Protein AF-0000000065928273 (afdb_homodimer)

Radius of gyration: 20.33 Å; Cα contacts (8 Å, |Δi|>4): 636; chains: 2; bounding box: 48×56×53 Å

Sequence (402 aa):
MKLYYKVGACSLAPHIILSEAGLPYELEAVDLKAKKTADGGDYFAVNPRGAVPALEVKPGTVITQNAAILQYIGDHSDVAAFKPAYGSIERARLQEALGFCSDLHAAFSGLFAPNLSEEARAGVIANINRRLGQLEAMLSDKNAYWLGDDFTQPDAYASVIIGWGVGQKLDLSAYPKALKLRERVLARPNVQKAFKEEGLNMKLYYKVGACSLAPHIILSEAGLPYELEAVDLKAKKTADGGDYFAVNPRGAVPALEVKPGTVITQNAAILQYIGDHSDVAAFKPAYGSIERARLQEALGFCSDLHAAFSGLFAPNLSEEARAGVIANINRRLGQLEAMLSDKNAYWLGDDFTQPDAYASVIIGWGVGQKLDLSAYPKALKLRERVLARPNVQKAFKEEGLN

Structure (mmCIF, N/CA/C/O backbone):
data_AF-0000000065928273-model_v1
#
loop_
_entity.id
_entity.type
_entity.pdbx_description
1 polymer 'Glutathione S-transferase'
#
loop_
_atom_site.group_PDB
_atom_site.id
_atom_site.type_symbol
_atom_site.label_atom_id
_atom_site.label_alt_id
_atom_site.label_comp_id
_atom_site.label_asym_id
_atom_site.label_entity_id
_atom_site.label_seq_id
_atom_site.pdbx_PDB_ins_code
_atom_site.Cartn_x
_atom_site.Cartn_y
_atom_site.Cartn_z
_atom_site.occupancy
_atom_site.B_iso_or_equiv
_atom_site.auth_seq_id
_atom_site.auth_comp_id
_atom_site.auth_asym_id
_atom_site.auth_atom_id
_atom_site.pdbx_PDB_model_num
ATOM 1 N N . MET A 1 1 ? -12.906 -15 -12.938 1 96.88 1 MET A N 1
ATOM 2 C CA . MET A 1 1 ? -11.836 -14.008 -12.891 1 96.88 1 MET A CA 1
ATOM 3 C C . MET A 1 1 ? -10.617 -14.484 -13.68 1 96.88 1 MET A C 1
ATOM 5 O O . MET A 1 1 ? -10.391 -15.688 -13.812 1 96.88 1 MET A O 1
ATOM 9 N N . LYS A 1 2 ? -10.031 -13.602 -14.344 1 98.62 2 LYS A N 1
ATOM 10 C CA . LYS A 1 2 ? -8.797 -13.93 -15.047 1 98.62 2 LYS A CA 1
ATOM 11 C C . LYS A 1 2 ? -7.602 -13.203 -14.438 1 98.62 2 LYS A C 1
ATOM 13 O O . LYS A 1 2 ? -7.609 -11.977 -14.312 1 98.62 2 LYS A O 1
ATOM 18 N N . LEU A 1 3 ? -6.621 -14.008 -14.039 1 98.81 3 LEU A N 1
ATOM 19 C CA . LEU A 1 3 ? -5.41 -13.461 -13.445 1 98.81 3 LEU A CA 1
ATOM 20 C C . LEU A 1 3 ? -4.277 -13.414 -14.461 1 98.81 3 LEU A C 1
ATOM 22 O O . LEU A 1 3 ? -3.885 -14.445 -15.008 1 98.81 3 LEU A O 1
ATOM 26 N N . TYR A 1 4 ? -3.822 -12.242 -14.758 1 98.88 4 TYR A N 1
ATOM 27 C CA . TYR A 1 4 ? -2.6 -12.055 -15.523 1 98.88 4 TYR A CA 1
ATOM 28 C C . TYR A 1 4 ? -1.37 -12.148 -14.633 1 98.88 4 TYR A C 1
ATOM 30 O O . TYR A 1 4 ? -1.263 -11.43 -13.633 1 98.88 4 TYR A O 1
ATOM 38 N N . TYR A 1 5 ? -0.507 -13.062 -15.016 1 98.69 5 TYR A N 1
ATOM 39 C CA . TYR A 1 5 ? 0.574 -13.398 -14.094 1 98.69 5 TYR A CA 1
ATOM 40 C C . TYR A 1 5 ? 1.876 -13.641 -14.852 1 98.69 5 TYR A C 1
ATOM 42 O O . TYR A 1 5 ? 1.88 -13.727 -16.078 1 98.69 5 TYR A O 1
ATOM 50 N N . LYS A 1 6 ? 2.951 -13.586 -14.18 1 98.25 6 LYS A N 1
ATOM 51 C CA . LYS A 1 6 ? 4.254 -14.094 -14.602 1 98.25 6 LYS A CA 1
ATOM 52 C C . LYS A 1 6 ? 4.805 -15.109 -13.602 1 98.25 6 LYS A C 1
ATOM 54 O O . LYS A 1 6 ? 4.719 -14.898 -12.391 1 98.25 6 LYS A O 1
ATOM 59 N N . VAL A 1 7 ? 5.336 -16.172 -14.094 1 96.75 7 VAL A N 1
ATOM 60 C CA . VAL A 1 7 ? 5.848 -17.234 -13.242 1 96.75 7 VAL A CA 1
ATOM 61 C C . VAL A 1 7 ? 6.848 -16.672 -12.242 1 96.75 7 VAL A C 1
ATOM 63 O O . VAL A 1 7 ? 7.805 -16 -12.625 1 96.75 7 VAL A O 1
ATOM 66 N N . GLY A 1 8 ? 6.516 -16.875 -11.023 1 93.81 8 GLY A N 1
ATOM 67 C CA . GLY A 1 8 ? 7.438 -16.547 -9.953 1 93.81 8 GLY A CA 1
ATOM 68 C C . GLY A 1 8 ? 7.344 -15.094 -9.508 1 93.81 8 GLY A C 1
ATOM 69 O O . GLY A 1 8 ? 8.008 -14.688 -8.555 1 93.81 8 GLY A O 1
ATOM 70 N N . ALA A 1 9 ? 6.562 -14.297 -10.195 1 97.12 9 ALA A N 1
ATOM 71 C CA . ALA A 1 9 ? 6.406 -12.891 -9.844 1 97.12 9 ALA A CA 1
ATOM 72 C C . ALA A 1 9 ? 5.434 -12.719 -8.688 1 97.12 9 ALA A C 1
ATOM 74 O O . ALA A 1 9 ? 4.926 -13.703 -8.141 1 97.12 9 ALA A O 1
ATOM 75 N N . CYS A 1 10 ? 5.238 -11.516 -8.25 1 98.19 10 CYS A N 1
ATOM 76 C CA . CYS A 1 10 ? 4.379 -11.227 -7.109 1 98.19 10 CYS A CA 1
ATOM 77 C C . CYS A 1 10 ? 2.936 -11.617 -7.398 1 98.19 10 CYS A C 1
ATOM 79 O O . CYS A 1 10 ? 2.123 -11.742 -6.48 1 98.19 10 CYS A O 1
ATOM 81 N N . SER A 1 11 ? 2.572 -11.859 -8.664 1 98.69 11 SER A N 1
ATOM 82 C CA . SER A 1 11 ? 1.241 -12.312 -9.055 1 98.69 11 SER A CA 1
ATOM 83 C C . SER A 1 11 ? 0.932 -13.695 -8.492 1 98.69 11 SER A C 1
ATOM 85 O O . SER A 1 11 ? -0.217 -14.141 -8.516 1 98.69 11 SER A O 1
ATOM 87 N N . LEU A 1 12 ? 1.976 -14.367 -7.977 1 98.69 12 LEU A N 1
ATOM 88 C CA . LEU A 1 12 ? 1.762 -15.656 -7.32 1 98.69 12 LEU A CA 1
ATOM 89 C C . LEU A 1 12 ? 0.908 -15.492 -6.066 1 98.69 12 LEU A C 1
ATOM 91 O O . LEU A 1 12 ? 0.163 -16.406 -5.695 1 98.69 12 LEU A O 1
ATOM 95 N N . ALA A 1 13 ? 0.943 -14.344 -5.422 1 98.88 13 ALA A N 1
ATOM 96 C CA . ALA A 1 13 ? 0.176 -14.102 -4.203 1 98.88 13 ALA A CA 1
ATOM 97 C C . ALA A 1 13 ? -1.324 -14.172 -4.477 1 98.88 13 ALA A C 1
ATOM 99 O O . ALA A 1 13 ? -2.037 -14.977 -3.871 1 98.88 13 ALA A O 1
ATOM 100 N N . PRO A 1 14 ? -1.841 -13.344 -5.422 1 98.94 14 PRO A N 1
ATOM 101 C CA . PRO A 1 14 ? -3.271 -13.492 -5.695 1 98.94 14 PRO A CA 1
ATOM 102 C C . PRO A 1 14 ? -3.621 -14.852 -6.289 1 98.94 14 PRO A C 1
ATOM 104 O O . PRO A 1 14 ? -4.73 -15.352 -6.082 1 98.94 14 PRO A O 1
ATOM 107 N N . HIS A 1 15 ? -2.672 -15.516 -7.023 1 98.88 15 HIS A N 1
ATOM 108 C CA . HIS A 1 15 ? -2.912 -16.875 -7.496 1 98.88 15 HIS A CA 1
ATOM 109 C C . HIS A 1 15 ? -3.188 -17.828 -6.332 1 98.88 15 HIS A C 1
ATOM 111 O O . HIS A 1 15 ? -4.16 -18.578 -6.355 1 98.88 15 HIS A O 1
ATOM 117 N N . ILE A 1 16 ? -2.369 -17.734 -5.312 1 98.88 16 ILE A N 1
ATOM 118 C CA . ILE A 1 16 ? -2.52 -18.547 -4.109 1 98.88 16 ILE A CA 1
ATOM 119 C C . ILE A 1 16 ? -3.859 -18.25 -3.445 1 98.88 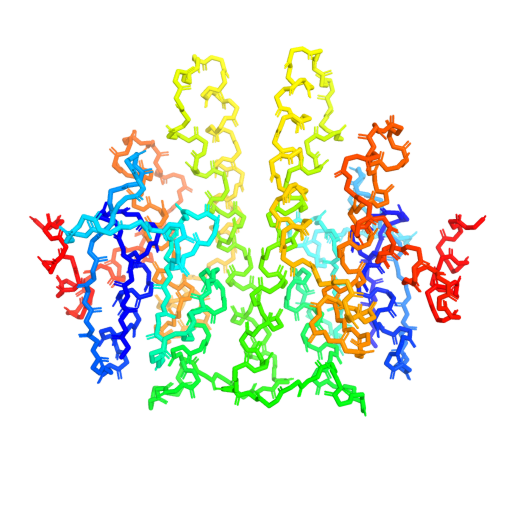16 ILE A C 1
ATOM 121 O O . ILE A 1 16 ? -4.602 -19.156 -3.08 1 98.88 16 ILE A O 1
ATOM 125 N N . ILE A 1 17 ? -4.258 -16.969 -3.281 1 98.94 17 ILE A N 1
ATOM 126 C CA . ILE A 1 17 ? -5.453 -16.594 -2.537 1 98.94 17 ILE A CA 1
ATOM 127 C C . ILE A 1 17 ? -6.699 -17 -3.32 1 98.94 17 ILE A C 1
ATOM 129 O O . ILE A 1 17 ? -7.707 -17.391 -2.732 1 98.94 17 ILE A O 1
ATOM 133 N N . LEU A 1 18 ? -6.629 -16.891 -4.668 1 98.88 18 LEU A N 1
ATOM 134 C CA . LEU A 1 18 ? -7.723 -17.406 -5.484 1 98.88 18 LEU A CA 1
ATOM 135 C C . LEU A 1 18 ? -7.938 -18.891 -5.23 1 98.88 18 LEU A C 1
ATOM 137 O O . LEU A 1 18 ? -9.07 -19.328 -5.055 1 98.88 18 LEU A O 1
ATOM 141 N N . SER A 1 19 ? -6.848 -19.641 -5.207 1 98.75 19 SER A N 1
ATOM 142 C CA . SER A 1 19 ? -6.91 -21.078 -4.957 1 98.75 19 SER A CA 1
ATOM 143 C C . SER A 1 19 ? -7.461 -21.375 -3.566 1 98.75 19 SER A C 1
ATOM 145 O O . SER A 1 19 ? -8.352 -22.219 -3.414 1 98.75 19 SER A O 1
ATOM 147 N N . GLU A 1 20 ? -7.008 -20.688 -2.549 1 98.75 20 GLU A N 1
ATOM 148 C CA . GLU A 1 20 ? -7.434 -20.875 -1.164 1 98.75 20 GLU A CA 1
ATOM 149 C C . GLU A 1 20 ? -8.914 -20.531 -0.992 1 98.75 20 GLU A C 1
ATOM 151 O O . GLU A 1 20 ? -9.602 -21.125 -0.165 1 98.75 20 GLU A O 1
ATOM 156 N N . ALA A 1 21 ? -9.352 -19.531 -1.748 1 98.5 21 ALA A N 1
ATOM 157 C CA . ALA A 1 21 ? -10.734 -19.062 -1.649 1 98.5 21 ALA A CA 1
ATOM 158 C C . ALA A 1 21 ? -11.68 -20.016 -2.387 1 98.5 21 ALA A C 1
ATOM 160 O O . ALA A 1 21 ? -12.898 -19.922 -2.234 1 98.5 21 ALA A O 1
ATOM 161 N N . GLY A 1 22 ? -11.125 -20.875 -3.191 1 98.12 22 GLY A N 1
ATOM 162 C CA . GLY A 1 22 ? -11.938 -21.812 -3.953 1 98.12 22 GLY A CA 1
ATOM 163 C C . GLY A 1 22 ? -12.742 -21.141 -5.051 1 98.12 22 GLY A C 1
ATOM 164 O O . GLY A 1 22 ? -13.805 -21.625 -5.438 1 98.12 22 GLY A O 1
ATOM 165 N N . LEU A 1 23 ? -12.344 -20.031 -5.469 1 97.81 23 LEU A N 1
ATOM 166 C CA . LEU A 1 23 ? -13.008 -19.312 -6.551 1 97.81 23 LEU A CA 1
ATOM 167 C C . LEU A 1 23 ? -12.508 -19.781 -7.906 1 97.81 23 LEU A C 1
ATOM 169 O O . LEU A 1 23 ? -11.328 -20.109 -8.062 1 97.81 23 LEU A O 1
ATOM 173 N N . PRO A 1 24 ? -13.422 -19.875 -8.836 1 97.25 24 PRO A N 1
ATOM 174 C CA . PRO A 1 24 ? -12.938 -20.172 -10.18 1 97.25 24 PRO A CA 1
ATOM 175 C C . PRO A 1 24 ? -12.062 -19.062 -10.758 1 97.25 24 PRO A C 1
ATOM 177 O O . PRO A 1 24 ? -12.336 -17.875 -10.539 1 97.25 24 PRO A O 1
ATOM 180 N N . TYR A 1 25 ? -11.039 -19.469 -11.461 1 98.19 25 TYR A N 1
ATOM 181 C CA . TYR A 1 25 ? -10.172 -18.484 -12.102 1 98.19 25 TYR A CA 1
ATOM 182 C C . TYR A 1 25 ? -9.523 -19.062 -13.352 1 98.19 25 TYR A C 1
ATOM 184 O O . TYR A 1 25 ? -9.422 -20.281 -13.5 1 98.19 25 TYR A O 1
ATOM 192 N N . GLU A 1 26 ? -9.156 -18.188 -14.203 1 98.19 26 GLU A N 1
ATOM 193 C CA . GLU A 1 26 ? -8.281 -18.453 -15.344 1 98.19 26 GLU A CA 1
ATOM 194 C C . GLU A 1 26 ? -6.941 -17.734 -15.195 1 98.19 26 GLU A C 1
ATOM 196 O O . GLU A 1 26 ? -6.848 -16.719 -14.516 1 98.19 26 GLU A O 1
ATOM 201 N N . LEU A 1 27 ? -5.949 -18.344 -15.789 1 98.25 27 LEU A N 1
ATOM 202 C CA . LEU A 1 27 ? -4.613 -17.766 -15.773 1 98.25 27 LEU A CA 1
ATOM 203 C C . LEU A 1 27 ? -4.191 -17.328 -17.172 1 98.25 27 LEU A C 1
ATOM 205 O O . LEU A 1 27 ? -4.469 -18.031 -18.156 1 98.25 27 LEU A O 1
ATOM 209 N N . GLU A 1 28 ? -3.621 -16.234 -17.25 1 98.5 28 GLU A N 1
ATOM 210 C CA . GLU A 1 28 ? -3.025 -15.781 -18.5 1 98.5 28 GLU A CA 1
ATOM 211 C C . GLU A 1 28 ? -1.609 -15.258 -18.281 1 98.5 28 GLU A C 1
ATOM 213 O O . GLU A 1 28 ? -1.418 -14.227 -17.625 1 98.5 28 GLU A O 1
ATOM 218 N N . ALA A 1 29 ? -0.638 -15.938 -18.812 1 98.31 29 ALA A N 1
ATOM 219 C CA . ALA A 1 29 ? 0.764 -15.562 -18.641 1 98.31 29 ALA A CA 1
ATOM 220 C C . ALA A 1 29 ? 1.099 -14.297 -19.422 1 98.31 29 ALA A C 1
ATOM 222 O O . ALA A 1 29 ? 0.559 -14.062 -20.5 1 98.31 29 ALA A O 1
ATOM 223 N N . VAL A 1 30 ? 1.933 -13.5 -18.859 1 98.62 30 VAL A N 1
ATOM 224 C CA . VAL A 1 30 ? 2.375 -12.258 -19.484 1 98.62 30 VAL A CA 1
ATOM 225 C C . VAL A 1 30 ? 3.889 -12.289 -19.672 1 98.62 30 VAL A C 1
ATOM 227 O O . VAL A 1 30 ? 4.629 -12.664 -18.766 1 98.62 30 VAL A O 1
ATOM 230 N N . ASP A 1 31 ? 4.41 -12.008 -20.906 1 97.94 31 ASP A N 1
ATOM 231 C CA . ASP A 1 31 ? 5.812 -11.672 -21.125 1 97.94 31 ASP A CA 1
ATOM 232 C C . ASP A 1 31 ? 6.094 -10.219 -20.734 1 97.94 31 ASP A C 1
ATOM 234 O O . ASP A 1 31 ? 5.801 -9.297 -21.5 1 97.94 31 ASP A O 1
ATOM 238 N N . LEU A 1 32 ? 6.715 -10.047 -19.641 1 96.12 32 LEU A N 1
ATOM 239 C CA . LEU A 1 32 ? 6.867 -8.703 -19.094 1 96.12 32 LEU A CA 1
ATOM 240 C C . LEU A 1 32 ? 7.93 -7.918 -19.844 1 96.12 32 LEU A C 1
ATOM 242 O O . LEU A 1 32 ? 7.98 -6.688 -19.766 1 96.12 32 LEU A O 1
ATOM 246 N N . LYS A 1 33 ? 8.82 -8.609 -20.453 1 94.69 33 LYS A N 1
ATOM 247 C CA . LYS A 1 33 ? 9.812 -7.922 -21.281 1 94.69 33 LYS A CA 1
ATOM 248 C C . LYS A 1 33 ? 9.18 -7.402 -22.562 1 94.69 33 LYS A C 1
ATOM 250 O O . LYS A 1 33 ? 9.312 -6.223 -22.891 1 94.69 33 LYS A O 1
ATOM 255 N N . ALA A 1 34 ? 8.43 -8.289 -23.234 1 97.38 34 ALA A N 1
ATOM 256 C CA . ALA A 1 34 ? 7.82 -7.926 -24.516 1 97.38 34 ALA A CA 1
ATOM 257 C C . ALA A 1 34 ? 6.48 -7.227 -24.297 1 97.38 34 ALA A C 1
ATOM 259 O O . ALA A 1 34 ? 5.934 -6.621 -25.234 1 97.38 34 ALA A O 1
ATOM 260 N N . LYS A 1 35 ? 5.973 -7.309 -23.047 1 98.06 35 LYS A N 1
ATOM 261 C CA . LYS A 1 35 ? 4.676 -6.742 -22.688 1 98.06 35 LYS A CA 1
ATOM 262 C C . LYS A 1 35 ? 3.562 -7.316 -23.562 1 98.06 35 LYS A C 1
ATOM 264 O O . LYS A 1 35 ? 2.756 -6.57 -24.125 1 98.06 35 LYS A O 1
ATOM 269 N N . LYS A 1 36 ? 3.6 -8.648 -23.609 1 98.56 36 LYS A N 1
ATOM 270 C CA . LYS A 1 36 ? 2.604 -9.367 -24.406 1 98.56 36 LYS A CA 1
ATOM 271 C C . LYS A 1 36 ? 1.905 -10.438 -23.578 1 98.56 36 LYS A C 1
ATOM 273 O O . LYS A 1 36 ? 2.521 -11.047 -22.703 1 98.56 36 LYS A O 1
ATOM 278 N N . THR A 1 37 ? 0.63 -10.641 -23.859 1 98 37 THR A N 1
ATOM 279 C CA . THR A 1 37 ? -0.082 -11.781 -23.297 1 98 37 THR A CA 1
ATOM 280 C C . THR A 1 37 ? 0.326 -13.078 -24 1 98 37 THR A C 1
ATOM 282 O O . THR A 1 37 ? 1.087 -13.055 -24.969 1 98 37 THR A O 1
ATOM 285 N N . ALA A 1 38 ? -0.153 -14.188 -23.469 1 96.62 38 ALA A N 1
ATOM 286 C CA . ALA A 1 38 ? 0.232 -15.5 -24 1 96.62 38 ALA A CA 1
ATOM 287 C C . ALA A 1 38 ? -0.161 -15.648 -25.469 1 96.62 38 ALA A C 1
ATOM 289 O O . ALA A 1 38 ? 0.542 -16.297 -26.234 1 96.62 38 ALA A O 1
ATOM 290 N N . ASP A 1 39 ? -1.254 -14.953 -25.828 1 95.62 39 ASP A N 1
ATOM 291 C CA . ASP A 1 39 ? -1.729 -15.062 -27.203 1 95.62 39 ASP A CA 1
ATOM 292 C C . ASP A 1 39 ? -1.146 -13.961 -28.078 1 95.62 39 ASP A C 1
ATOM 294 O O . ASP A 1 39 ? -1.575 -13.773 -29.219 1 95.62 39 ASP A O 1
ATOM 298 N N . GLY A 1 40 ? -0.256 -13.195 -27.531 1 96.88 40 GLY A N 1
ATOM 299 C CA . GLY A 1 40 ? 0.466 -12.203 -28.297 1 96.88 40 GLY A CA 1
ATOM 300 C C . GLY A 1 40 ? -0.182 -10.828 -28.266 1 96.88 40 GLY A C 1
ATOM 301 O O . GLY A 1 40 ? 0.298 -9.891 -28.891 1 96.88 40 GLY A O 1
ATOM 302 N N . GLY A 1 41 ? -1.208 -10.672 -27.516 1 97.56 41 GLY A N 1
ATOM 303 C CA . GLY A 1 41 ? -1.867 -9.383 -27.391 1 97.56 41 GLY A CA 1
ATOM 304 C C . GLY A 1 41 ? -1.035 -8.352 -26.641 1 97.56 41 GLY A C 1
ATOM 305 O O . GLY A 1 41 ? -0.117 -8.711 -25.906 1 97.56 41 GLY A O 1
ATOM 306 N N . ASP A 1 42 ? -1.378 -7.105 -26.859 1 98 42 ASP A N 1
ATOM 307 C CA . ASP A 1 42 ? -0.719 -6 -26.172 1 98 42 ASP A CA 1
ATOM 308 C C . ASP A 1 42 ? -1.139 -5.941 -24.703 1 98 42 ASP A C 1
ATOM 310 O O . ASP A 1 42 ? -2.273 -5.574 -24.391 1 98 42 ASP A O 1
ATOM 314 N N . TYR A 1 43 ? -0.207 -6.234 -23.812 1 98.25 43 TYR A N 1
ATOM 315 C CA . TYR A 1 43 ? -0.554 -6.289 -22.391 1 98.25 43 TYR A CA 1
ATOM 316 C C . TYR A 1 43 ? -0.882 -4.902 -21.859 1 98.25 43 TYR A C 1
ATOM 318 O O . TYR A 1 43 ? -1.658 -4.766 -20.906 1 98.25 43 TYR A O 1
ATOM 326 N N . PHE A 1 44 ? -0.364 -3.807 -22.484 1 97.06 44 PHE A N 1
ATOM 327 C CA . PHE A 1 44 ? -0.661 -2.445 -22.062 1 97.06 44 PHE A CA 1
ATOM 328 C C . PHE A 1 44 ? -2.141 -2.129 -22.25 1 97.06 44 PHE A C 1
ATOM 330 O O . PHE A 1 44 ? -2.676 -1.231 -21.594 1 97.06 44 PHE A O 1
ATOM 337 N N . ALA A 1 45 ? -2.828 -2.857 -23.094 1 96.62 45 ALA A N 1
ATOM 338 C CA . ALA A 1 45 ? -4.266 -2.688 -23.266 1 96.62 45 ALA A CA 1
ATOM 339 C C . ALA A 1 45 ? -5.039 -3.23 -22.078 1 96.62 45 ALA A C 1
ATOM 341 O O . ALA A 1 45 ? -6.184 -2.832 -21.828 1 96.62 45 ALA A O 1
ATOM 342 N N . VAL A 1 46 ? -4.441 -4.188 -21.344 1 97.19 46 VAL A N 1
ATOM 343 C CA . VAL A 1 46 ? -5.039 -4.781 -20.141 1 97.19 46 VAL A CA 1
ATOM 344 C C . VAL A 1 46 ? -4.676 -3.951 -18.922 1 97.19 46 VAL A C 1
ATOM 346 O O . VAL A 1 46 ? -5.551 -3.557 -18.141 1 97.19 46 VAL A O 1
ATOM 349 N N . ASN A 1 47 ? -3.398 -3.689 -18.797 1 97.12 47 ASN A N 1
ATOM 350 C CA . ASN A 1 47 ? -2.84 -2.885 -17.719 1 97.12 47 ASN A CA 1
ATOM 351 C C . ASN A 1 47 ? -1.847 -1.854 -18.234 1 97.12 47 ASN A C 1
ATOM 353 O O . ASN A 1 47 ? -0.685 -2.176 -18.484 1 97.12 47 ASN A O 1
ATOM 357 N N . PRO A 1 48 ? -2.227 -0.619 -18.297 1 94.69 48 PRO A N 1
ATOM 358 C CA . PRO A 1 48 ? -1.368 0.424 -18.859 1 94.69 48 PRO A CA 1
ATOM 359 C C . PRO A 1 48 ? -0.042 0.565 -18.109 1 94.69 48 PRO A C 1
ATOM 361 O O . PRO A 1 48 ? 0.915 1.129 -18.656 1 94.69 48 PRO A O 1
ATOM 364 N N . ARG A 1 49 ? 0.083 -0.005 -16.953 1 94.5 49 ARG A N 1
ATOM 365 C CA . ARG A 1 49 ? 1.34 0.055 -16.219 1 94.5 49 ARG A CA 1
ATOM 366 C C . ARG A 1 49 ? 2.27 -1.081 -16.625 1 94.5 49 ARG A C 1
ATOM 368 O O . ARG A 1 49 ? 3.461 -1.062 -16.297 1 94.5 49 ARG A O 1
ATOM 375 N N . GLY A 1 50 ? 1.692 -2.072 -17.266 1 96.25 50 GLY A N 1
ATOM 376 C CA . GLY A 1 50 ? 2.482 -3.148 -17.844 1 96.25 50 GLY A CA 1
ATOM 377 C C . GLY A 1 50 ? 3.043 -4.102 -16.797 1 96.25 50 GLY A C 1
ATOM 378 O O . GLY A 1 50 ? 4.004 -4.824 -17.062 1 96.25 50 GLY A O 1
ATOM 379 N N . ALA A 1 51 ? 2.482 -4.062 -15.609 1 96.62 51 ALA A N 1
ATOM 380 C CA . ALA A 1 51 ? 2.99 -4.922 -14.539 1 96.62 51 ALA A CA 1
ATOM 381 C C . ALA A 1 51 ? 1.982 -6.012 -14.188 1 96.62 51 ALA A C 1
ATOM 383 O O . ALA A 1 51 ? 0.822 -5.949 -14.602 1 96.62 51 ALA A O 1
ATOM 384 N N . VAL A 1 52 ? 2.385 -7.027 -13.609 1 98.19 52 VAL A N 1
ATOM 385 C CA . VAL A 1 52 ? 1.516 -8.023 -12.984 1 98.19 52 VAL A CA 1
ATOM 386 C C . VAL A 1 52 ? 1.587 -7.895 -11.469 1 98.19 52 VAL A C 1
ATOM 388 O O . VAL A 1 52 ? 2.584 -7.41 -10.922 1 98.19 52 VAL A O 1
ATOM 391 N N . PRO A 1 53 ? 0.617 -8.234 -10.734 1 98.69 53 PRO A N 1
ATOM 392 C CA . PRO A 1 53 ? -0.61 -8.891 -11.195 1 98.69 53 PRO A CA 1
ATOM 393 C C . PRO A 1 53 ? -1.628 -7.906 -11.766 1 98.69 53 PRO A C 1
ATOM 395 O O . PRO A 1 53 ? -1.557 -6.707 -11.484 1 98.69 53 PRO A O 1
ATOM 398 N N . ALA A 1 54 ? -2.455 -8.375 -12.594 1 98.81 54 ALA A N 1
ATOM 399 C CA . ALA A 1 54 ? -3.73 -7.762 -12.961 1 98.81 54 ALA A CA 1
ATOM 400 C C . ALA A 1 54 ? -4.863 -8.789 -12.914 1 98.81 54 ALA A C 1
ATOM 402 O O . ALA A 1 54 ? -4.688 -9.93 -13.344 1 98.81 54 ALA A O 1
ATOM 403 N N . LEU A 1 55 ? -5.988 -8.461 -12.297 1 98.88 55 LEU A N 1
ATOM 404 C CA . LEU A 1 55 ? -7.137 -9.344 -12.172 1 98.88 55 LEU A CA 1
ATOM 405 C C . LEU A 1 55 ? -8.336 -8.789 -12.938 1 98.88 55 LEU A C 1
ATOM 407 O O . LEU A 1 55 ? -8.883 -7.75 -12.57 1 98.88 55 LEU A O 1
ATOM 411 N N . GLU A 1 56 ? -8.68 -9.398 -14.008 1 98.75 56 GLU A N 1
ATOM 412 C CA . GLU A 1 56 ? -9.922 -9.062 -14.703 1 98.75 56 GLU A CA 1
ATOM 413 C C . GLU A 1 56 ? -11.125 -9.719 -14.039 1 98.75 56 GLU A C 1
ATOM 415 O O . GLU A 1 56 ? -11.289 -10.938 -14.117 1 98.75 56 GLU A O 1
ATOM 420 N N . VAL A 1 57 ? -11.992 -8.914 -13.422 1 98.06 57 VAL A N 1
ATOM 421 C CA . VAL A 1 57 ? -13.055 -9.469 -12.586 1 98.06 57 VAL A CA 1
ATOM 422 C C . VAL A 1 57 ? -14.312 -9.68 -13.422 1 98.06 57 VAL A C 1
ATOM 424 O O . VAL A 1 57 ? -15.172 -10.492 -13.07 1 98.06 57 VAL A O 1
ATOM 427 N N . LYS A 1 58 ? -14.508 -8.938 -14.438 1 96.38 58 LYS A N 1
ATOM 428 C CA . LYS A 1 58 ? -15.43 -9.094 -15.562 1 96.38 58 LYS A CA 1
ATOM 429 C C . LYS A 1 58 ? -14.828 -8.531 -16.844 1 96.38 58 LYS A C 1
ATOM 431 O O . LYS A 1 58 ? -13.828 -7.809 -16.812 1 96.38 58 LYS A O 1
ATOM 436 N N . PRO A 1 59 ? -15.359 -8.922 -17.906 1 95.06 59 PRO A N 1
ATOM 437 C CA . PRO A 1 59 ? -14.742 -8.477 -19.156 1 95.06 59 PRO A CA 1
ATOM 438 C C . PRO A 1 59 ? -14.531 -6.965 -19.203 1 95.06 59 PRO A C 1
ATOM 440 O O . PRO A 1 59 ? -15.492 -6.203 -19.109 1 95.06 59 PRO A O 1
ATOM 443 N N . GLY A 1 60 ? -13.25 -6.602 -19.25 1 95.12 60 GLY A N 1
ATOM 444 C CA . GLY A 1 60 ? -12.898 -5.199 -19.422 1 95.12 60 GLY A CA 1
ATOM 445 C C . GLY A 1 60 ? -12.711 -4.477 -18.094 1 95.12 60 GLY A C 1
ATOM 446 O O . GLY A 1 60 ? -12.273 -3.322 -18.062 1 95.12 60 GLY A O 1
ATOM 447 N N . THR A 1 61 ? -13.008 -5.105 -17 1 97.81 61 THR A N 1
ATOM 448 C CA . THR A 1 61 ? -12.828 -4.512 -15.68 1 97.81 61 THR A CA 1
ATOM 449 C C . THR A 1 61 ? -11.641 -5.156 -14.961 1 97.81 61 THR A C 1
ATOM 451 O O . THR A 1 61 ? -11.758 -6.27 -14.445 1 97.81 61 THR A O 1
ATOM 454 N N . VAL A 1 62 ? -10.523 -4.383 -14.906 1 98.44 62 VAL A N 1
ATOM 455 C CA . VAL A 1 62 ? -9.273 -4.938 -14.414 1 98.44 62 VAL A CA 1
ATOM 456 C C . VAL A 1 62 ? -8.836 -4.199 -13.148 1 98.44 62 VAL A C 1
ATOM 458 O O . VAL A 1 62 ? -8.891 -2.969 -13.094 1 98.44 62 VAL A O 1
ATOM 461 N N . ILE A 1 63 ? -8.547 -4.969 -12.117 1 98.56 63 ILE A N 1
ATOM 462 C CA . ILE A 1 63 ? -7.977 -4.434 -10.883 1 98.56 63 ILE A CA 1
ATOM 463 C C . ILE A 1 63 ? -6.477 -4.734 -10.844 1 98.56 63 ILE A C 1
ATOM 465 O O . ILE A 1 63 ? -6.047 -5.836 -11.188 1 98.56 63 ILE A O 1
ATOM 469 N N . THR A 1 64 ? -5.738 -3.703 -10.43 1 98.19 64 THR A N 1
ATOM 470 C CA . THR A 1 64 ? -4.301 -3.879 -10.281 1 98.19 64 THR A CA 1
ATOM 471 C C . THR A 1 64 ? -3.873 -3.631 -8.836 1 98.19 64 THR A C 1
ATOM 473 O O . THR A 1 64 ? -4.719 -3.449 -7.953 1 98.19 64 THR A O 1
ATOM 476 N N . GLN A 1 65 ? -2.598 -3.643 -8.539 1 97.69 65 GLN A N 1
ATOM 477 C CA . GLN A 1 65 ? -2.043 -3.512 -7.191 1 97.69 65 GLN A CA 1
ATOM 478 C C . GLN A 1 65 ? -2.41 -4.715 -6.328 1 97.69 65 GLN A C 1
ATOM 480 O O . GLN A 1 65 ? -3.59 -4.957 -6.059 1 97.69 65 GLN A O 1
ATOM 485 N N . ASN A 1 66 ? -1.419 -5.41 -5.805 1 98.5 66 ASN A N 1
ATOM 486 C CA . ASN A 1 66 ? -1.66 -6.586 -4.977 1 98.5 66 ASN A CA 1
ATOM 487 C C . ASN A 1 66 ? -2.564 -6.262 -3.791 1 98.5 66 ASN A C 1
ATOM 489 O O . ASN A 1 66 ? -3.506 -7.004 -3.502 1 98.5 66 ASN A O 1
ATOM 493 N N . ALA A 1 67 ? -2.332 -5.141 -3.135 1 97.62 67 ALA A N 1
ATOM 494 C CA . ALA A 1 67 ? -3.109 -4.801 -1.946 1 97.62 67 ALA A CA 1
ATOM 495 C C . ALA A 1 67 ? -4.594 -4.691 -2.277 1 97.62 67 ALA A C 1
ATOM 497 O O . ALA A 1 67 ? -5.445 -5.059 -1.464 1 97.62 67 ALA A O 1
ATOM 498 N N . ALA A 1 68 ? -4.945 -4.195 -3.451 1 98.44 68 ALA A N 1
ATOM 499 C CA . ALA A 1 68 ? -6.336 -4.086 -3.881 1 98.44 68 ALA A CA 1
ATOM 500 C C . ALA A 1 68 ? -6.883 -5.438 -4.332 1 98.44 68 ALA A C 1
ATOM 502 O O . ALA A 1 68 ? -7.977 -5.84 -3.932 1 98.44 68 ALA A O 1
ATOM 503 N N . ILE A 1 69 ? -6.098 -6.168 -5.137 1 98.81 69 ILE A N 1
ATOM 504 C CA . ILE A 1 69 ? -6.52 -7.441 -5.711 1 98.81 69 ILE A CA 1
ATOM 505 C C . ILE A 1 69 ? -6.785 -8.445 -4.598 1 98.81 69 ILE A C 1
ATOM 507 O O . ILE A 1 69 ? -7.828 -9.109 -4.586 1 98.81 69 ILE A O 1
ATOM 511 N N . LEU A 1 70 ? -5.898 -8.523 -3.633 1 98.88 70 LEU A N 1
ATOM 512 C CA . LEU A 1 70 ? -5.988 -9.508 -2.562 1 98.88 70 LEU A CA 1
ATOM 513 C C . LEU A 1 70 ? -7.195 -9.242 -1.673 1 98.88 70 LEU A C 1
ATOM 515 O O . LEU A 1 70 ? -7.852 -10.172 -1.209 1 98.88 70 LEU A O 1
ATOM 519 N N . GLN A 1 71 ? -7.477 -7.98 -1.45 1 98.62 71 GLN A N 1
ATOM 520 C CA . GLN A 1 71 ? -8.656 -7.648 -0.657 1 98.62 71 GLN A CA 1
ATOM 521 C C . GLN A 1 71 ? -9.938 -7.918 -1.438 1 98.62 71 GLN A C 1
ATOM 523 O O . GLN A 1 71 ? -10.922 -8.406 -0.879 1 98.62 71 GLN A O 1
ATOM 528 N N . TYR A 1 72 ? -9.961 -7.641 -2.766 1 98.75 72 TYR A N 1
ATOM 529 C CA . TYR A 1 72 ? -11.141 -7.898 -3.588 1 98.75 72 TYR A CA 1
ATOM 530 C C . TYR A 1 72 ? -11.484 -9.383 -3.594 1 98.75 72 TYR A C 1
ATOM 532 O O . TYR A 1 72 ? -12.648 -9.758 -3.404 1 98.75 72 TYR A O 1
ATOM 540 N N . ILE A 1 73 ? -10.477 -10.227 -3.785 1 98.81 73 ILE A N 1
ATOM 541 C CA . ILE A 1 73 ? -10.688 -11.664 -3.762 1 98.81 73 ILE A CA 1
ATOM 542 C C . ILE A 1 73 ? -11.273 -12.078 -2.412 1 98.81 73 ILE A C 1
ATOM 544 O O . ILE A 1 73 ? -12.25 -12.828 -2.355 1 98.81 73 ILE A O 1
ATOM 548 N N . GLY A 1 74 ? -10.68 -11.586 -1.337 1 98.44 74 GLY A N 1
ATOM 549 C CA . GLY A 1 74 ? -11.172 -11.906 -0.007 1 98.44 74 GLY A CA 1
ATOM 550 C C . GLY A 1 74 ? -12.625 -11.516 0.201 1 98.44 74 GLY A C 1
ATOM 551 O O . GLY A 1 74 ? -13.414 -12.297 0.728 1 98.44 74 GLY A O 1
ATOM 552 N N . ASP A 1 75 ? -12.969 -10.297 -0.255 1 97.81 75 ASP A N 1
ATOM 553 C CA . ASP A 1 75 ? -14.312 -9.766 -0.053 1 97.81 75 ASP A CA 1
ATOM 554 C C . ASP A 1 75 ? -15.344 -10.57 -0.843 1 97.81 75 ASP A C 1
ATOM 556 O O . ASP A 1 75 ? -16.547 -10.5 -0.561 1 97.81 75 ASP A O 1
ATOM 560 N N . HIS A 1 76 ? -14.914 -11.336 -1.8 1 98.06 76 HIS A N 1
ATOM 561 C CA . HIS A 1 76 ? -15.828 -12.109 -2.631 1 98.06 76 HIS A CA 1
ATOM 562 C C . HIS A 1 76 ? -15.719 -13.602 -2.318 1 98.06 76 HIS A C 1
ATOM 564 O O . HIS A 1 76 ? -16.281 -14.43 -3.033 1 98.06 76 HIS A O 1
ATOM 570 N N . SER A 1 77 ? -14.953 -13.938 -1.325 1 97.69 77 SER A N 1
ATOM 571 C CA . SER A 1 77 ? -14.805 -15.328 -0.92 1 97.69 77 SER A CA 1
ATOM 572 C C . SER A 1 77 ? -15.742 -15.68 0.231 1 97.69 77 SER A C 1
ATOM 574 O O . SER A 1 77 ? -16.375 -14.797 0.81 1 97.69 77 SER A O 1
ATOM 576 N N . ASP A 1 78 ? -15.836 -16.953 0.529 1 97.38 78 ASP A N 1
ATOM 577 C CA . ASP A 1 78 ? -16.594 -17.422 1.685 1 97.38 78 ASP A CA 1
ATOM 578 C C . ASP A 1 78 ? -15.672 -17.703 2.869 1 97.38 78 ASP A C 1
ATOM 580 O O . ASP A 1 78 ? -16.109 -18.266 3.883 1 97.38 78 ASP A O 1
ATOM 584 N N . VAL A 1 79 ? -14.445 -17.328 2.729 1 98.12 79 VAL A N 1
ATOM 585 C CA . VAL A 1 79 ? -13.477 -17.531 3.803 1 98.12 79 VAL A CA 1
ATOM 586 C C . VAL A 1 79 ? -13.516 -16.344 4.766 1 98.12 79 VAL A C 1
ATOM 588 O O . VAL A 1 79 ? -13.047 -15.258 4.43 1 98.12 79 VAL A O 1
ATOM 591 N N . ALA A 1 80 ? -13.945 -16.516 5.902 1 97.5 80 ALA A N 1
ATOM 592 C CA . ALA A 1 80 ? -14.164 -15.445 6.867 1 97.5 80 ALA A CA 1
ATOM 593 C C . ALA A 1 80 ? -12.867 -14.703 7.168 1 97.5 80 ALA A C 1
ATOM 595 O O . ALA A 1 80 ? -12.852 -13.469 7.246 1 97.5 80 ALA A O 1
ATOM 596 N N . ALA A 1 81 ? -11.75 -15.422 7.234 1 98.06 81 ALA A N 1
ATOM 597 C CA . ALA A 1 81 ? -10.461 -14.844 7.602 1 98.06 81 ALA A CA 1
ATOM 598 C C . ALA A 1 81 ? -9.953 -13.906 6.512 1 98.06 81 ALA A C 1
ATOM 600 O O . ALA A 1 81 ? -9.07 -13.07 6.754 1 98.06 81 ALA A O 1
ATOM 601 N N . PHE A 1 82 ? -10.508 -14.023 5.285 1 98.44 82 PHE A N 1
ATOM 602 C CA . PHE A 1 82 ? -10.047 -13.203 4.168 1 98.44 82 PHE A CA 1
ATOM 603 C C . PHE A 1 82 ? -10.797 -11.875 4.125 1 98.44 82 PHE A C 1
ATOM 605 O O . PHE A 1 82 ? -10.438 -10.977 3.363 1 98.44 82 PHE A O 1
ATOM 612 N N . LYS A 1 83 ? -11.82 -11.719 5.004 1 97.25 83 LYS A N 1
ATOM 613 C CA . LYS A 1 83 ? -12.648 -10.516 4.895 1 97.25 83 LYS A CA 1
ATOM 614 C C . LYS A 1 83 ? -13.125 -10.055 6.27 1 97.25 83 LYS A C 1
ATOM 616 O O . LYS A 1 83 ? -14.328 -9.898 6.488 1 97.25 83 LYS A O 1
ATOM 621 N N . PRO A 1 84 ? -12.109 -9.797 7.168 1 97 84 PRO A N 1
ATOM 622 C CA . PRO A 1 84 ? -12.586 -9.211 8.422 1 97 84 PRO A CA 1
ATOM 623 C C . PRO A 1 84 ? -13.539 -8.039 8.195 1 97 84 PRO A C 1
ATOM 625 O O . PRO A 1 84 ? -13.5 -7.398 7.137 1 97 84 PRO A O 1
ATOM 628 N N . ALA A 1 85 ? -14.383 -7.824 9.211 1 94.38 85 ALA A N 1
ATOM 629 C CA . ALA A 1 85 ? -15.414 -6.801 9.062 1 94.38 85 ALA A CA 1
ATOM 630 C C . ALA A 1 85 ? -14.797 -5.434 8.789 1 94.38 85 ALA A C 1
ATOM 632 O O . ALA A 1 85 ? -13.773 -5.078 9.383 1 94.38 85 ALA A O 1
ATOM 633 N N . TYR A 1 86 ? -15.422 -4.754 7.918 1 85.12 86 TYR A N 1
ATOM 634 C CA . TYR A 1 86 ? -14.938 -3.416 7.598 1 85.12 86 TYR A CA 1
ATOM 635 C C . TYR A 1 86 ? -15.023 -2.5 8.812 1 85.12 86 TYR A C 1
ATOM 637 O O . TYR A 1 86 ? -15.977 -2.578 9.586 1 85.12 86 TYR A O 1
ATOM 645 N N . GLY A 1 87 ? -14.109 -1.616 8.867 1 90.69 87 GLY A N 1
ATOM 646 C CA . GLY A 1 87 ? -14.062 -0.687 9.984 1 90.69 87 GLY A CA 1
ATOM 647 C C . GLY A 1 87 ? -13.5 -1.303 11.25 1 90.69 87 GLY A C 1
ATOM 648 O O . GLY A 1 87 ? -13.18 -0.59 12.203 1 90.69 87 GLY A O 1
ATOM 649 N N . SER A 1 88 ? -13.336 -2.619 11.258 1 97 88 SER A N 1
ATOM 650 C CA . SER A 1 88 ? -12.789 -3.287 12.438 1 97 88 SER A CA 1
ATOM 651 C C . SER A 1 88 ? -11.273 -3.143 12.5 1 97 88 SER A C 1
ATOM 653 O O . SER A 1 88 ? -10.633 -2.844 11.5 1 97 88 SER A O 1
ATOM 655 N N . ILE A 1 89 ? -10.75 -3.336 13.68 1 97.94 89 ILE A N 1
ATOM 656 C CA . ILE A 1 89 ? -9.297 -3.322 13.867 1 97.94 89 ILE A CA 1
ATOM 657 C C . ILE A 1 89 ? -8.672 -4.492 13.109 1 97.94 89 ILE A C 1
ATOM 659 O O . ILE A 1 89 ? -7.57 -4.375 12.57 1 97.94 89 ILE A O 1
ATOM 663 N N . GLU A 1 90 ? -9.383 -5.629 13.008 1 98.06 90 GLU A N 1
ATOM 664 C CA . GLU A 1 90 ? -8.898 -6.789 12.273 1 98.06 90 GLU A CA 1
ATOM 665 C C . GLU A 1 90 ? -8.711 -6.465 10.789 1 98.06 90 GLU A C 1
ATOM 667 O O . GLU A 1 90 ? -7.73 -6.891 10.172 1 98.06 90 GLU A O 1
ATOM 672 N N . ARG A 1 91 ? -9.695 -5.707 10.273 1 97.81 91 ARG A N 1
ATOM 673 C CA . ARG A 1 91 ? -9.555 -5.281 8.883 1 97.81 91 ARG A CA 1
ATOM 674 C C . ARG A 1 91 ? -8.383 -4.324 8.711 1 97.81 91 ARG A C 1
ATOM 676 O O . ARG A 1 91 ? -7.617 -4.43 7.754 1 97.81 91 ARG A O 1
ATOM 683 N N . ALA A 1 92 ? -8.227 -3.432 9.648 1 98.25 92 ALA A N 1
ATOM 684 C CA . ALA A 1 92 ? -7.109 -2.49 9.602 1 98.25 92 ALA A CA 1
ATOM 685 C C . ALA A 1 92 ? -5.77 -3.223 9.672 1 98.25 92 ALA A C 1
ATOM 687 O O . ALA A 1 92 ? -4.812 -2.846 8.992 1 98.25 92 ALA A O 1
ATOM 688 N N . ARG A 1 93 ? -5.727 -4.285 10.484 1 98.5 93 ARG A N 1
ATOM 689 C CA . ARG A 1 93 ? -4.5 -5.07 10.609 1 98.5 93 ARG A CA 1
ATOM 690 C C . ARG A 1 93 ? -4.172 -5.777 9.297 1 98.5 93 ARG A C 1
ATOM 692 O O . ARG A 1 93 ? -3.008 -5.848 8.898 1 98.5 93 ARG A O 1
ATOM 699 N N . LEU A 1 94 ? -5.176 -6.285 8.656 1 98.56 94 LEU A N 1
ATOM 700 C CA . LEU A 1 94 ? -4.98 -6.914 7.352 1 98.56 94 LEU A CA 1
ATOM 701 C C . LEU A 1 94 ? -4.441 -5.906 6.34 1 98.56 94 LEU A C 1
ATOM 703 O O . LEU A 1 94 ? -3.477 -6.195 5.629 1 98.56 94 LEU A O 1
ATOM 707 N N . GLN A 1 95 ? -5.031 -4.738 6.309 1 98.38 95 GLN A N 1
ATOM 708 C CA . GLN A 1 95 ? -4.621 -3.697 5.371 1 98.38 95 GLN A CA 1
ATOM 709 C C . GLN A 1 95 ? -3.227 -3.176 5.703 1 98.38 95 GLN A C 1
ATOM 711 O O . GLN A 1 95 ? -2.441 -2.869 4.805 1 98.38 95 GLN A O 1
ATOM 716 N N . GLU A 1 96 ? -2.941 -3.076 6.984 1 98.5 96 GLU A N 1
ATOM 717 C CA . GLU A 1 96 ? -1.611 -2.684 7.441 1 98.5 96 GLU A CA 1
ATOM 718 C C . GLU A 1 96 ? -0.553 -3.684 6.988 1 98.5 96 GLU A C 1
ATOM 720 O O . GLU A 1 96 ? 0.503 -3.295 6.484 1 98.5 96 GLU A O 1
ATOM 725 N N . ALA A 1 97 ? -0.846 -4.945 7.156 1 98.69 97 ALA A N 1
ATOM 726 C CA . ALA A 1 97 ? 0.079 -6.004 6.758 1 98.69 97 ALA A CA 1
ATOM 727 C C . ALA A 1 97 ? 0.309 -5.992 5.246 1 98.69 97 ALA A C 1
ATOM 729 O O . ALA A 1 97 ? 1.444 -6.129 4.785 1 98.69 97 ALA A O 1
ATOM 730 N N . LEU A 1 98 ? -0.76 -5.781 4.492 1 98.75 98 LEU A N 1
ATOM 731 C CA . LEU A 1 98 ? -0.634 -5.703 3.041 1 98.75 98 LEU A CA 1
ATOM 732 C C . LEU A 1 98 ? 0.208 -4.5 2.635 1 98.75 98 LEU A C 1
ATOM 734 O O . LEU A 1 98 ? 1.005 -4.582 1.696 1 98.75 98 LEU A O 1
ATOM 738 N N . GLY A 1 99 ? -0.037 -3.4 3.344 1 98.06 99 GLY A N 1
ATOM 739 C CA . GLY A 1 99 ? 0.81 -2.24 3.111 1 98.06 99 GLY A CA 1
ATOM 740 C C . GLY A 1 99 ? 2.277 -2.51 3.383 1 98.06 99 GLY A C 1
ATOM 741 O O . GLY A 1 99 ? 3.143 -2.104 2.604 1 98.06 99 GLY A O 1
ATOM 742 N N . PHE A 1 100 ? 2.592 -3.23 4.461 1 98.25 100 PHE A N 1
ATOM 743 C CA . PHE A 1 100 ? 3.977 -3.559 4.781 1 98.25 100 PHE A CA 1
ATOM 744 C C . PHE A 1 100 ? 4.559 -4.512 3.744 1 98.25 100 PHE A C 1
ATOM 746 O O . PHE A 1 100 ? 5.742 -4.43 3.408 1 98.25 100 PHE A O 1
ATOM 753 N N . CYS A 1 101 ? 3.738 -5.41 3.215 1 98.69 101 CYS A N 1
ATOM 754 C CA . CYS A 1 101 ? 4.195 -6.285 2.143 1 98.69 101 CYS A CA 1
ATOM 755 C C . CYS A 1 101 ? 4.641 -5.477 0.929 1 98.69 101 CYS A C 1
ATOM 757 O O . CYS A 1 101 ? 5.582 -5.863 0.231 1 98.69 101 CYS A O 1
ATOM 759 N N . SER A 1 102 ? 3.936 -4.383 0.702 1 97.44 102 SER A N 1
ATOM 760 C CA . SER A 1 102 ? 4.363 -3.502 -0.381 1 97.44 102 SER A CA 1
ATOM 761 C C . SER A 1 102 ? 5.75 -2.928 -0.114 1 97.44 102 SER A C 1
ATOM 763 O O . SER A 1 102 ? 6.555 -2.781 -1.036 1 97.44 102 SER A O 1
ATOM 765 N N . ASP A 1 103 ? 6.059 -2.584 1.125 1 96.62 103 ASP A N 1
ATOM 766 C CA . ASP A 1 103 ? 7.395 -2.125 1.499 1 96.62 103 ASP A CA 1
ATOM 767 C C . ASP A 1 103 ? 8.43 -3.227 1.292 1 96.62 103 ASP A C 1
ATOM 769 O O . ASP A 1 103 ? 9.523 -2.969 0.788 1 96.62 103 ASP A O 1
ATOM 773 N N . LEU A 1 104 ? 8.031 -4.434 1.729 1 97.94 104 LEU A N 1
ATOM 774 C CA . LEU A 1 104 ? 8.898 -5.59 1.54 1 97.94 104 LEU A CA 1
ATOM 775 C C . LEU A 1 104 ? 9.18 -5.824 0.059 1 97.94 104 LEU A C 1
ATOM 777 O O . LEU A 1 104 ? 10.328 -6.039 -0.336 1 97.94 104 LEU A O 1
ATOM 781 N N . HIS A 1 105 ? 8.133 -5.773 -0.744 1 98.12 105 HIS A N 1
ATOM 782 C CA . HIS A 1 105 ? 8.219 -5.984 -2.186 1 98.12 105 HIS A CA 1
ATOM 783 C C . HIS A 1 105 ? 9.18 -4.992 -2.832 1 98.12 105 HIS A C 1
ATOM 785 O O . HIS A 1 105 ? 10.031 -5.383 -3.639 1 98.12 105 HIS A O 1
ATOM 791 N N . ALA A 1 106 ? 9.062 -3.74 -2.453 1 95.88 106 ALA A N 1
ATOM 792 C CA . ALA A 1 106 ? 9.93 -2.703 -3 1 95.88 106 ALA A CA 1
ATOM 793 C C . ALA A 1 106 ? 11.391 -2.975 -2.646 1 95.88 106 ALA A C 1
ATOM 795 O O . ALA A 1 106 ? 12.281 -2.812 -3.486 1 95.88 106 ALA A O 1
ATOM 796 N N . ALA A 1 107 ? 11.641 -3.377 -1.421 1 96.56 107 ALA A N 1
ATOM 797 C CA . ALA A 1 107 ? 13.008 -3.668 -0.999 1 96.56 107 ALA A CA 1
ATOM 798 C C . ALA A 1 107 ? 13.602 -4.824 -1.804 1 96.56 107 ALA A C 1
ATOM 800 O O . ALA A 1 107 ? 14.703 -4.719 -2.336 1 96.56 107 ALA A O 1
ATOM 801 N N . PHE A 1 108 ? 12.875 -5.898 -1.979 1 98 108 PHE A N 1
ATOM 802 C CA . PHE A 1 108 ? 13.375 -7.113 -2.615 1 98 108 PHE A CA 1
ATOM 803 C C . PHE A 1 108 ? 13.477 -6.926 -4.125 1 98 108 PHE A C 1
ATOM 805 O O . PHE A 1 108 ? 14.297 -7.578 -4.777 1 98 108 PHE A O 1
ATOM 812 N N . SER A 1 109 ? 12.617 -6.066 -4.707 1 95.69 109 SER A N 1
ATOM 813 C CA . SER A 1 109 ? 12.609 -5.871 -6.156 1 95.69 109 SER A CA 1
ATOM 814 C C . SER A 1 109 ? 13.945 -5.316 -6.641 1 95.69 109 SER A C 1
ATOM 816 O O . SER A 1 109 ? 14.312 -5.504 -7.805 1 95.69 109 SER A O 1
ATOM 818 N N . GLY A 1 110 ? 14.648 -4.637 -5.734 1 93.56 110 GLY A N 1
ATOM 819 C CA . GLY A 1 110 ? 15.961 -4.117 -6.086 1 93.56 110 GLY A CA 1
ATOM 820 C C . GLY A 1 110 ? 16.922 -5.195 -6.551 1 93.56 110 GLY A C 1
ATOM 821 O O . GLY A 1 110 ? 17.875 -4.91 -7.281 1 93.56 110 GLY A O 1
ATOM 822 N N . LEU A 1 111 ? 16.672 -6.449 -6.148 1 95.31 111 LEU A N 1
ATOM 823 C CA . LEU A 1 111 ? 17.547 -7.57 -6.5 1 95.31 111 LEU A CA 1
ATOM 824 C C . LEU A 1 111 ? 17.484 -7.855 -7.996 1 95.31 111 LEU A C 1
ATOM 826 O O . LEU A 1 111 ? 18.375 -8.508 -8.539 1 95.31 111 LEU A O 1
ATOM 830 N N . PHE A 1 112 ? 16.438 -7.391 -8.641 1 94 112 PHE A N 1
ATOM 831 C CA . PHE A 1 112 ? 16.188 -7.812 -10.016 1 94 112 PHE A CA 1
ATOM 832 C C . PHE A 1 112 ? 16.438 -6.668 -10.984 1 94 112 PHE A C 1
ATOM 834 O O . PHE A 1 112 ? 16.078 -6.754 -12.164 1 94 112 PHE A O 1
ATOM 841 N N . ALA A 1 113 ? 16.984 -5.52 -10.516 1 88.94 113 ALA A N 1
ATOM 842 C CA . ALA A 1 113 ? 17.359 -4.414 -11.391 1 88.94 113 ALA A CA 1
ATOM 843 C C . ALA A 1 113 ? 18.375 -4.863 -12.438 1 88.94 113 ALA A C 1
ATOM 845 O O . ALA A 1 113 ? 19.297 -5.625 -12.133 1 88.94 113 ALA A O 1
ATOM 846 N N . PRO A 1 114 ? 18.141 -4.367 -13.633 1 87.75 114 PRO A N 1
ATOM 847 C CA . PRO A 1 114 ? 19.156 -4.707 -14.641 1 87.75 114 PRO A CA 1
ATOM 848 C C . PRO A 1 114 ? 20.516 -4.094 -14.344 1 87.75 114 PRO A C 1
ATOM 850 O O . PRO A 1 114 ? 20.594 -2.947 -13.898 1 87.75 114 PRO A O 1
ATOM 853 N N . ASN A 1 115 ? 21.594 -4.738 -14.5 1 86.69 115 ASN A N 1
ATOM 854 C CA . ASN A 1 115 ? 22.953 -4.27 -14.32 1 86.69 115 ASN A CA 1
ATOM 855 C C . ASN A 1 115 ? 23.203 -3.812 -12.891 1 86.69 115 ASN A C 1
ATOM 857 O O . ASN A 1 115 ? 23.781 -2.744 -12.664 1 86.69 115 ASN A O 1
ATOM 861 N N . LEU A 1 116 ? 22.688 -4.484 -11.969 1 88.44 116 LEU A N 1
ATOM 862 C CA . LEU A 1 116 ? 22.891 -4.188 -10.555 1 88.44 116 LEU A CA 1
ATOM 863 C C . LEU A 1 116 ? 24.359 -4.32 -10.18 1 88.44 116 LEU A C 1
ATOM 865 O O . LEU A 1 116 ? 24.891 -5.43 -10.141 1 88.44 116 LEU A O 1
ATOM 869 N N . SER A 1 117 ? 25.016 -3.143 -9.898 1 89.38 117 SER A N 1
ATOM 870 C CA . SER A 1 117 ? 26.422 -3.154 -9.484 1 89.38 117 SER A CA 1
ATOM 871 C C . SER A 1 117 ? 26.578 -3.766 -8.094 1 89.38 117 SER A C 1
ATOM 873 O O . SER A 1 117 ? 25.609 -3.869 -7.344 1 89.38 117 SER A O 1
ATOM 875 N N . GLU A 1 118 ? 27.781 -4.176 -7.777 1 90.19 118 GLU A N 1
ATOM 876 C CA . GLU A 1 118 ? 28.047 -4.727 -6.449 1 90.19 118 GLU A CA 1
ATOM 877 C C . GLU A 1 118 ? 27.75 -3.701 -5.359 1 90.19 118 GLU A C 1
ATOM 879 O O . GLU A 1 118 ? 27.219 -4.047 -4.301 1 90.19 118 GLU A O 1
ATOM 884 N N . GLU A 1 119 ? 28.156 -2.52 -5.637 1 87.88 119 GLU A N 1
ATOM 885 C CA . GLU A 1 119 ? 27.906 -1.449 -4.676 1 87.88 119 GLU A CA 1
ATOM 886 C C . GLU A 1 119 ? 26.406 -1.231 -4.473 1 87.88 119 GLU A C 1
ATOM 888 O O . GLU A 1 119 ? 25.938 -1.113 -3.336 1 87.88 119 GLU A O 1
ATOM 893 N N . ALA A 1 120 ? 25.656 -1.17 -5.488 1 86.94 120 ALA A N 1
ATOM 894 C CA . ALA A 1 120 ? 24.219 -0.999 -5.406 1 86.94 120 ALA A CA 1
ATOM 895 C C . ALA A 1 120 ? 23.562 -2.193 -4.715 1 86.94 120 ALA A C 1
ATOM 897 O O . ALA A 1 120 ? 22.609 -2.029 -3.947 1 86.94 120 ALA A O 1
ATOM 898 N N . ARG A 1 121 ? 24.078 -3.383 -5.031 1 93.19 121 ARG A N 1
ATOM 899 C CA . ARG A 1 121 ? 23.547 -4.605 -4.438 1 93.19 121 ARG A CA 1
ATOM 900 C C . ARG A 1 121 ? 23.656 -4.574 -2.918 1 93.19 121 ARG A C 1
ATOM 902 O O . ARG A 1 121 ? 22.766 -5.035 -2.211 1 93.19 121 ARG A O 1
ATOM 909 N N . ALA A 1 122 ? 24.75 -4.066 -2.381 1 94.25 122 ALA A N 1
ATOM 910 C CA . ALA A 1 122 ? 24.922 -3.969 -0.935 1 94.25 122 ALA A CA 1
ATOM 911 C C . ALA A 1 122 ? 23.844 -3.109 -0.3 1 94.25 122 ALA A C 1
ATOM 913 O O . ALA A 1 122 ? 23.344 -3.43 0.78 1 94.25 122 ALA A O 1
ATOM 914 N N . GLY A 1 123 ? 23.5 -1.994 -0.974 1 92.06 123 GLY A N 1
ATOM 915 C CA . GLY A 1 123 ? 22.422 -1.152 -0.5 1 92.06 123 GLY A CA 1
ATOM 916 C C . GLY A 1 123 ? 21.062 -1.845 -0.531 1 92.06 123 GLY A C 1
ATOM 917 O O . GLY A 1 123 ? 20.266 -1.692 0.392 1 92.06 123 GLY A O 1
ATOM 918 N N . VAL A 1 124 ? 20.828 -2.604 -1.574 1 94.81 124 VAL A N 1
ATOM 919 C CA . VAL A 1 124 ? 19.594 -3.361 -1.711 1 94.81 124 VAL A CA 1
ATOM 920 C C . VAL A 1 124 ? 19.484 -4.375 -0.576 1 94.81 124 VAL A C 1
ATOM 922 O O . VAL A 1 124 ? 18.438 -4.465 0.085 1 94.81 124 VAL A O 1
ATOM 925 N N . ILE A 1 125 ? 20.562 -5.074 -0.316 1 97.25 125 ILE A N 1
ATOM 926 C CA . ILE A 1 125 ? 20.562 -6.102 0.72 1 97.25 125 ILE A CA 1
ATOM 927 C C . ILE A 1 125 ? 20.359 -5.453 2.088 1 97.25 125 ILE A C 1
ATOM 929 O O . ILE A 1 125 ? 19.625 -5.984 2.926 1 97.25 125 ILE A O 1
ATOM 933 N N . ALA A 1 126 ? 20.969 -4.332 2.326 1 96 126 ALA A N 1
ATOM 934 C CA . ALA A 1 126 ? 20.781 -3.615 3.584 1 96 126 ALA A CA 1
ATOM 935 C C . ALA A 1 126 ? 19.312 -3.25 3.791 1 96 126 ALA A C 1
ATOM 937 O O . ALA A 1 126 ? 18.797 -3.365 4.902 1 96 126 ALA A O 1
ATOM 938 N N . ASN A 1 127 ? 18.719 -2.789 2.723 1 95.5 127 ASN A N 1
ATOM 939 C CA . ASN A 1 127 ? 17.297 -2.43 2.811 1 95.5 127 ASN A CA 1
ATOM 940 C C . ASN A 1 127 ? 16.422 -3.656 3.039 1 95.5 127 ASN A C 1
ATOM 942 O O . ASN A 1 127 ? 15.453 -3.598 3.791 1 95.5 127 ASN A O 1
ATOM 946 N N . ILE A 1 128 ? 16.719 -4.742 2.371 1 98.31 128 ILE A N 1
ATOM 947 C CA . ILE A 1 128 ? 16.016 -6.004 2.578 1 98.31 128 ILE A CA 1
ATOM 948 C C . ILE A 1 128 ? 16.141 -6.434 4.035 1 98.31 128 ILE A C 1
ATOM 950 O O . ILE A 1 128 ? 15.148 -6.793 4.676 1 98.31 128 ILE A O 1
ATOM 954 N N . ASN A 1 129 ? 17.344 -6.336 4.578 1 98.44 129 ASN A N 1
ATOM 955 C CA . ASN A 1 129 ? 17.578 -6.719 5.969 1 98.44 129 ASN A CA 1
ATOM 956 C C . ASN A 1 129 ? 16.781 -5.832 6.93 1 98.44 129 ASN A C 1
ATOM 958 O O . ASN A 1 129 ? 16.25 -6.316 7.922 1 98.44 129 ASN A O 1
ATOM 962 N N . ARG A 1 130 ? 16.734 -4.594 6.637 1 97.06 130 ARG A N 1
ATOM 963 C CA . ARG A 1 130 ? 15.938 -3.676 7.449 1 97.06 130 ARG A CA 1
ATOM 964 C C . ARG A 1 130 ? 14.469 -4.09 7.473 1 97.06 130 ARG A C 1
ATOM 966 O O . ARG A 1 130 ? 13.867 -4.199 8.539 1 97.06 130 ARG A O 1
ATOM 973 N N . ARG A 1 131 ? 13.93 -4.355 6.332 1 97.94 131 ARG A N 1
ATOM 974 C CA . ARG A 1 131 ? 12.516 -4.703 6.234 1 97.94 131 ARG A CA 1
ATOM 975 C C . ARG A 1 131 ? 12.242 -6.082 6.824 1 97.94 131 ARG A C 1
ATOM 977 O O . ARG A 1 131 ? 11.242 -6.285 7.512 1 97.94 131 ARG A O 1
ATOM 984 N N . LEU A 1 132 ? 13.109 -7.02 6.559 1 98.5 132 LEU A N 1
ATOM 985 C CA . LEU A 1 132 ? 12.938 -8.352 7.125 1 98.5 132 LEU A CA 1
ATOM 986 C C . LEU A 1 132 ? 13.062 -8.32 8.641 1 98.5 132 LEU A C 1
ATOM 988 O O . LEU A 1 132 ? 12.367 -9.062 9.344 1 98.5 132 LEU A O 1
ATOM 992 N N . GLY A 1 133 ? 14 -7.488 9.094 1 98.38 133 GLY A N 1
ATOM 993 C CA . GLY A 1 133 ? 14.078 -7.305 10.531 1 98.38 133 GLY A CA 1
ATOM 994 C C . GLY A 1 133 ? 12.789 -6.805 11.141 1 98.38 133 GLY A C 1
ATOM 995 O O . GLY A 1 133 ? 12.367 -7.285 12.195 1 98.38 133 GLY A O 1
ATOM 996 N N . GLN A 1 134 ? 12.164 -5.871 10.5 1 97.62 134 GLN A N 1
ATOM 997 C CA . GLN A 1 134 ? 10.883 -5.348 10.961 1 97.62 134 GLN A CA 1
ATOM 998 C C . GLN A 1 134 ? 9.797 -6.422 10.906 1 97.62 134 GLN A C 1
ATOM 1000 O O . GLN A 1 134 ? 9.016 -6.562 11.844 1 97.62 134 GLN A O 1
ATOM 1005 N N . LEU A 1 135 ? 9.734 -7.184 9.812 1 98.44 135 LEU A N 1
ATOM 1006 C CA . LEU A 1 135 ? 8.773 -8.273 9.719 1 98.44 135 LEU A CA 1
ATOM 1007 C C . LEU A 1 135 ? 8.984 -9.281 10.852 1 98.44 135 LEU A C 1
ATOM 1009 O O . LEU A 1 135 ? 8.023 -9.703 11.5 1 98.44 135 LEU A O 1
ATOM 1013 N N . GLU A 1 136 ? 10.227 -9.648 11.055 1 98.44 136 GLU A N 1
ATOM 1014 C CA . GLU A 1 136 ? 10.578 -10.602 12.102 1 98.44 136 GLU A CA 1
ATOM 1015 C C . GLU A 1 136 ? 10.039 -10.148 13.453 1 98.44 136 GLU A C 1
ATOM 1017 O O . GLU A 1 136 ? 9.531 -10.969 14.227 1 98.44 136 GLU A O 1
ATOM 1022 N N . ALA A 1 137 ? 10.125 -8.852 13.688 1 96.62 137 ALA A N 1
ATOM 1023 C CA . ALA A 1 137 ? 9.688 -8.297 14.961 1 96.62 137 ALA A CA 1
ATOM 1024 C C . ALA A 1 137 ? 8.164 -8.312 15.07 1 96.62 137 ALA A C 1
ATOM 1026 O O . ALA A 1 137 ? 7.613 -8.406 16.172 1 96.62 137 ALA A O 1
ATOM 1027 N N . MET A 1 138 ? 7.465 -8.258 13.977 1 96.12 138 MET A N 1
ATOM 1028 C CA . MET A 1 138 ? 6.004 -8.211 13.969 1 96.12 138 MET A CA 1
ATOM 1029 C C . MET A 1 138 ? 5.414 -9.609 14.133 1 96.12 138 MET A C 1
ATOM 1031 O O . MET A 1 138 ? 4.27 -9.758 14.562 1 96.12 138 MET A O 1
ATOM 1035 N N . LEU A 1 139 ? 6.133 -10.594 13.742 1 97.56 139 LEU A N 1
ATOM 1036 C CA . LEU A 1 139 ? 5.629 -11.961 13.789 1 97.56 139 LEU A CA 1
ATOM 1037 C C . LEU A 1 139 ? 5.707 -12.523 15.203 1 97.56 139 LEU A C 1
ATOM 1039 O O . LEU A 1 139 ? 6.652 -12.234 15.938 1 97.56 139 LEU A O 1
ATOM 1043 N N . SER A 1 140 ? 4.656 -13.266 15.547 1 94.94 140 SER A N 1
ATOM 1044 C CA . SER A 1 140 ? 4.582 -13.914 16.859 1 94.94 140 SER A CA 1
ATOM 1045 C C . SER A 1 140 ? 5.004 -15.375 16.781 1 94.94 140 SER A C 1
ATOM 1047 O O . SER A 1 140 ? 4.723 -16.047 15.789 1 94.94 140 SER A O 1
ATOM 1049 N N . ASP A 1 141 ? 5.535 -15.891 17.844 1 92.38 141 ASP A N 1
ATOM 1050 C CA . ASP A 1 141 ? 5.875 -17.312 17.922 1 92.38 141 ASP A CA 1
ATOM 1051 C C . ASP A 1 141 ? 4.664 -18.141 18.328 1 92.38 141 ASP A C 1
ATOM 1053 O O . ASP A 1 141 ? 4.688 -19.375 18.234 1 92.38 141 ASP A O 1
ATOM 1057 N N . LYS A 1 142 ? 3.703 -17.438 18.703 1 94.44 142 LYS A N 1
ATOM 1058 C CA . LYS A 1 142 ? 2.537 -18.125 19.234 1 94.44 142 LYS A CA 1
ATOM 1059 C C . LYS A 1 142 ? 1.485 -18.359 18.156 1 94.44 142 LYS A C 1
ATOM 1061 O O . LYS A 1 142 ? 0.643 -19.25 18.281 1 94.44 142 LYS A O 1
ATOM 1066 N N . ASN A 1 143 ? 1.54 -17.547 17.188 1 95.62 143 ASN A N 1
ATOM 1067 C CA . ASN A 1 143 ? 0.545 -17.625 16.125 1 95.62 143 ASN A CA 1
ATOM 1068 C C . ASN A 1 143 ? 1.045 -18.453 14.945 1 95.62 143 ASN A C 1
ATOM 1070 O O . ASN A 1 143 ? 2.229 -18.422 14.602 1 95.62 143 ASN A O 1
ATOM 1074 N N . ALA A 1 144 ? 0.154 -19.141 14.367 1 96.94 144 ALA A N 1
ATOM 1075 C CA . ALA A 1 144 ? 0.509 -19.938 13.188 1 96.94 144 ALA A CA 1
ATOM 1076 C C . ALA A 1 144 ? 0.824 -19.031 12 1 96.94 144 ALA A C 1
ATOM 1078 O O . ALA A 1 144 ? 1.667 -19.375 11.164 1 96.94 144 ALA A O 1
ATOM 1079 N N . TYR A 1 145 ? 0.111 -17.969 11.969 1 98.69 145 TYR A N 1
ATOM 1080 C CA . TYR A 1 145 ? 0.278 -17.062 10.836 1 98.69 145 TYR A CA 1
ATOM 1081 C C . TYR A 1 145 ? 0.467 -15.625 11.32 1 98.69 145 TYR A C 1
ATOM 1083 O O . TYR A 1 145 ? 0.529 -15.375 12.523 1 98.69 145 TYR A O 1
ATOM 1091 N N . TRP A 1 146 ? 0.703 -14.648 10.406 1 98.56 146 TRP A N 1
ATOM 1092 C CA . TRP A 1 146 ? 1.106 -13.273 10.695 1 98.56 146 TRP A CA 1
ATOM 1093 C C . TRP A 1 146 ? 0.069 -12.57 11.562 1 98.56 146 TRP A C 1
ATOM 1095 O O . TRP A 1 146 ? 0.42 -11.859 12.508 1 98.56 146 TRP A O 1
ATOM 1105 N N . LEU A 1 147 ? -1.231 -12.742 11.211 1 98.19 147 LEU A N 1
ATOM 1106 C CA . LEU A 1 147 ? -2.268 -11.977 11.898 1 98.19 147 LEU A CA 1
ATOM 1107 C C . LEU A 1 147 ? -3.016 -12.852 12.898 1 98.19 147 LEU A C 1
ATOM 1109 O O . LEU A 1 147 ? -4.027 -12.422 13.469 1 98.19 147 LEU A O 1
ATOM 1113 N N . GLY A 1 148 ? -2.543 -14.062 13.133 1 97.56 148 GLY A N 1
ATOM 1114 C CA . GLY A 1 148 ? -3.189 -14.969 14.07 1 97.56 148 GLY A CA 1
ATOM 1115 C C . GLY A 1 148 ? -3.07 -16.422 13.664 1 97.56 148 GLY A C 1
ATOM 1116 O O . GLY A 1 148 ? -2.039 -16.844 13.133 1 97.56 148 GLY A O 1
ATOM 1117 N N . ASP A 1 149 ? -4.102 -17.125 13.93 1 97.31 149 ASP A N 1
ATOM 1118 C CA . ASP A 1 149 ? -4.031 -18.562 13.711 1 97.31 149 ASP A CA 1
ATOM 1119 C C . ASP A 1 149 ? -4.52 -18.938 12.312 1 97.31 149 ASP A C 1
ATOM 1121 O O . ASP A 1 149 ? -4.262 -20.047 11.828 1 97.31 149 ASP A O 1
ATOM 1125 N N . ASP A 1 150 ? -5.23 -18.047 11.742 1 98.12 150 ASP A N 1
ATOM 1126 C CA . ASP A 1 150 ? -5.777 -18.328 10.422 1 98.12 150 ASP A CA 1
ATOM 1127 C C . ASP A 1 150 ? -4.879 -17.766 9.328 1 98.12 150 ASP A C 1
ATOM 1129 O O . ASP A 1 150 ? -4.316 -16.672 9.484 1 98.12 150 ASP A O 1
ATOM 1133 N N . PHE A 1 151 ? -4.758 -18.516 8.219 1 98.75 151 PHE A N 1
ATOM 1134 C CA . PHE A 1 151 ? -4.066 -18.062 7.02 1 98.75 151 PHE A CA 1
ATOM 1135 C C . PHE A 1 151 ? -4.82 -16.922 6.359 1 98.75 151 PHE A C 1
ATOM 1137 O O . PHE A 1 151 ? -6.043 -16.984 6.215 1 98.75 151 PHE A O 1
ATOM 1144 N N . THR A 1 152 ? -4.125 -15.828 6.051 1 98.81 152 THR A N 1
ATOM 1145 C CA . THR A 1 152 ? -4.742 -14.703 5.367 1 98.81 152 THR A CA 1
ATOM 1146 C C . THR A 1 152 ? -3.867 -14.227 4.211 1 98.81 152 THR A C 1
ATOM 1148 O O . THR A 1 152 ? -2.787 -14.766 3.977 1 98.81 152 THR A O 1
ATOM 1151 N N . GLN A 1 153 ? -4.266 -13.219 3.488 1 98.88 153 GLN A N 1
ATOM 1152 C CA . GLN A 1 153 ? -3.682 -12.727 2.246 1 98.88 153 GLN A CA 1
ATOM 1153 C C . GLN A 1 153 ? -2.248 -12.25 2.463 1 98.88 153 GLN A C 1
ATOM 1155 O O . GLN A 1 153 ? -1.365 -12.531 1.649 1 98.88 153 GLN A O 1
ATOM 1160 N N . PRO A 1 154 ? -1.942 -11.516 3.564 1 98.88 154 PRO A N 1
ATOM 1161 C CA . PRO A 1 154 ? -0.561 -11.055 3.713 1 98.88 154 PRO A CA 1
ATOM 1162 C C . PRO A 1 154 ? 0.425 -12.203 3.922 1 98.88 154 PRO A C 1
ATOM 1164 O O . PRO A 1 154 ? 1.607 -12.07 3.594 1 98.88 154 PRO A O 1
ATOM 1167 N N . ASP A 1 155 ? -0.026 -13.344 4.484 1 98.94 155 ASP A N 1
ATOM 1168 C CA . ASP A 1 155 ? 0.854 -14.5 4.609 1 98.94 155 ASP A CA 1
ATOM 1169 C C . ASP A 1 155 ? 1.353 -14.961 3.242 1 98.94 155 ASP A C 1
ATOM 1171 O O . ASP A 1 155 ? 2.543 -15.227 3.068 1 98.94 155 ASP A O 1
ATOM 1175 N N . ALA A 1 156 ? 0.425 -15.078 2.318 1 98.94 156 ALA A N 1
ATOM 1176 C CA . ALA A 1 156 ? 0.778 -15.484 0.961 1 98.94 156 ALA A CA 1
ATOM 1177 C C . ALA A 1 156 ? 1.739 -14.484 0.323 1 98.94 156 ALA A C 1
ATOM 1179 O O . ALA A 1 156 ? 2.771 -14.867 -0.229 1 98.94 156 ALA A O 1
ATOM 1180 N N . TYR A 1 157 ? 1.424 -13.211 0.416 1 98.88 157 TYR A N 1
ATOM 1181 C CA . TYR A 1 157 ? 2.197 -12.148 -0.225 1 98.88 157 TYR A CA 1
ATOM 1182 C C . TYR A 1 157 ? 3.613 -12.094 0.334 1 98.88 157 TYR A C 1
ATOM 1184 O O . TYR A 1 157 ? 4.586 -12.109 -0.421 1 98.88 157 TYR A O 1
ATOM 1192 N N . ALA A 1 158 ? 3.711 -12.102 1.643 1 98.88 158 ALA A N 1
ATOM 1193 C CA . ALA A 1 158 ? 5.02 -12.078 2.287 1 98.88 158 ALA A CA 1
ATOM 1194 C C . ALA A 1 158 ? 5.84 -13.312 1.911 1 98.88 158 ALA A C 1
ATOM 1196 O O . ALA A 1 158 ? 7.043 -13.211 1.651 1 98.88 158 ALA A O 1
ATOM 1197 N N . SER A 1 159 ? 5.211 -14.445 1.869 1 98.75 159 SER A N 1
ATOM 1198 C CA . SER A 1 159 ? 5.926 -15.688 1.589 1 98.75 159 SER A CA 1
ATOM 1199 C C . SER A 1 159 ? 6.488 -15.695 0.17 1 98.75 159 SER A C 1
ATOM 1201 O O . SER A 1 159 ? 7.582 -16.203 -0.067 1 98.75 159 SER A O 1
ATOM 1203 N N . VAL A 1 160 ? 5.727 -15.164 -0.774 1 98.56 160 VAL A N 1
ATOM 1204 C CA . VAL A 1 160 ? 6.211 -15.039 -2.145 1 98.56 160 VAL A CA 1
ATOM 1205 C C . VAL A 1 160 ? 7.461 -14.164 -2.174 1 98.56 160 VAL A C 1
ATOM 1207 O O . VAL A 1 160 ? 8.477 -14.539 -2.773 1 98.56 160 VAL A O 1
ATOM 1210 N N . ILE A 1 161 ? 7.449 -13.062 -1.504 1 98.75 161 ILE A N 1
ATOM 1211 C CA . ILE A 1 161 ? 8.555 -12.109 -1.499 1 98.75 161 ILE A CA 1
ATOM 1212 C C . ILE A 1 161 ? 9.773 -12.734 -0.823 1 98.75 161 ILE A C 1
ATOM 1214 O O . ILE A 1 161 ? 10.891 -12.648 -1.339 1 98.75 161 ILE A O 1
ATOM 1218 N N . ILE A 1 162 ? 9.523 -13.367 0.3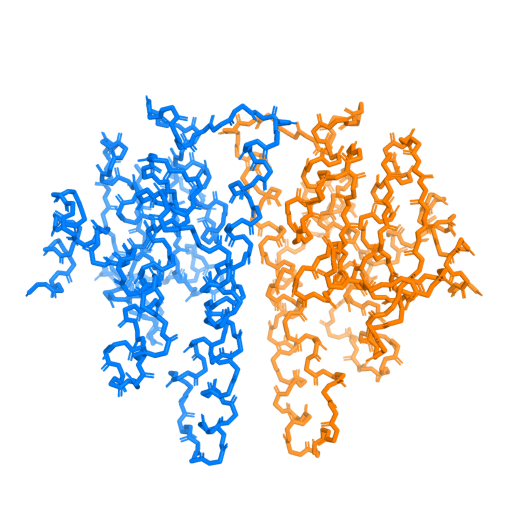97 1 98.62 162 ILE A N 1
ATOM 1219 C CA . ILE A 1 162 ? 10.609 -14.055 1.083 1 98.62 162 ILE A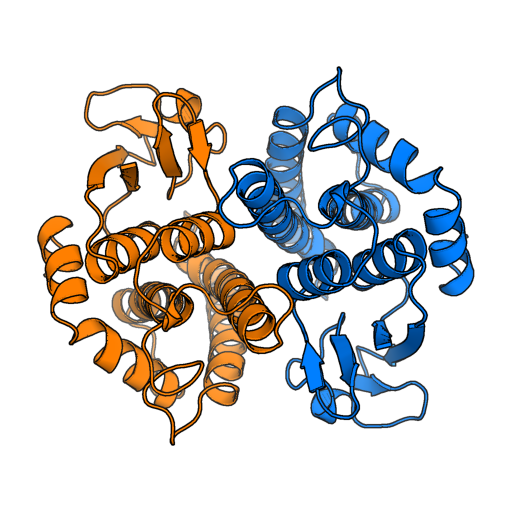 CA 1
ATOM 1220 C C . ILE A 1 162 ? 11.219 -15.109 0.159 1 98.62 162 ILE A C 1
ATOM 1222 O O . ILE A 1 162 ? 12.438 -15.312 0.159 1 98.62 162 ILE A O 1
ATOM 1226 N N . GLY A 1 163 ? 10.414 -15.734 -0.645 1 97.94 163 GLY A N 1
ATOM 1227 C CA . GLY A 1 163 ? 10.867 -16.734 -1.602 1 97.94 163 GLY A CA 1
ATOM 1228 C C . GLY A 1 163 ? 11.852 -16.188 -2.609 1 97.94 163 GLY A C 1
ATOM 1229 O O . GLY A 1 163 ? 12.758 -16.891 -3.057 1 97.94 163 GLY A O 1
ATOM 1230 N N . TRP A 1 164 ? 11.719 -14.953 -3.041 1 98.19 164 TRP A N 1
ATOM 1231 C CA . TRP A 1 164 ? 12.68 -14.312 -3.928 1 98.19 164 TRP A CA 1
ATOM 1232 C C . TRP A 1 164 ? 14.07 -14.281 -3.291 1 98.19 164 TRP A C 1
ATOM 1234 O O . TRP A 1 164 ? 15.078 -14.492 -3.971 1 98.19 164 TRP A O 1
ATOM 1244 N N . GLY A 1 165 ? 14.086 -13.93 -1.972 1 97.75 165 GLY A N 1
ATOM 1245 C CA . GLY A 1 165 ? 15.359 -13.938 -1.263 1 97.75 165 GLY A CA 1
ATOM 1246 C C . GLY A 1 165 ? 16.016 -15.297 -1.234 1 97.75 165 GLY A C 1
ATOM 1247 O O . GLY A 1 165 ? 17.234 -15.414 -1.443 1 97.75 165 GLY A O 1
ATOM 1248 N N . VAL A 1 166 ? 15.219 -16.344 -0.989 1 96.75 166 VAL A N 1
ATOM 1249 C CA . VAL A 1 166 ? 15.727 -17.703 -0.997 1 96.75 166 VAL A CA 1
ATOM 1250 C C . VAL A 1 166 ? 16.281 -18.047 -2.381 1 96.75 166 VAL A C 1
ATOM 1252 O O . VAL A 1 166 ? 17.375 -18.578 -2.504 1 96.75 166 VAL A O 1
ATOM 1255 N N . GLY A 1 167 ? 15.516 -17.703 -3.387 1 95.88 167 GLY A N 1
ATOM 1256 C CA . GLY A 1 167 ? 15.938 -17.969 -4.754 1 95.88 167 GLY A CA 1
ATOM 1257 C C . GLY A 1 167 ? 17.234 -17.266 -5.125 1 95.88 167 GL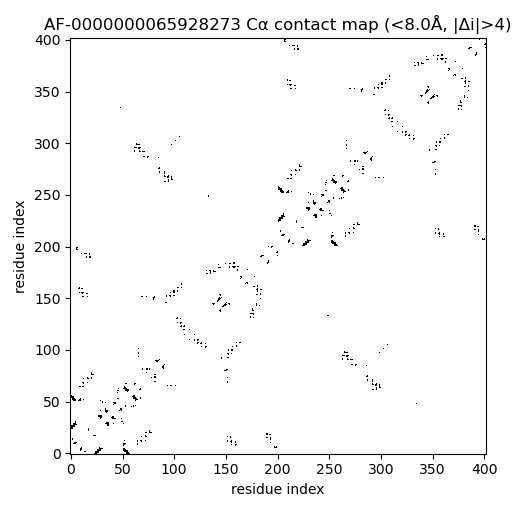Y A C 1
ATOM 1258 O O . GLY A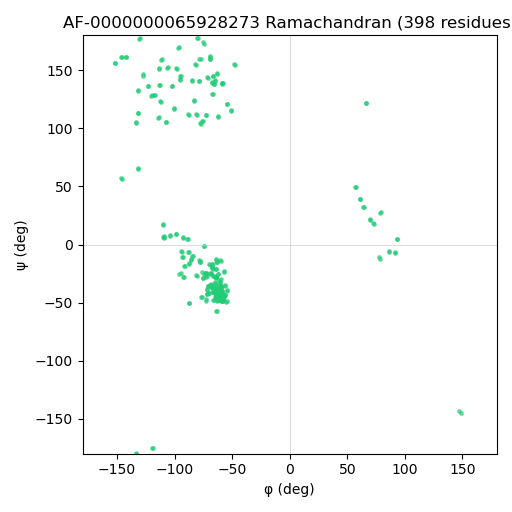 1 167 ? 18.016 -17.797 -5.922 1 95.88 167 GLY A O 1
ATOM 1259 N N . GLN A 1 168 ? 17.453 -16.109 -4.566 1 95.75 168 GLN A N 1
ATOM 1260 C CA . GLN A 1 168 ? 18.656 -15.336 -4.836 1 95.75 168 GLN A CA 1
ATOM 1261 C C . GLN A 1 168 ? 19.781 -15.711 -3.883 1 95.75 168 GLN A C 1
ATOM 1263 O O . GLN A 1 168 ? 20.797 -15.023 -3.824 1 95.75 168 GLN A O 1
ATOM 1268 N N . LYS A 1 169 ? 19.562 -16.734 -3.018 1 96.5 169 LYS A N 1
ATOM 1269 C CA . LYS A 1 169 ? 20.531 -17.344 -2.102 1 96.5 169 LYS A CA 1
ATOM 1270 C C . LYS A 1 169 ? 20.984 -16.328 -1.047 1 96.5 169 LYS A C 1
ATOM 1272 O O . LYS A 1 169 ? 22.156 -16.312 -0.668 1 96.5 169 LYS A O 1
ATOM 1277 N N . LEU A 1 170 ? 20.094 -15.492 -0.729 1 97.5 170 LEU A N 1
ATOM 1278 C CA . LEU A 1 170 ? 20.391 -14.617 0.4 1 97.5 170 LEU A CA 1
ATOM 1279 C C . LEU A 1 170 ? 20.484 -15.414 1.697 1 97.5 170 LEU A C 1
ATOM 1281 O O . LEU A 1 170 ? 19.766 -16.406 1.867 1 97.5 170 LEU A O 1
ATOM 1285 N N . ASP A 1 171 ? 21.391 -14.977 2.576 1 97.81 171 ASP A N 1
ATOM 1286 C CA . ASP A 1 171 ? 21.375 -15.531 3.928 1 97.81 171 ASP A CA 1
ATOM 1287 C C . ASP A 1 171 ? 20.234 -14.938 4.75 1 97.81 171 ASP A C 1
ATOM 1289 O O . ASP A 1 171 ? 20.297 -13.789 5.188 1 97.81 171 ASP A O 1
ATOM 1293 N N . LEU A 1 172 ? 19.203 -15.727 4.98 1 98.31 172 LEU A N 1
ATOM 1294 C CA . LEU A 1 172 ? 18.016 -15.258 5.688 1 98.31 172 LEU A CA 1
ATOM 1295 C C . LEU A 1 172 ? 17.922 -15.898 7.07 1 98.31 172 LEU A C 1
ATOM 1297 O O . LEU A 1 172 ? 16.859 -15.875 7.699 1 98.31 172 LEU A O 1
ATOM 1301 N N . SER A 1 173 ? 19 -16.469 7.598 1 98.25 173 SER A N 1
ATOM 1302 C CA . SER A 1 173 ? 19 -17.219 8.852 1 98.25 173 SER A CA 1
ATOM 1303 C C . SER A 1 173 ? 18.703 -16.312 10.039 1 98.25 173 SER A C 1
ATOM 1305 O O . SER A 1 173 ? 18.297 -16.781 11.102 1 98.25 173 SER A O 1
ATOM 1307 N N . ALA A 1 174 ? 18.891 -14.969 9.938 1 98.44 174 ALA A N 1
ATOM 1308 C CA . ALA A 1 174 ? 18.641 -14.008 11.008 1 98.44 174 ALA A CA 1
ATOM 1309 C C . ALA A 1 174 ? 17.141 -13.781 11.211 1 98.44 174 ALA A C 1
ATOM 1311 O O . ALA A 1 174 ? 16.719 -13.141 12.172 1 98.44 174 ALA A O 1
ATOM 1312 N N . TYR A 1 175 ? 16.312 -14.469 10.367 1 98.62 175 TYR A N 1
ATOM 1313 C CA . TYR A 1 175 ? 14.883 -14.219 10.391 1 98.62 175 TYR A CA 1
ATOM 1314 C C . TYR A 1 175 ? 14.102 -15.523 10.453 1 98.62 175 TYR A C 1
ATOM 1316 O O . TYR A 1 175 ? 13.305 -15.82 9.562 1 98.62 175 TYR A O 1
ATOM 1324 N N . PRO A 1 176 ? 14.242 -16.234 11.539 1 98.38 176 PRO A N 1
ATOM 1325 C CA . PRO A 1 176 ? 13.656 -17.562 11.625 1 98.38 176 PRO A CA 1
ATOM 1326 C C . PRO A 1 176 ? 12.133 -17.547 11.633 1 98.38 176 PRO A C 1
ATOM 1328 O O . PRO A 1 176 ? 11.5 -18.484 11.133 1 98.38 176 PRO A O 1
ATOM 1331 N N . LYS A 1 177 ? 11.477 -16.562 12.266 1 98.56 177 LYS A N 1
ATOM 1332 C CA . LYS A 1 177 ? 10.023 -16.516 12.266 1 98.56 177 LYS A CA 1
ATOM 1333 C C . LYS A 1 177 ? 9.469 -16.312 10.859 1 98.56 177 LYS A C 1
ATOM 1335 O O . LYS A 1 177 ? 8.477 -16.938 10.484 1 98.56 177 LYS A O 1
ATOM 1340 N N . ALA A 1 178 ? 10.172 -15.422 10.062 1 98.69 178 ALA A N 1
ATOM 1341 C CA . ALA A 1 178 ? 9.766 -15.195 8.68 1 98.69 178 ALA A CA 1
ATOM 1342 C C . ALA A 1 178 ? 9.898 -16.469 7.848 1 98.69 178 ALA A C 1
ATOM 1344 O O . ALA A 1 178 ? 9.016 -16.797 7.055 1 98.69 178 ALA A O 1
ATOM 1345 N N . LEU A 1 179 ? 11 -17.172 8.031 1 98.44 179 LEU A N 1
ATOM 1346 C CA . LEU A 1 179 ? 11.227 -18.406 7.297 1 98.44 179 LEU A CA 1
ATOM 1347 C C . LEU A 1 179 ? 10.211 -19.469 7.699 1 98.44 179 LEU A C 1
ATOM 1349 O O . LEU A 1 179 ? 9.719 -20.219 6.848 1 98.44 179 LEU A O 1
ATOM 1353 N N . LYS A 1 180 ? 9.906 -19.531 8.953 1 98.25 180 LYS A N 1
ATOM 1354 C CA . LYS A 1 180 ? 8.906 -20.484 9.438 1 98.25 180 LYS A CA 1
ATOM 1355 C C . LYS A 1 180 ? 7.527 -20.172 8.852 1 98.25 180 LYS A C 1
ATOM 1357 O O . LYS A 1 180 ? 6.789 -21.078 8.477 1 98.25 180 LYS A O 1
ATOM 1362 N N . LEU A 1 181 ? 7.156 -18.906 8.844 1 98.62 181 LEU A N 1
ATOM 1363 C CA . LEU A 1 181 ? 5.906 -18.5 8.211 1 98.62 181 LEU A CA 1
ATOM 1364 C C . LEU A 1 181 ? 5.855 -18.969 6.758 1 98.62 181 LEU A C 1
ATOM 1366 O O . LEU A 1 181 ? 4.859 -19.562 6.328 1 98.62 181 LEU A O 1
ATOM 1370 N N . ARG A 1 182 ? 6.922 -18.688 6.023 1 98.44 182 ARG A N 1
ATOM 1371 C CA . ARG A 1 182 ? 6.973 -19.109 4.625 1 98.44 182 ARG A CA 1
ATOM 1372 C C . ARG A 1 182 ? 6.809 -20.609 4.492 1 98.44 182 ARG A C 1
ATOM 1374 O O . ARG A 1 182 ? 6.055 -21.094 3.637 1 98.44 182 ARG A O 1
ATOM 1381 N N . GLU A 1 183 ? 7.531 -21.359 5.277 1 97.94 183 GLU A N 1
ATOM 1382 C CA . GLU A 1 183 ? 7.445 -22.812 5.227 1 97.94 183 GLU A CA 1
ATOM 1383 C C . GLU A 1 183 ? 6.016 -23.281 5.473 1 97.94 183 GLU A C 1
ATOM 1385 O O . GLU A 1 183 ? 5.531 -24.188 4.789 1 97.94 183 GLU A O 1
ATOM 1390 N N . ARG A 1 184 ? 5.359 -22.75 6.438 1 98.25 184 ARG A N 1
ATOM 1391 C CA . ARG A 1 184 ? 3.98 -23.109 6.758 1 98.25 184 ARG A CA 1
ATOM 1392 C C . ARG A 1 184 ? 3.049 -22.781 5.59 1 98.25 184 ARG A C 1
ATOM 1394 O O . ARG A 1 184 ? 2.16 -23.578 5.27 1 98.25 184 ARG A O 1
ATOM 1401 N N 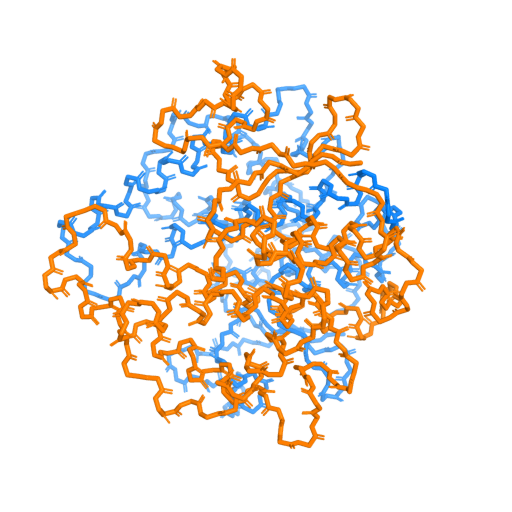. VAL A 1 185 ? 3.254 -21.641 5.012 1 98.62 185 VAL A N 1
ATOM 1402 C CA . VAL A 1 185 ? 2.43 -21.219 3.881 1 98.62 185 VAL A CA 1
ATOM 1403 C C . VAL A 1 185 ? 2.652 -22.172 2.705 1 98.62 185 VAL A C 1
ATOM 1405 O O . VAL A 1 185 ? 1.693 -22.641 2.086 1 98.62 185 VAL A O 1
ATOM 1408 N N . LEU A 1 186 ? 3.902 -22.562 2.408 1 97.5 186 LEU A N 1
ATOM 1409 C CA . LEU A 1 186 ? 4.25 -23.391 1.261 1 97.5 186 LEU A CA 1
ATOM 1410 C C . LEU A 1 186 ? 3.713 -24.812 1.436 1 97.5 186 LEU A C 1
ATOM 1412 O O . LEU A 1 186 ? 3.461 -25.5 0.452 1 97.5 186 LEU A O 1
ATOM 1416 N N . ALA A 1 187 ? 3.527 -25.203 2.666 1 98.06 187 ALA A N 1
ATOM 1417 C CA . ALA A 1 187 ? 3.088 -26.562 2.951 1 98.06 187 ALA A CA 1
ATOM 1418 C C . ALA A 1 187 ? 1.593 -26.719 2.688 1 98.06 187 ALA A C 1
ATOM 1420 O O . ALA A 1 187 ? 1.085 -27.844 2.625 1 98.06 187 ALA A O 1
ATOM 1421 N N . ARG A 1 188 ? 0.853 -25.656 2.547 1 98.44 188 ARG A N 1
ATOM 1422 C CA . ARG A 1 188 ? -0.587 -25.734 2.324 1 98.44 188 ARG A CA 1
ATOM 1423 C C . ARG A 1 188 ? -0.896 -26.328 0.956 1 98.44 188 ARG A C 1
ATOM 1425 O O . ARG A 1 188 ? -0.296 -25.953 -0.048 1 98.44 188 ARG A O 1
ATOM 1432 N N . PRO A 1 189 ? -1.885 -27.188 0.865 1 98.44 189 PRO A N 1
ATOM 1433 C CA . PRO A 1 189 ? -2.189 -27.891 -0.387 1 98.44 189 PRO A CA 1
ATOM 1434 C C . PRO A 1 189 ? -2.543 -26.938 -1.523 1 98.44 189 PRO A C 1
ATOM 1436 O O . PRO A 1 189 ? -2.111 -27.141 -2.662 1 98.44 189 PRO A O 1
ATOM 1439 N N . ASN A 1 190 ? -3.299 -25.922 -1.249 1 98.31 190 ASN A N 1
ATOM 1440 C CA . ASN A 1 190 ? -3.715 -25 -2.299 1 98.31 190 ASN A CA 1
ATOM 1441 C C . ASN A 1 190 ? -2.561 -24.109 -2.756 1 98.31 190 ASN A C 1
ATOM 1443 O O . ASN A 1 190 ? -2.568 -23.609 -3.879 1 98.31 190 ASN A O 1
ATOM 1447 N N . VAL A 1 191 ? -1.554 -23.891 -1.905 1 98.19 191 VAL A N 1
ATOM 1448 C CA . VAL A 1 191 ? -0.337 -23.188 -2.305 1 98.19 191 VAL A CA 1
ATOM 1449 C C . VAL A 1 191 ? 0.489 -24.078 -3.232 1 98.19 191 VAL A C 1
ATOM 1451 O O . VAL A 1 191 ? 0.968 -23.625 -4.273 1 98.19 191 VAL A O 1
ATOM 1454 N N . GLN A 1 192 ? 0.601 -25.344 -2.908 1 97.94 192 GLN A N 1
ATOM 1455 C CA . GLN A 1 192 ? 1.289 -26.297 -3.766 1 97.94 192 GLN A CA 1
ATOM 1456 C C . GLN A 1 192 ? 0.617 -26.391 -5.133 1 97.94 192 GLN A C 1
ATOM 1458 O O . GLN A 1 192 ? 1.293 -26.516 -6.156 1 97.94 192 GLN A O 1
ATOM 1463 N N . LYS A 1 193 ? -0.687 -26.391 -5.07 1 97.75 193 LYS A N 1
ATOM 1464 C CA . LYS A 1 193 ? -1.435 -26.406 -6.324 1 97.75 193 LYS A CA 1
ATOM 1465 C C . LYS A 1 193 ? -1.07 -25.203 -7.199 1 97.75 193 LYS A C 1
ATOM 1467 O O . LYS A 1 193 ? -0.826 -25.359 -8.398 1 97.75 193 LYS A O 1
ATOM 1472 N N . ALA A 1 194 ? -1.057 -23.969 -6.621 1 97.62 194 ALA A N 1
ATOM 1473 C CA . ALA A 1 194 ? -0.695 -22.766 -7.363 1 97.62 194 ALA A CA 1
ATOM 1474 C C . ALA A 1 194 ? 0.723 -22.875 -7.918 1 97.62 194 ALA A C 1
ATOM 1476 O O . ALA A 1 194 ? 0.979 -22.484 -9.062 1 97.62 194 ALA A O 1
ATOM 1477 N N . PHE A 1 195 ? 1.67 -23.391 -7.098 1 96.81 195 PHE A N 1
ATOM 1478 C CA . PHE A 1 195 ? 3.047 -23.594 -7.531 1 96.81 195 PHE A CA 1
ATOM 1479 C C . PHE A 1 195 ? 3.105 -24.516 -8.742 1 96.81 195 PHE A C 1
ATOM 1481 O O . PHE A 1 195 ? 3.779 -24.219 -9.727 1 96.81 195 PHE A O 1
ATOM 1488 N N . LYS A 1 196 ? 2.361 -25.594 -8.672 1 96.44 196 LYS A N 1
ATOM 1489 C CA . LYS A 1 196 ? 2.342 -26.578 -9.758 1 96.44 196 LYS A CA 1
ATOM 1490 C C . LYS A 1 196 ? 1.774 -25.953 -11.039 1 96.44 196 LYS A C 1
ATOM 1492 O O . LYS A 1 196 ? 2.314 -26.172 -12.125 1 96.44 196 LYS A O 1
ATOM 1497 N N . GLU A 1 197 ? 0.718 -25.203 -10.859 1 96.31 197 GLU A N 1
ATOM 1498 C CA . GLU A 1 197 ? 0.081 -24.578 -12.016 1 96.31 197 GLU A CA 1
ATOM 1499 C C . GLU A 1 197 ? 1.019 -23.578 -12.695 1 96.31 197 GLU A C 1
ATOM 1501 O O . GLU A 1 197 ? 0.934 -23.375 -13.914 1 96.31 197 GLU A O 1
ATOM 1506 N N . GLU A 1 198 ? 1.962 -22.969 -11.922 1 95.62 198 GLU A N 1
ATOM 1507 C CA . GLU A 1 198 ? 2.908 -22.031 -12.508 1 95.62 198 GLU A CA 1
ATOM 1508 C C . GLU A 1 198 ? 4.207 -22.719 -12.906 1 95.62 198 GLU A C 1
ATOM 1510 O O . GLU A 1 198 ? 5.121 -22.078 -13.438 1 95.62 198 GLU A O 1
ATOM 1515 N N . GLY A 1 199 ? 4.359 -24 -12.562 1 93 199 GLY A N 1
ATOM 1516 C CA . GLY A 1 199 ? 5.555 -24.75 -12.891 1 93 199 GLY A CA 1
ATOM 1517 C C . GLY A 1 199 ? 6.719 -24.469 -11.961 1 93 199 GLY A C 1
ATOM 1518 O O . GLY A 1 199 ? 7.875 -24.469 -12.391 1 93 199 GLY A O 1
ATOM 1519 N N . LEU A 1 200 ? 6.492 -24.094 -10.742 1 88.12 200 LEU A N 1
ATOM 1520 C CA . LEU A 1 200 ? 7.52 -23.703 -9.781 1 88.12 200 LEU A CA 1
ATOM 1521 C C . LEU A 1 200 ? 7.941 -24.891 -8.922 1 88.12 200 LEU A C 1
ATOM 1523 O O . LEU A 1 200 ? 8.93 -24.812 -8.195 1 88.12 200 LEU A O 1
ATOM 1527 N N . ASN A 1 201 ? 7.254 -26.047 -8.945 1 76.69 201 ASN A N 1
ATOM 1528 C CA . ASN A 1 201 ? 7.684 -27.203 -8.172 1 76.69 201 ASN A CA 1
ATOM 1529 C C . ASN A 1 201 ? 8.711 -28.031 -8.938 1 76.69 201 ASN A C 1
ATOM 1531 O O . ASN A 1 201 ? 8.727 -28.031 -10.164 1 76.69 201 ASN A O 1
ATOM 1535 N N . MET B 1 1 ? -9.031 10.133 18.219 1 96.88 1 MET B N 1
ATOM 1536 C CA . MET B 1 1 ? -7.863 9.547 17.562 1 96.88 1 MET B CA 1
ATOM 1537 C C . MET B 1 1 ? -6.645 10.461 17.688 1 96.88 1 MET B C 1
ATOM 1539 O O . MET B 1 1 ? -6.789 11.672 17.812 1 96.88 1 MET B O 1
ATOM 1543 N N . LYS B 1 2 ? -5.555 9.883 17.906 1 98.62 2 LYS B N 1
ATOM 1544 C CA . LYS B 1 2 ? -4.312 10.648 17.953 1 98.62 2 LYS B CA 1
ATOM 1545 C C . LYS B 1 2 ? -3.412 10.305 16.766 1 98.62 2 LYS B C 1
ATOM 1547 O O . LYS B 1 2 ? -3.078 9.141 16.547 1 98.62 2 LYS B O 1
ATOM 1552 N N . LEU B 1 3 ? -3.072 11.344 16.016 1 98.81 3 LEU B N 1
ATOM 1553 C CA . LEU B 1 3 ? -2.203 11.172 14.859 1 98.81 3 LEU B CA 1
ATOM 1554 C C . LEU B 1 3 ? -0.771 11.578 15.188 1 98.81 3 LEU B C 1
ATOM 1556 O O . LEU B 1 3 ? -0.518 12.727 15.57 1 98.81 3 LEU B O 1
ATOM 1560 N N . TYR B 1 4 ? 0.119 10.648 15.125 1 98.88 4 TYR B N 1
ATOM 1561 C CA . TYR B 1 4 ? 1.548 10.938 15.18 1 98.88 4 TYR B CA 1
ATOM 1562 C C . TYR B 1 4 ? 2.074 11.344 13.805 1 98.88 4 TYR B C 1
ATOM 1564 O O . TYR B 1 4 ? 1.906 10.617 12.828 1 98.88 4 TYR B O 1
ATOM 1572 N N . TYR B 1 5 ? 2.662 12.508 13.812 1 98.69 5 TYR B N 1
ATOM 1573 C CA . TYR B 1 5 ? 2.977 13.102 12.516 1 98.69 5 TYR B CA 1
ATOM 1574 C C . TYR B 1 5 ? 4.32 13.82 12.562 1 98.69 5 TYR B C 1
ATOM 1576 O O . TYR B 1 5 ? 4.898 14.016 13.633 1 98.69 5 TYR B O 1
ATOM 1584 N N . LYS B 1 6 ? 4.883 14.062 11.445 1 98.25 6 LYS B N 1
ATOM 1585 C CA . LYS B 1 6 ? 5.98 15 11.219 1 98.25 6 LYS B CA 1
ATOM 1586 C C . LYS B 1 6 ? 5.602 16.047 10.172 1 98.25 6 LYS B C 1
ATOM 1588 O O . LYS B 1 6 ? 5.004 15.719 9.148 1 98.25 6 LYS B O 1
ATOM 1593 N N . VAL B 1 7 ? 5.926 17.266 10.43 1 96.69 7 VAL B N 1
ATOM 1594 C CA . VAL B 1 7 ? 5.574 18.375 9.539 1 96.69 7 VAL B CA 1
ATOM 1595 C C . VAL B 1 7 ? 6.078 18.078 8.125 1 96.69 7 VAL B C 1
ATOM 1597 O O . VAL B 1 7 ? 7.258 17.781 7.934 1 96.69 7 VAL B O 1
ATOM 1600 N N . GLY B 1 8 ? 5.152 18.047 7.242 1 93.56 8 GLY B N 1
ATOM 1601 C CA . GLY B 1 8 ? 5.484 17.953 5.832 1 93.56 8 GLY B CA 1
ATOM 1602 C C . GLY B 1 8 ? 5.668 16.516 5.367 1 93.56 8 GLY B C 1
ATOM 1603 O O . GLY B 1 8 ? 5.875 16.266 4.176 1 93.56 8 GLY B O 1
ATOM 1604 N N . ALA B 1 9 ? 5.621 15.562 6.281 1 97.06 9 ALA B N 1
ATOM 1605 C CA . ALA B 1 9 ? 5.785 14.156 5.93 1 97.06 9 ALA B CA 1
ATOM 1606 C C . ALA B 1 9 ? 4.484 13.578 5.379 1 97.06 9 ALA B C 1
ATOM 1608 O O . ALA B 1 9 ? 3.488 14.289 5.238 1 97.06 9 ALA B O 1
ATOM 1609 N N . CYS B 1 10 ? 4.52 12.344 4.988 1 98.12 10 CYS B N 1
ATOM 1610 C CA . CYS B 1 10 ? 3.361 11.695 4.391 1 98.12 10 CYS B CA 1
ATOM 1611 C C . CYS B 1 10 ? 2.205 11.617 5.379 1 98.12 10 CYS B C 1
ATOM 1613 O O . CYS B 1 10 ? 1.06 11.391 4.988 1 98.12 10 CYS B O 1
ATOM 1615 N N . SER B 1 11 ? 2.443 11.836 6.676 1 98.69 11 SER B N 1
ATOM 1616 C CA . SER B 1 11 ? 1.41 11.867 7.707 1 98.69 11 SER B CA 1
ATOM 1617 C C . SER B 1 11 ? 0.437 13.016 7.484 1 98.69 11 SER B C 1
ATOM 1619 O O . SER B 1 11 ? -0.625 13.07 8.109 1 98.69 11 SER B O 1
ATOM 1621 N N . LEU B 1 12 ? 0.825 13.945 6.59 1 98.62 12 LEU B N 1
ATOM 1622 C CA . LEU B 1 12 ? -0.084 15.031 6.242 1 98.62 12 LEU B CA 1
ATOM 1623 C C . LEU B 1 12 ? -1.336 14.492 5.555 1 98.62 12 LEU B C 1
ATOM 1625 O O . LEU B 1 12 ? -2.416 15.078 5.676 1 98.62 12 LEU B O 1
ATOM 1629 N N . ALA B 1 13 ? -1.263 13.375 4.871 1 98.88 13 ALA B N 1
ATOM 1630 C CA . ALA B 1 13 ? -2.402 12.789 4.168 1 98.88 13 ALA B CA 1
ATOM 1631 C C . ALA B 1 13 ? -3.506 12.391 5.145 1 98.88 13 ALA B C 1
ATOM 1633 O O . ALA B 1 13 ? -4.641 12.867 5.035 1 98.88 13 ALA B O 1
ATOM 1634 N N . PRO B 1 14 ? -3.193 11.523 6.148 1 98.94 14 PRO B N 1
ATOM 1635 C CA . PRO B 1 14 ? -4.266 11.219 7.098 1 98.94 14 PRO B CA 1
ATOM 1636 C C . PRO B 1 14 ? -4.703 12.438 7.902 1 98.94 14 PRO B C 1
ATOM 1638 O O . PRO B 1 14 ? -5.867 12.531 8.305 1 98.94 14 PRO B O 1
ATOM 1641 N N . HIS B 1 15 ? -3.783 13.438 8.133 1 98.88 15 HIS B N 1
ATOM 1642 C CA . HIS B 1 15 ? -4.191 14.68 8.781 1 98.88 15 HIS B CA 1
ATOM 1643 C C . HIS B 1 15 ? -5.289 15.375 7.988 1 98.88 15 HIS B C 1
ATOM 1645 O O . HIS B 1 15 ? -6.312 15.773 8.547 1 98.88 15 HIS B O 1
ATOM 1651 N N . ILE B 1 16 ? -5.102 15.484 6.691 1 98.81 16 ILE B N 1
ATOM 1652 C CA . ILE B 1 16 ? -6.07 16.094 5.789 1 98.81 16 ILE B CA 1
ATOM 1653 C C . ILE B 1 16 ? -7.383 15.305 5.84 1 98.81 16 ILE B C 1
ATOM 1655 O O . ILE B 1 16 ? -8.461 15.898 5.965 1 98.81 16 ILE B O 1
ATOM 1659 N N . ILE B 1 17 ? -7.375 13.961 5.781 1 98.94 17 ILE B N 1
ATOM 1660 C CA . ILE B 1 17 ? -8.586 13.148 5.688 1 98.94 17 ILE B CA 1
ATOM 1661 C C . ILE B 1 17 ? -9.336 13.195 7.012 1 98.94 17 ILE B C 1
ATOM 1663 O O . ILE B 1 17 ? -10.57 13.188 7.027 1 98.94 17 ILE B O 1
ATOM 1667 N N . LEU B 1 18 ? -8.586 13.234 8.141 1 98.88 18 LEU B N 1
ATOM 1668 C CA . LEU B 1 18 ? -9.242 13.43 9.43 1 98.88 18 LEU B CA 1
ATOM 1669 C C . LEU B 1 18 ? -10.023 14.742 9.438 1 98.88 18 LEU B C 1
ATOM 1671 O O . LEU B 1 18 ? -11.18 14.781 9.883 1 98.88 18 LEU B O 1
ATOM 1675 N N . SER B 1 19 ? -9.391 15.82 8.945 1 98.75 19 SER B N 1
ATOM 1676 C CA . SER B 1 19 ? -10.023 17.125 8.883 1 98.75 19 SER B CA 1
ATOM 1677 C C . SER B 1 19 ? -11.25 17.109 7.973 1 98.75 19 SER B C 1
ATOM 1679 O O . SER B 1 19 ? -12.32 17.594 8.352 1 98.75 19 SER B O 1
ATOM 1681 N N . GLU B 1 20 ? -11.172 16.516 6.801 1 98.75 20 GLU B N 1
ATOM 1682 C CA . GLU B 1 20 ? -12.25 16.422 5.82 1 98.75 20 GLU B CA 1
ATOM 1683 C C . GLU B 1 20 ? -13.422 15.602 6.363 1 98.75 20 GLU B C 1
ATOM 1685 O O . GLU B 1 20 ? -14.578 15.875 6.035 1 98.75 20 GLU B O 1
ATOM 1690 N N . ALA B 1 21 ? -13.078 14.578 7.172 1 98.5 21 ALA B N 1
ATOM 1691 C CA . ALA B 1 21 ? -14.102 13.688 7.723 1 98.5 21 ALA B CA 1
ATOM 1692 C C . ALA B 1 21 ? -14.805 14.336 8.906 1 98.5 21 ALA B C 1
ATOM 1694 O O . ALA B 1 21 ? -15.844 13.852 9.359 1 98.5 21 ALA B O 1
ATOM 1695 N N . GLY B 1 22 ? -14.227 15.422 9.398 1 98.12 22 GLY B N 1
ATOM 1696 C CA . GLY B 1 22 ? -14.82 16.094 10.547 1 98.12 22 GLY B CA 1
ATOM 1697 C C . GLY B 1 22 ? -14.719 15.305 11.828 1 98.12 22 GLY B C 1
ATOM 1698 O O . GLY B 1 22 ? -15.547 15.461 12.734 1 98.12 22 GLY B O 1
ATOM 1699 N N . LEU B 1 23 ? -13.844 14.422 11.898 1 97.75 23 LEU B N 1
ATOM 1700 C CA . LEU B 1 23 ? -13.625 13.617 13.094 1 97.75 23 LEU B CA 1
ATOM 1701 C C . LEU B 1 23 ? -12.711 14.344 14.078 1 97.75 23 LEU B C 1
ATOM 1703 O O . LEU B 1 23 ? -11.781 15.039 13.664 1 97.75 23 LEU B O 1
ATOM 1707 N N . PRO B 1 24 ? -13.023 14.211 15.328 1 97.25 24 PRO B N 1
ATOM 1708 C CA . PRO B 1 24 ? -12.07 14.766 16.297 1 97.25 24 PRO B CA 1
ATOM 1709 C C . PRO B 1 24 ? -10.719 14.055 16.266 1 97.25 24 PRO B C 1
ATOM 1711 O O . PRO B 1 24 ? -10.672 12.828 16.109 1 97.25 24 PRO B O 1
ATOM 1714 N N . TYR B 1 25 ? -9.688 14.828 16.406 1 98.12 25 TYR B N 1
ATOM 1715 C CA . TYR B 1 25 ? -8.352 14.242 16.453 1 98.12 25 TYR B CA 1
ATOM 1716 C C . TYR B 1 25 ? -7.398 15.102 17.281 1 98.12 25 TYR B C 1
ATOM 1718 O O . TYR B 1 25 ? -7.641 16.297 17.453 1 98.12 25 TYR B O 1
ATOM 1726 N N . GLU B 1 26 ? -6.395 14.477 17.766 1 98.19 26 GLU B N 1
ATOM 1727 C CA . GLU B 1 26 ? -5.219 15.109 18.344 1 98.19 26 GLU B CA 1
ATOM 1728 C C . GLU B 1 26 ? -3.977 14.859 17.5 1 98.19 26 GLU B C 1
ATOM 1730 O O . GLU B 1 26 ? -3.902 13.867 16.781 1 98.19 26 GLU B O 1
ATOM 1735 N N . LEU B 1 27 ? -3.08 15.805 17.609 1 98.25 27 LEU B N 1
ATOM 1736 C CA . LEU B 1 27 ? -1.815 15.688 16.891 1 98.25 27 LEU B CA 1
ATOM 1737 C C . LEU B 1 27 ? -0.651 15.539 17.859 1 98.25 27 LEU B C 1
ATOM 1739 O O . LEU B 1 27 ? -0.622 16.188 18.906 1 98.25 27 LEU B O 1
ATOM 1743 N N . GLU B 1 28 ? 0.202 14.688 17.531 1 98.5 28 GLU B N 1
ATOM 1744 C CA . GLU B 1 28 ? 1.445 14.547 18.281 1 98.5 28 GLU B CA 1
ATOM 1745 C C . GLU B 1 28 ? 2.652 14.5 17.359 1 98.5 28 GLU B C 1
ATOM 1747 O O . GLU B 1 28 ? 2.832 13.531 16.609 1 98.5 28 GLU B O 1
ATOM 1752 N N . ALA B 1 29 ? 3.477 15.5 17.422 1 98.25 29 ALA B N 1
ATOM 1753 C CA . ALA B 1 29 ? 4.641 15.594 16.547 1 98.25 29 ALA B CA 1
ATOM 1754 C C . ALA B 1 29 ? 5.707 14.57 16.938 1 98.25 29 ALA B C 1
ATOM 1756 O O . ALA B 1 29 ? 5.875 14.266 18.125 1 98.25 29 ALA B O 1
ATOM 1757 N N . VAL B 1 30 ? 6.367 14.055 15.977 1 98.62 30 VAL B N 1
ATOM 1758 C CA . VAL B 1 30 ? 7.434 13.078 16.188 1 98.62 30 VAL B CA 1
ATOM 1759 C C . VAL B 1 30 ? 8.742 13.617 15.617 1 98.62 30 VAL B C 1
ATOM 1761 O O . VAL B 1 30 ? 8.773 14.141 14.5 1 98.62 30 VAL B O 1
ATOM 1764 N N . ASP B 1 31 ? 9.859 13.633 16.406 1 97.88 31 ASP B N 1
ATOM 1765 C CA . ASP B 1 31 ? 11.219 13.789 15.891 1 97.88 31 ASP B CA 1
ATOM 1766 C C . ASP B 1 31 ? 11.727 12.484 15.281 1 97.88 31 ASP B C 1
ATOM 1768 O O . ASP B 1 31 ? 12.18 11.594 16 1 97.88 31 ASP B O 1
ATOM 1772 N N . LEU B 1 32 ? 11.734 12.422 14.016 1 96.06 32 LEU B N 1
ATOM 1773 C CA . LEU B 1 32 ? 12.023 11.164 13.336 1 96.06 32 LEU B CA 1
ATOM 1774 C C . LEU B 1 32 ? 13.508 10.836 13.406 1 96.06 32 LEU B C 1
ATOM 1776 O O . LEU B 1 32 ? 13.906 9.688 13.219 1 96.06 32 LEU B O 1
ATOM 1780 N N . LYS B 1 33 ? 14.281 11.836 13.555 1 94.69 33 LYS B N 1
ATOM 1781 C CA . LYS B 1 33 ? 15.711 11.578 13.727 1 94.69 33 LYS B CA 1
ATOM 1782 C C . LYS B 1 33 ? 16.016 11 15.102 1 94.69 33 LYS B C 1
ATOM 1784 O O . LYS B 1 33 ? 16.672 9.969 15.219 1 94.69 33 LYS B O 1
ATOM 1789 N N . ALA B 1 34 ? 15.438 11.641 16.125 1 97.38 34 ALA B N 1
ATOM 1790 C CA . ALA B 1 34 ? 15.688 11.211 17.5 1 97.38 34 ALA B CA 1
ATOM 1791 C C . ALA B 1 34 ? 14.734 10.094 17.906 1 97.38 34 ALA B C 1
ATOM 1793 O O . ALA B 1 34 ? 14.945 9.43 18.922 1 97.38 34 ALA B O 1
ATOM 1794 N N . LYS B 1 35 ? 13.695 9.898 17.062 1 98 35 LYS B N 1
ATOM 1795 C CA . LYS B 1 35 ? 12.656 8.906 17.344 1 98 35 LYS B CA 1
ATOM 1796 C C . LYS B 1 35 ? 12 9.164 18.703 1 98 35 LYS B C 1
ATOM 1798 O O . LYS B 1 35 ? 11.859 8.25 19.516 1 98 35 LYS B O 1
ATOM 1803 N N . LYS B 1 36 ? 11.625 10.43 18.844 1 98.5 36 LYS B N 1
ATOM 1804 C CA . LYS B 1 36 ? 10.977 10.844 20.094 1 98.5 36 LYS B CA 1
ATOM 1805 C C . LYS B 1 36 ? 9.648 11.555 19.797 1 98.5 36 LYS B C 1
ATOM 1807 O O . LYS B 1 36 ? 9.516 12.25 18.797 1 98.5 36 LYS B O 1
ATOM 1812 N N . THR B 1 37 ? 8.688 11.359 20.703 1 98 37 THR B N 1
ATOM 1813 C CA . THR B 1 37 ? 7.457 12.148 20.656 1 98 37 THR B CA 1
ATOM 1814 C C . THR B 1 37 ? 7.707 13.562 21.172 1 98 37 THR B C 1
ATOM 1816 O O . THR B 1 37 ? 8.812 13.875 21.641 1 98 37 THR B O 1
ATOM 1819 N N . ALA B 1 38 ? 6.707 14.398 21.078 1 96.62 38 ALA B N 1
ATOM 1820 C CA . ALA B 1 38 ? 6.848 15.805 21.453 1 96.62 38 ALA B CA 1
ATOM 1821 C C . ALA B 1 38 ? 7.207 15.945 22.922 1 96.62 38 ALA B C 1
ATOM 1823 O O . ALA B 1 38 ? 7.945 16.859 23.312 1 96.62 38 ALA B O 1
ATOM 1824 N N . ASP B 1 39 ? 6.719 14.977 23.703 1 95.56 39 ASP B N 1
ATOM 1825 C CA . ASP B 1 39 ? 6.977 15.047 25.141 1 95.56 39 ASP B CA 1
ATOM 1826 C C . ASP B 1 39 ? 8.242 14.273 25.516 1 95.56 39 ASP B C 1
ATOM 1828 O O . ASP B 1 39 ? 8.523 14.062 26.688 1 95.56 39 ASP B O 1
ATOM 1832 N N . GLY B 1 40 ? 8.938 13.797 24.531 1 96.81 40 GLY B N 1
ATOM 1833 C CA . GLY B 1 40 ? 10.227 13.164 24.75 1 96.81 40 GLY B CA 1
ATOM 1834 C C . GLY B 1 40 ? 10.133 11.656 24.922 1 96.81 40 GLY B C 1
ATOM 1835 O O . GLY B 1 40 ? 11.141 10.992 25.156 1 96.81 40 GLY B O 1
ATOM 1836 N N . GLY B 1 41 ? 9 11.102 24.766 1 97.5 41 GLY B N 1
ATOM 1837 C CA . GLY B 1 41 ? 8.82 9.664 24.859 1 97.5 41 GLY B CA 1
ATOM 1838 C C . GLY B 1 41 ? 9.461 8.906 23.719 1 97.5 41 GLY B C 1
ATOM 1839 O O . GLY B 1 41 ? 9.727 9.477 22.656 1 97.5 41 GLY B O 1
ATOM 1840 N N . ASP B 1 42 ? 9.695 7.633 23.969 1 98 42 ASP B N 1
ATOM 1841 C CA . ASP B 1 42 ? 10.25 6.746 22.938 1 98 42 ASP B CA 1
ATOM 1842 C C . ASP B 1 42 ? 9.211 6.426 21.875 1 98 42 ASP B C 1
ATOM 1844 O O . ASP B 1 42 ? 8.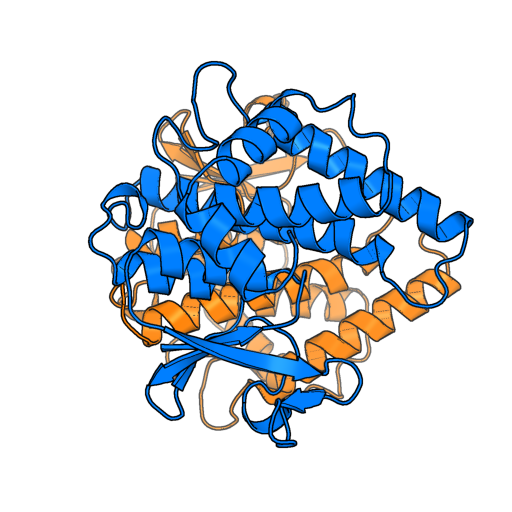258 5.684 22.125 1 98 42 ASP B O 1
ATOM 1848 N N . TYR B 1 43 ? 9.422 6.93 20.656 1 98.19 43 TYR B N 1
ATOM 1849 C CA . TYR B 1 43 ? 8.43 6.75 19.609 1 98.19 43 TYR B CA 1
ATOM 1850 C C . TYR B 1 43 ? 8.352 5.289 19.172 1 98.19 43 TYR B C 1
ATOM 1852 O O . TYR B 1 43 ? 7.301 4.824 18.719 1 98.19 43 TYR B O 1
ATOM 1860 N N . PHE B 1 44 ? 9.438 4.48 19.359 1 96.94 44 PHE B N 1
ATOM 1861 C CA . PHE B 1 44 ? 9.43 3.066 19.016 1 96.94 44 PHE B CA 1
ATOM 1862 C C . PHE B 1 44 ? 8.43 2.299 19.859 1 96.94 44 PHE B C 1
ATOM 1864 O O . PHE B 1 44 ? 7.961 1.228 19.469 1 96.94 44 PHE B O 1
ATOM 1871 N N . ALA B 1 45 ? 8.047 2.832 21 1 96.5 45 ALA B N 1
ATOM 1872 C CA . ALA B 1 45 ? 7.031 2.217 21.844 1 96.5 45 ALA B CA 1
ATOM 1873 C C . ALA B 1 45 ? 5.645 2.373 21.234 1 96.5 45 ALA B C 1
ATOM 1875 O O . ALA B 1 45 ? 4.73 1.601 21.547 1 96.5 45 ALA B O 1
ATOM 1876 N N . VAL B 1 46 ? 5.465 3.4 20.406 1 97.12 46 VAL B N 1
ATOM 1877 C CA . VAL B 1 46 ? 4.203 3.664 19.719 1 97.12 46 VAL B CA 1
ATOM 1878 C C . VAL B 1 46 ? 4.16 2.898 18.391 1 97.12 46 VAL B C 1
ATOM 1880 O O . VAL B 1 46 ? 3.197 2.18 18.109 1 97.12 46 VAL B O 1
ATOM 1883 N N . ASN B 1 47 ? 5.215 3.059 17.641 1 97 47 ASN B N 1
ATOM 1884 C CA . ASN B 1 47 ? 5.395 2.393 16.359 1 97 47 ASN B CA 1
ATOM 1885 C C . ASN B 1 47 ? 6.789 1.789 16.234 1 97 47 ASN B C 1
ATOM 1887 O O . ASN B 1 47 ? 7.75 2.492 15.906 1 97 47 ASN B O 1
ATOM 1891 N N . PRO B 1 48 ? 6.91 0.509 16.344 1 94.44 48 PRO B N 1
ATOM 1892 C CA . PRO B 1 48 ? 8.219 -0.148 16.312 1 94.44 48 PRO B CA 1
ATOM 1893 C C . PRO B 1 48 ? 8.969 0.086 15.008 1 94.44 48 PRO B C 1
ATOM 1895 O O . PRO B 1 48 ? 10.195 -0.092 14.953 1 94.44 48 PRO B O 1
ATOM 1898 N N . ARG B 1 49 ? 8.312 0.571 14 1 94.38 49 ARG B N 1
ATOM 1899 C CA . ARG B 1 49 ? 8.984 0.861 12.734 1 94.38 49 ARG B CA 1
ATOM 1900 C C . ARG B 1 49 ? 9.57 2.268 12.742 1 94.38 49 ARG B C 1
ATOM 1902 O O . ARG B 1 49 ? 10.383 2.609 11.875 1 94.38 49 ARG B O 1
ATOM 1909 N N . GLY B 1 50 ? 9.109 3.066 13.68 1 96.19 50 GLY B N 1
ATOM 1910 C CA . GLY B 1 50 ? 9.68 4.387 13.891 1 96.19 50 GLY B CA 1
ATOM 1911 C C . GLY B 1 50 ? 9.32 5.375 12.805 1 96.19 50 GLY B C 1
ATOM 1912 O O . GLY B 1 50 ? 10 6.387 12.625 1 96.19 50 GLY B O 1
ATOM 1913 N N . ALA B 1 51 ? 8.281 5.062 12.047 1 96.62 51 ALA B N 1
ATOM 1914 C CA . ALA B 1 51 ? 7.887 5.941 10.945 1 96.62 51 ALA B CA 1
ATOM 1915 C C . ALA B 1 51 ? 6.547 6.613 11.234 1 96.62 51 ALA B C 1
ATOM 1917 O O . ALA B 1 51 ? 5.828 6.207 12.148 1 96.62 51 ALA B O 1
ATOM 1918 N N . VAL B 1 52 ? 6.262 7.652 10.641 1 98.12 52 VAL B N 1
ATOM 1919 C CA . VAL B 1 52 ? 4.934 8.25 10.609 1 98.12 52 VAL B CA 1
ATOM 1920 C C . VAL B 1 52 ? 4.293 8.023 9.242 1 98.12 52 VAL B C 1
ATOM 1922 O O . VAL B 1 52 ? 4.992 7.848 8.242 1 98.12 52 VAL B O 1
ATOM 1925 N N . PRO B 1 53 ? 3.045 7.965 9.102 1 98.69 53 PRO B N 1
ATOM 1926 C CA . PRO B 1 53 ? 2.059 8.219 10.156 1 98.69 53 PRO B CA 1
ATOM 1927 C C . PRO B 1 53 ? 1.835 7.012 11.062 1 98.69 53 PRO B C 1
ATOM 1929 O O . PRO B 1 53 ? 2.143 5.879 10.68 1 98.69 53 PRO B O 1
ATOM 1932 N N . ALA B 1 54 ? 1.42 7.258 12.234 1 98.81 54 ALA B N 1
ATOM 1933 C CA . ALA B 1 54 ? 0.76 6.301 13.117 1 98.81 54 ALA B CA 1
ATOM 1934 C C . ALA B 1 54 ? -0.511 6.895 13.719 1 98.81 54 ALA B C 1
ATOM 1936 O O . ALA B 1 54 ? -0.534 8.062 14.102 1 98.81 54 ALA B O 1
ATOM 1937 N N . LEU B 1 55 ? -1.611 6.164 13.688 1 98.88 55 LEU B N 1
ATOM 1938 C CA . LEU B 1 55 ? -2.891 6.613 14.227 1 98.88 55 LEU B CA 1
ATOM 1939 C C . LEU B 1 55 ? -3.305 5.766 15.43 1 98.88 55 LEU B C 1
ATOM 1941 O O . LEU B 1 55 ? -3.596 4.578 15.281 1 98.88 55 LEU B O 1
ATOM 1945 N N . GLU B 1 56 ? -3.264 6.332 16.578 1 98.75 56 GLU B N 1
ATOM 1946 C CA . GLU B 1 56 ? -3.812 5.672 17.75 1 98.75 56 GLU B CA 1
ATOM 1947 C C . GLU B 1 56 ? -5.328 5.844 17.828 1 98.75 56 GLU B C 1
ATOM 1949 O O . GLU B 1 56 ? -5.82 6.945 18.078 1 98.75 56 GLU B O 1
ATOM 1954 N N . VAL B 1 57 ? -6.082 4.734 17.656 1 98.06 57 VAL B N 1
ATOM 1955 C CA . VAL B 1 57 ? -7.527 4.844 17.5 1 98.06 57 VAL B CA 1
ATOM 1956 C C . VAL B 1 57 ? -8.203 4.699 18.859 1 98.06 57 VAL B C 1
ATOM 1958 O O . VAL B 1 57 ? -9.336 5.156 19.047 1 98.06 57 VAL B O 1
ATOM 1961 N N . LYS B 1 58 ? -7.629 4.008 19.766 1 96.38 58 LYS B N 1
ATOM 1962 C CA . LYS B 1 58 ? -7.875 3.949 21.203 1 96.38 58 LYS B CA 1
ATOM 1963 C C . LYS B 1 58 ? -6.574 3.729 21.984 1 96.38 58 LYS B C 1
ATOM 1965 O O . LYS B 1 58 ? -5.551 3.371 21.391 1 96.38 58 LYS B O 1
ATOM 1970 N N . PRO B 1 59 ? -6.621 4.023 23.203 1 94.88 59 PRO B N 1
ATOM 1971 C CA . PRO B 1 59 ? -5.359 3.912 23.953 1 94.88 59 PRO B CA 1
ATOM 1972 C C . PRO B 1 59 ? -4.676 2.562 23.75 1 94.88 59 PRO B C 1
ATOM 1974 O O . PRO B 1 59 ? -5.25 1.521 24.078 1 94.88 59 PRO B O 1
ATOM 1977 N N . GLY B 1 60 ? -3.496 2.643 23.125 1 95.06 60 GLY B N 1
ATOM 1978 C CA . GLY B 1 60 ? -2.674 1.454 22.969 1 95.06 60 GLY B CA 1
ATOM 1979 C C . GLY B 1 60 ? -2.934 0.719 21.672 1 95.06 60 GLY B C 1
ATOM 1980 O O . GLY B 1 60 ? -2.219 -0.229 21.328 1 95.06 60 GLY B O 1
ATOM 1981 N N . THR B 1 61 ? -3.908 1.125 20.922 1 97.75 61 THR B N 1
ATOM 1982 C CA . THR B 1 61 ? -4.207 0.514 19.625 1 97.75 61 THR B CA 1
ATOM 1983 C C . THR B 1 61 ? -3.812 1.445 18.484 1 97.75 61 THR B C 1
ATOM 1985 O O . THR B 1 61 ? -4.523 2.41 18.188 1 97.75 61 THR B O 1
ATOM 1988 N N . VAL B 1 62 ? -2.678 1.072 17.812 1 98.44 62 VAL B N 1
ATOM 1989 C CA . VAL B 1 62 ? -2.086 1.963 16.828 1 98.44 62 VAL B CA 1
ATOM 1990 C C . VAL B 1 62 ? -2.113 1.297 15.453 1 98.44 62 VAL B C 1
ATOM 1992 O O . VAL B 1 62 ? -1.778 0.117 15.32 1 98.44 62 VAL B O 1
ATOM 1995 N N . ILE B 1 63 ? -2.645 2.033 14.477 1 98.5 63 ILE B N 1
ATOM 1996 C CA . ILE B 1 63 ? -2.605 1.611 13.086 1 98.5 63 ILE B CA 1
ATOM 1997 C C . ILE B 1 63 ? -1.51 2.375 12.344 1 98.5 63 ILE B C 1
ATOM 1999 O O . ILE B 1 63 ? -1.352 3.584 12.531 1 98.5 63 ILE B O 1
ATOM 2003 N N . THR B 1 64 ? -0.774 1.602 11.539 1 98.19 64 THR B N 1
ATOM 2004 C CA . THR B 1 64 ? 0.262 2.219 10.719 1 98.19 64 THR B CA 1
ATOM 2005 C C . THR B 1 64 ? -0.017 1.998 9.234 1 98.19 64 THR B C 1
ATOM 2007 O O . THR B 1 64 ? -1.069 1.473 8.867 1 98.19 64 THR B O 1
ATOM 2010 N N . GLN B 1 65 ? 0.866 2.406 8.367 1 97.69 65 GLN B N 1
ATOM 2011 C CA . GLN B 1 65 ? 0.702 2.346 6.918 1 97.69 65 GLN B CA 1
ATOM 2012 C C . GLN B 1 65 ? -0.41 3.281 6.449 1 97.69 65 GLN B C 1
ATOM 2014 O O . GLN B 1 65 ? -1.575 3.098 6.809 1 97.69 65 GLN B O 1
ATOM 2019 N N . ASN B 1 66 ? -0.085 4.215 5.574 1 98.5 66 ASN B N 1
ATOM 2020 C CA . ASN B 1 66 ? -1.065 5.176 5.082 1 98.5 66 ASN B CA 1
ATOM 2021 C C . ASN B 1 66 ? -2.273 4.477 4.465 1 98.5 66 ASN B C 1
ATOM 2023 O O . ASN B 1 66 ? -3.416 4.844 4.742 1 98.5 66 ASN B O 1
ATOM 2027 N N . ALA B 1 67 ? -2.053 3.455 3.68 1 97.69 67 ALA B N 1
ATOM 2028 C CA . ALA B 1 67 ? -3.16 2.789 2.998 1 97.69 67 ALA B CA 1
ATOM 2029 C C . ALA B 1 67 ? -4.164 2.23 4.004 1 97.69 67 ALA B C 1
ATOM 2031 O O . ALA B 1 67 ? -5.375 2.242 3.752 1 97.69 67 ALA B O 1
ATOM 2032 N N . ALA B 1 68 ? -3.705 1.726 5.137 1 98.44 68 ALA B N 1
ATOM 2033 C CA . ALA B 1 68 ? -4.586 1.204 6.18 1 98.44 68 ALA B CA 1
ATOM 2034 C C . ALA B 1 68 ? -5.246 2.338 6.961 1 98.44 68 ALA B C 1
ATOM 2036 O O . ALA B 1 68 ? -6.457 2.326 7.184 1 98.44 68 ALA B O 1
ATOM 2037 N N . ILE B 1 69 ? -4.449 3.355 7.344 1 98.81 69 ILE B N 1
ATOM 2038 C CA . ILE B 1 69 ? -4.926 4.465 8.164 1 98.81 69 ILE B CA 1
ATOM 2039 C C . ILE B 1 69 ? -6.012 5.23 7.414 1 98.81 69 ILE B C 1
ATOM 2041 O O . ILE B 1 69 ? -7.074 5.52 7.973 1 98.81 69 ILE B O 1
ATOM 2045 N N . LEU B 1 70 ? -5.789 5.504 6.148 1 98.88 70 LEU B N 1
ATOM 2046 C CA . LEU B 1 70 ? -6.703 6.312 5.352 1 98.88 70 LEU B CA 1
ATOM 2047 C C . LEU B 1 70 ? -8.031 5.59 5.148 1 98.88 70 LEU B C 1
ATOM 2049 O O . LEU B 1 70 ? -9.094 6.219 5.148 1 98.88 70 LEU B O 1
ATOM 2053 N N . GLN B 1 71 ? -7.965 4.309 4.977 1 98.62 71 GLN B N 1
ATOM 2054 C CA . GLN B 1 71 ? -9.203 3.547 4.836 1 98.62 71 GLN B CA 1
ATOM 2055 C C . GLN B 1 71 ? -9.945 3.449 6.164 1 98.62 71 GLN B C 1
ATOM 2057 O O . GLN B 1 71 ? -11.172 3.543 6.203 1 98.62 71 GLN B O 1
ATOM 2062 N N . TYR B 1 72 ? -9.219 3.271 7.293 1 98.69 72 TYR B N 1
ATOM 2063 C CA . TYR B 1 72 ? -9.852 3.207 8.602 1 98.69 72 TYR B CA 1
ATOM 2064 C C . TYR B 1 72 ? -10.617 4.492 8.906 1 98.69 72 TYR B C 1
ATOM 2066 O O . TYR B 1 72 ? -11.766 4.449 9.344 1 98.69 72 TYR B O 1
ATOM 2074 N N . ILE B 1 73 ? -9.969 5.656 8.664 1 98.81 73 ILE B N 1
ATOM 2075 C CA . ILE B 1 73 ? -10.625 6.945 8.875 1 98.81 73 ILE B CA 1
ATOM 2076 C C . ILE B 1 73 ? -11.891 7.027 8.023 1 98.81 73 ILE B C 1
ATOM 2078 O O . ILE B 1 73 ? -12.953 7.406 8.516 1 98.81 73 ILE B O 1
ATOM 2082 N N . GLY B 1 74 ? -11.789 6.641 6.746 1 98.44 74 GLY B N 1
ATOM 2083 C CA . GLY B 1 74 ? -12.938 6.668 5.859 1 98.44 74 GLY B CA 1
ATOM 2084 C C . GLY B 1 74 ? -14.086 5.809 6.348 1 98.44 74 GLY B C 1
ATOM 2085 O O . GLY B 1 74 ? -15.242 6.242 6.344 1 98.44 74 GLY B O 1
ATOM 2086 N N . ASP B 1 75 ? -13.742 4.594 6.82 1 97.81 75 ASP B N 1
ATOM 2087 C CA . ASP B 1 75 ? -14.758 3.641 7.25 1 97.81 75 ASP B CA 1
ATOM 2088 C C . ASP B 1 75 ? -15.469 4.129 8.508 1 97.81 75 ASP B C 1
ATOM 2090 O O . ASP B 1 75 ? -16.547 3.646 8.844 1 97.81 75 ASP B O 1
ATOM 2094 N N . HIS B 1 76 ? -14.898 5.078 9.188 1 98.06 76 HIS B N 1
ATOM 2095 C CA . HIS B 1 76 ? -15.484 5.59 10.422 1 98.06 76 HIS B CA 1
ATOM 2096 C C . HIS B 1 76 ? -16.031 7 10.227 1 98.06 76 HIS B C 1
ATOM 2098 O O . HIS B 1 76 ? -16.422 7.656 11.195 1 98.06 76 HIS B O 1
ATOM 2104 N N . SER B 1 77 ? -16.016 7.473 9.023 1 97.69 77 SER B N 1
ATOM 2105 C CA . SER B 1 77 ? -16.531 8.797 8.719 1 97.69 77 SER B CA 1
ATOM 2106 C C . SER B 1 77 ? -17.969 8.719 8.203 1 97.69 77 SER B C 1
ATOM 2108 O O . SER B 1 77 ? -18.484 7.633 7.93 1 97.69 77 SER B O 1
ATOM 2110 N N . ASP B 1 78 ? -18.609 9.875 8.109 1 97.31 78 ASP B N 1
ATOM 2111 C CA . ASP B 1 78 ? -19.938 9.969 7.516 1 97.31 78 ASP B CA 1
ATOM 2112 C C . ASP B 1 78 ? -19.859 10.43 6.062 1 97.31 78 ASP B C 1
ATOM 2114 O O . ASP B 1 78 ? -20.875 10.719 5.441 1 97.31 78 ASP B O 1
ATOM 2118 N N . VAL B 1 79 ? -18.672 10.477 5.547 1 98.06 79 VAL B N 1
ATOM 2119 C CA . VAL B 1 79 ? -18.484 10.891 4.16 1 98.06 79 VAL B CA 1
ATOM 2120 C C . VAL B 1 79 ? -18.594 9.68 3.238 1 98.06 79 VAL B C 1
ATOM 2122 O O . VAL B 1 79 ? -17.688 8.836 3.205 1 98.06 79 VAL B O 1
ATOM 2125 N N . ALA B 1 80 ? -19.547 9.602 2.477 1 97.5 80 ALA B N 1
ATOM 2126 C CA . ALA B 1 80 ? -19.844 8.438 1.65 1 97.5 80 ALA B CA 1
ATOM 2127 C C . ALA B 1 80 ? -18.703 8.133 0.691 1 97.5 80 ALA B C 1
ATOM 2129 O O . ALA B 1 80 ? -18.328 6.969 0.505 1 97.5 80 ALA B O 1
ATOM 2130 N N . ALA B 1 81 ? -18.062 9.164 0.162 1 98.06 81 ALA B N 1
ATOM 2131 C CA . ALA B 1 81 ? -17.016 9 -0.835 1 98.06 81 ALA B CA 1
ATOM 2132 C C . ALA B 1 81 ? -15.758 8.383 -0.217 1 98.06 81 ALA B C 1
ATOM 2134 O O . ALA B 1 81 ? -14.898 7.859 -0.932 1 98.06 81 ALA B O 1
ATOM 2135 N N . PHE B 1 82 ? -15.656 8.406 1.117 1 98.44 82 PHE B N 1
ATOM 2136 C CA . PHE B 1 82 ? -14.477 7.883 1.788 1 98.44 82 PHE B CA 1
ATOM 2137 C C . PHE B 1 82 ? -14.633 6.391 2.074 1 98.44 82 PHE B C 1
ATOM 2139 O O . PHE B 1 82 ? -13.672 5.73 2.48 1 98.44 82 PHE B O 1
ATOM 2146 N N . LYS B 1 83 ? -15.836 5.84 1.808 1 97.25 83 LYS B N 1
ATOM 2147 C CA . LYS B 1 83 ? -16.062 4.449 2.199 1 97.25 83 LYS B CA 1
ATOM 2148 C C . LYS B 1 83 ? -16.969 3.74 1.203 1 97.25 83 LYS B C 1
ATOM 2150 O O . LYS B 1 83 ? -18 3.174 1.588 1 97.25 83 LYS B O 1
ATOM 2155 N N . PRO B 1 84 ? -16.516 3.756 -0.117 1 97.06 84 PRO B N 1
ATOM 2156 C CA . PRO B 1 84 ? -17.312 2.926 -1.017 1 97.06 84 PRO B CA 1
ATOM 2157 C C . PRO B 1 84 ? -17.578 1.533 -0.452 1 97.06 84 PRO B C 1
ATOM 2159 O O . PRO B 1 84 ? -16.828 1.045 0.386 1 97.06 84 PRO B O 1
ATOM 2162 N N . ALA B 1 85 ? -18.688 0.958 -0.938 1 94.56 85 ALA B N 1
ATOM 2163 C CA . ALA B 1 85 ? -19.094 -0.332 -0.392 1 94.56 85 ALA B CA 1
ATOM 2164 C C . ALA B 1 85 ? -18.016 -1.385 -0.577 1 94.56 85 ALA B C 1
ATOM 2166 O O . ALA B 1 85 ? -17.359 -1.437 -1.623 1 94.56 85 ALA B O 1
ATOM 2167 N N . TYR B 1 86 ? -17.844 -2.146 0.445 1 85.5 86 TYR B N 1
ATOM 2168 C CA . TYR B 1 86 ? -16.844 -3.211 0.357 1 85.5 86 TYR B CA 1
ATOM 2169 C C . TYR B 1 86 ? -17.219 -4.215 -0.728 1 85.5 86 TYR B C 1
ATOM 2171 O O . TYR B 1 86 ? -18.391 -4.527 -0.918 1 85.5 86 TYR B O 1
ATOM 2179 N N . GLY B 1 87 ? -16.234 -4.734 -1.319 1 90.81 87 GLY B N 1
ATOM 2180 C CA . GLY B 1 87 ? -16.453 -5.699 -2.385 1 90.81 87 GLY B CA 1
ATOM 2181 C C . GLY B 1 87 ? -16.828 -5.051 -3.705 1 90.81 87 GLY B C 1
ATOM 2182 O O . GLY B 1 87 ? -16.812 -5.703 -4.75 1 90.81 87 GLY B O 1
ATOM 2183 N N . SER B 1 88 ? -17.156 -3.758 -3.666 1 97 88 SER B N 1
ATOM 2184 C CA . SER B 1 88 ? -17.5 -3.061 -4.898 1 97 88 SER B CA 1
ATOM 2185 C C . SER B 1 88 ? -16.266 -2.709 -5.711 1 97 88 SER B C 1
ATOM 2187 O O . SER B 1 88 ? -15.156 -2.689 -5.184 1 97 88 SER B O 1
ATOM 2189 N N . ILE B 1 89 ? -16.484 -2.467 -6.988 1 98 89 ILE B N 1
ATOM 2190 C CA . ILE B 1 89 ? -15.391 -2.027 -7.855 1 98 89 ILE B CA 1
ATOM 2191 C C . ILE B 1 89 ? -14.898 -0.652 -7.41 1 98 89 ILE B C 1
ATOM 2193 O O . ILE B 1 89 ? -13.703 -0.355 -7.5 1 98 89 ILE B O 1
AT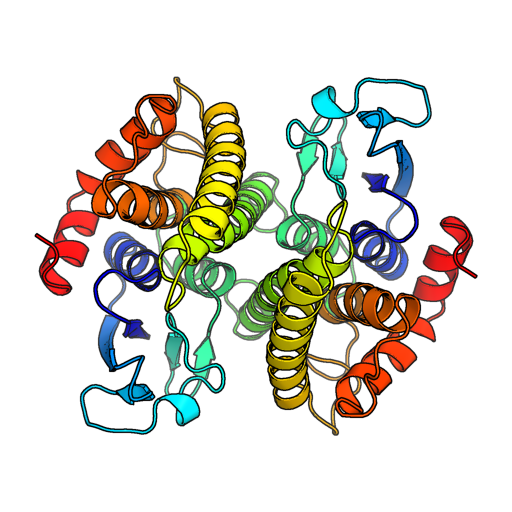OM 2197 N N . GLU B 1 90 ? -15.797 0.192 -6.867 1 98.06 90 GLU B N 1
ATOM 2198 C CA . GLU B 1 90 ? -15.414 1.51 -6.363 1 98.06 90 GLU B CA 1
ATOM 2199 C C . GLU B 1 90 ? -14.438 1.395 -5.199 1 98.06 90 GLU B C 1
ATOM 2201 O O . GLU B 1 90 ? -13.477 2.168 -5.105 1 98.06 90 GLU B O 1
ATOM 2206 N N . ARG B 1 91 ? -14.727 0.412 -4.332 1 97.88 91 ARG B N 1
ATOM 2207 C CA . ARG B 1 91 ? -13.805 0.18 -3.23 1 97.88 91 ARG B CA 1
ATOM 2208 C C . ARG B 1 91 ? -12.461 -0.326 -3.742 1 97.88 91 ARG B C 1
ATOM 2210 O O . ARG B 1 91 ? -11.406 0.11 -3.273 1 97.88 91 ARG B O 1
ATOM 2217 N N . ALA B 1 92 ? -12.5 -1.197 -4.711 1 98.31 92 ALA B N 1
ATOM 2218 C CA . ALA B 1 92 ? -11.266 -1.717 -5.301 1 98.31 92 ALA B CA 1
ATOM 2219 C C . ALA B 1 92 ? -10.453 -0.601 -5.949 1 98.31 92 ALA B C 1
ATOM 2221 O O . ALA B 1 92 ? -9.227 -0.585 -5.859 1 98.31 92 ALA B O 1
ATOM 2222 N N . ARG B 1 93 ? -11.164 0.336 -6.586 1 98.5 93 ARG B N 1
ATOM 2223 C CA . ARG B 1 93 ? -10.484 1.46 -7.223 1 98.5 93 ARG B CA 1
ATOM 2224 C C . ARG B 1 93 ? -9.812 2.35 -6.184 1 98.5 93 ARG B C 1
ATOM 2226 O O . ARG B 1 93 ? -8.695 2.83 -6.398 1 98.5 93 ARG B O 1
ATOM 2233 N N . LEU B 1 94 ? -10.469 2.57 -5.09 1 98.56 94 LEU B N 1
ATOM 2234 C CA . LEU B 1 94 ? -9.883 3.338 -3.998 1 98.56 94 LEU B CA 1
ATOM 2235 C C . LEU B 1 94 ? -8.625 2.654 -3.471 1 98.56 94 LEU B C 1
ATOM 2237 O O . LEU B 1 94 ? -7.59 3.303 -3.295 1 98.56 94 LEU B O 1
ATOM 2241 N N . GLN B 1 95 ? -8.703 1.357 -3.268 1 98.38 95 GLN B N 1
ATOM 2242 C CA . GLN B 1 95 ? -7.574 0.592 -2.744 1 98.38 95 GLN B CA 1
ATOM 2243 C C . GLN B 1 95 ? -6.438 0.522 -3.758 1 98.38 95 GLN B C 1
ATOM 2245 O O . GLN B 1 95 ? -5.262 0.564 -3.385 1 98.38 95 GLN B O 1
ATOM 2250 N N . GLU B 1 96 ? -6.801 0.423 -5.016 1 98.5 96 GLU B N 1
ATOM 2251 C CA . GLU B 1 96 ? -5.816 0.442 -6.094 1 98.5 96 GLU B CA 1
ATOM 2252 C C . GLU B 1 96 ? -5.062 1.768 -6.129 1 98.5 96 GLU B C 1
ATOM 2254 O O . GLU B 1 96 ? -3.834 1.785 -6.242 1 98.5 96 GLU B O 1
ATOM 2259 N N . ALA B 1 97 ? -5.789 2.836 -6.012 1 98.69 97 ALA B N 1
ATOM 2260 C CA . ALA B 1 97 ? -5.188 4.168 -6.02 1 98.69 97 ALA B CA 1
ATOM 2261 C C . ALA B 1 97 ? -4.262 4.355 -4.824 1 98.69 97 ALA B C 1
ATOM 2263 O O . ALA B 1 97 ? -3.16 4.895 -4.961 1 98.69 97 ALA B O 1
ATOM 2264 N N . LEU B 1 98 ? -4.691 3.883 -3.672 1 98.75 98 LEU B N 1
ATOM 2265 C CA . LEU B 1 98 ? -3.854 3.973 -2.479 1 98.75 98 LEU B CA 1
ATOM 2266 C C . LEU B 1 98 ? -2.584 3.145 -2.645 1 98.75 98 LEU B C 1
ATOM 2268 O O . LEU B 1 98 ? -1.507 3.559 -2.209 1 98.75 98 LEU B O 1
ATOM 2272 N N . GLY B 1 99 ? -2.77 1.957 -3.234 1 98.12 99 GLY B N 1
ATOM 2273 C CA . GLY B 1 99 ? -1.599 1.156 -3.551 1 98.12 99 GLY B CA 1
ATOM 2274 C C . GLY B 1 99 ? -0.625 1.863 -4.477 1 98.12 99 GLY B C 1
ATOM 2275 O O . GLY B 1 99 ? 0.587 1.824 -4.258 1 98.12 99 GLY B O 1
ATOM 2276 N N . PHE B 1 100 ? -1.127 2.566 -5.492 1 98.25 100 PHE B N 1
ATOM 2277 C CA . PHE B 1 100 ? -0.267 3.299 -6.414 1 98.25 100 PHE B CA 1
ATOM 2278 C C . PHE B 1 100 ? 0.402 4.473 -5.715 1 98.25 100 PHE B C 1
ATOM 2280 O O . PHE B 1 100 ? 1.553 4.805 -6.008 1 98.25 100 PHE B O 1
ATOM 2287 N N . CYS B 1 101 ? -0.291 5.094 -4.777 1 98.69 101 CYS B N 1
ATOM 2288 C CA . CYS B 1 101 ? 0.318 6.164 -3.994 1 98.69 101 CYS B CA 1
ATOM 2289 C C . CYS B 1 101 ? 1.531 5.652 -3.227 1 98.69 101 CYS B C 1
ATOM 2291 O O . CYS B 1 101 ? 2.506 6.383 -3.039 1 98.69 101 CYS B O 1
ATOM 2293 N N . SER B 1 102 ? 1.431 4.41 -2.781 1 97.44 102 SER B N 1
ATOM 2294 C CA . SER B 1 102 ? 2.592 3.816 -2.125 1 97.44 102 SER B CA 1
ATOM 2295 C C . SER B 1 102 ? 3.773 3.707 -3.084 1 97.44 102 SER B C 1
ATOM 2297 O O . SER B 1 102 ? 4.922 3.914 -2.688 1 97.44 102 SER B O 1
ATOM 2299 N N . ASP B 1 103 ? 3.525 3.367 -4.344 1 96.62 103 ASP B N 1
ATOM 2300 C CA . ASP B 1 103 ? 4.574 3.342 -5.359 1 96.62 103 ASP B CA 1
ATOM 2301 C C . ASP B 1 103 ? 5.148 4.738 -5.59 1 96.62 103 ASP B C 1
ATOM 2303 O O . ASP B 1 103 ? 6.367 4.898 -5.711 1 96.62 103 ASP B O 1
ATOM 2307 N N . LEU B 1 104 ? 4.219 5.699 -5.672 1 97.94 104 LEU B N 1
ATOM 2308 C CA . LEU B 1 104 ? 4.633 7.09 -5.832 1 97.94 104 LEU B CA 1
ATOM 2309 C C . LEU B 1 104 ? 5.5 7.539 -4.656 1 97.94 104 LEU B C 1
ATOM 2311 O O . LEU B 1 104 ? 6.551 8.156 -4.855 1 97.94 104 LEU B O 1
ATOM 2315 N N . HIS B 1 105 ? 5.074 7.223 -3.457 1 98.12 105 HIS B N 1
ATOM 2316 C CA . HIS B 1 105 ? 5.773 7.574 -2.227 1 98.12 105 HIS B CA 1
ATOM 2317 C C . HIS B 1 105 ? 7.191 7.012 -2.221 1 98.12 105 HIS B C 1
ATOM 2319 O O . HIS B 1 105 ? 8.141 7.73 -1.899 1 98.12 105 HIS B O 1
ATOM 2325 N N . ALA B 1 106 ? 7.32 5.766 -2.604 1 95.88 106 ALA B N 1
ATOM 2326 C CA . ALA B 1 106 ? 8.633 5.125 -2.646 1 95.88 106 ALA B CA 1
ATOM 2327 C C . ALA B 1 106 ? 9.555 5.832 -3.639 1 95.88 106 ALA B C 1
ATOM 2329 O O . ALA B 1 106 ? 10.734 6.043 -3.354 1 95.88 106 ALA B O 1
ATOM 2330 N N . ALA B 1 107 ? 9.023 6.188 -4.785 1 96.62 107 ALA B N 1
ATOM 2331 C CA . ALA B 1 107 ? 9.828 6.875 -5.793 1 96.62 107 ALA B CA 1
ATOM 2332 C C . ALA B 1 107 ? 10.32 8.227 -5.273 1 96.62 107 ALA B C 1
ATOM 2334 O O . ALA B 1 107 ? 11.508 8.531 -5.359 1 96.62 107 ALA B O 1
ATOM 2335 N N . PHE B 1 108 ? 9.461 9.008 -4.676 1 98 108 PHE B N 1
ATOM 2336 C CA . PHE B 1 108 ? 9.781 10.367 -4.258 1 98 108 PHE B CA 1
ATOM 2337 C C . PHE B 1 108 ? 10.656 10.359 -3.012 1 98 108 PHE B C 1
ATOM 2339 O O . PHE B 1 108 ? 11.43 11.297 -2.785 1 98 108 PHE B O 1
ATOM 2346 N N . SER B 1 109 ? 10.531 9.328 -2.162 1 95.62 109 SER B N 1
ATOM 2347 C CA . SER B 1 109 ? 11.289 9.266 -0.92 1 95.62 109 SER B CA 1
ATOM 2348 C C . SER B 1 109 ? 12.789 9.219 -1.194 1 95.62 109 SER B C 1
ATOM 2350 O O . SER B 1 109 ? 13.594 9.609 -0.345 1 95.62 109 SER B O 1
ATOM 2352 N N . GLY B 1 110 ? 13.148 8.727 -2.381 1 93.56 110 GLY B N 1
ATOM 2353 C CA . GLY B 1 110 ? 14.547 8.695 -2.762 1 93.56 110 GLY B CA 1
ATOM 2354 C C . GLY B 1 110 ? 15.203 10.062 -2.734 1 93.56 110 GLY B C 1
ATOM 2355 O O . GLY B 1 110 ? 16.422 10.172 -2.594 1 93.56 110 GLY B O 1
ATOM 2356 N N . LEU B 1 111 ? 14.391 11.133 -2.85 1 95.44 111 LEU B N 1
ATOM 2357 C CA . LEU B 1 111 ? 14.898 12.5 -2.873 1 95.44 111 LEU B CA 1
ATOM 2358 C C . LEU B 1 111 ? 15.492 12.883 -1.521 1 95.44 111 LEU B C 1
ATOM 2360 O O . LEU B 1 111 ? 16.281 13.828 -1.426 1 95.44 111 LEU B O 1
ATOM 2364 N N . PHE B 1 112 ? 15.117 12.148 -0.49 1 94 112 PHE B N 1
ATOM 2365 C CA . PHE B 1 112 ? 15.445 12.578 0.864 1 94 112 PHE B CA 1
ATOM 2366 C C . PHE B 1 112 ? 16.5 11.672 1.48 1 94 112 PHE B C 1
ATOM 2368 O O . PHE B 1 112 ? 16.766 11.742 2.684 1 94 112 PHE B O 1
ATOM 2375 N N . ALA B 1 113 ? 17.078 10.734 0.715 1 89.06 113 ALA B N 1
ATOM 2376 C CA . ALA B 1 113 ? 18.172 9.891 1.196 1 89.06 113 ALA B CA 1
ATOM 2377 C C . ALA B 1 113 ? 19.359 10.742 1.653 1 89.06 113 ALA B C 1
ATOM 2379 O O . ALA B 1 113 ? 19.703 11.734 1.008 1 89.06 113 ALA B O 1
ATOM 2380 N N . PRO B 1 114 ? 19.922 10.297 2.77 1 87.81 114 PRO B N 1
ATOM 2381 C CA . PRO B 1 114 ? 21.109 11.031 3.188 1 87.81 114 PRO B CA 1
ATOM 2382 C C . PRO B 1 114 ? 22.266 10.875 2.209 1 87.81 114 PRO B C 1
ATOM 2384 O O . PRO B 1 114 ? 22.5 9.781 1.682 1 87.81 114 PRO B O 1
ATOM 2387 N N . ASN B 1 115 ? 23 11.844 1.876 1 86.75 115 ASN B N 1
ATOM 2388 C CA . ASN B 1 115 ? 24.188 11.836 1.013 1 86.75 115 ASN B CA 1
ATOM 2389 C C . ASN B 1 115 ? 23.844 11.359 -0.397 1 86.75 115 ASN B C 1
ATOM 2391 O O . ASN B 1 115 ? 24.547 10.523 -0.964 1 86.75 115 ASN B O 1
ATOM 2395 N N . LEU B 1 116 ? 22.75 11.742 -0.881 1 88.5 116 LEU B N 1
ATOM 2396 C CA . LEU B 1 116 ? 22.328 11.398 -2.234 1 88.5 116 LEU B CA 1
ATOM 2397 C C . LEU B 1 116 ? 23.297 11.969 -3.268 1 88.5 116 LEU B C 1
ATOM 2399 O O . LEU B 1 116 ? 23.344 13.18 -3.469 1 88.5 116 LEU B O 1
ATOM 2403 N N . SER B 1 117 ? 24.062 11.047 -3.938 1 89.56 117 SER B N 1
ATOM 2404 C CA . SER B 1 117 ? 25 11.477 -4.98 1 89.56 117 SER B CA 1
ATOM 2405 C C . SER B 1 117 ? 24.25 11.984 -6.211 1 89.56 117 SER B C 1
ATOM 2407 O O . SER B 1 117 ? 23.062 11.703 -6.375 1 89.56 117 SER B O 1
ATOM 2409 N N . GLU B 1 118 ? 24.938 12.719 -7.035 1 90.38 118 GLU B N 1
ATOM 2410 C CA . GLU B 1 118 ? 24.328 13.211 -8.266 1 90.38 118 GLU B CA 1
ATOM 2411 C C . GLU B 1 118 ? 23.875 12.055 -9.164 1 90.38 118 GLU B C 1
ATOM 2413 O O . GLU B 1 118 ? 22.828 12.117 -9.789 1 90.38 118 GLU B O 1
ATOM 2418 N N . GLU B 1 119 ? 24.734 11.102 -9.234 1 88 119 GLU B N 1
ATOM 2419 C CA . GLU B 1 119 ? 24.406 9.93 -10.039 1 88 119 GLU B CA 1
ATOM 2420 C C . GLU B 1 119 ? 23.156 9.227 -9.5 1 88 119 GLU B C 1
ATOM 2422 O O . GLU B 1 119 ? 22.266 8.859 -10.273 1 88 119 GLU B O 1
ATOM 2427 N N . ALA B 1 120 ? 23.078 9 -8.266 1 86.94 120 ALA B N 1
ATOM 2428 C CA . ALA B 1 120 ? 21.906 8.367 -7.648 1 86.94 120 ALA B CA 1
ATOM 2429 C C . ALA B 1 120 ? 20.656 9.227 -7.82 1 86.94 120 ALA B C 1
ATOM 2431 O O . ALA B 1 120 ? 19.562 8.695 -8.031 1 86.94 120 ALA B O 1
ATOM 2432 N N . ARG B 1 121 ? 20.844 10.547 -7.684 1 93.25 121 ARG B N 1
ATOM 2433 C CA . ARG B 1 121 ? 19.734 11.477 -7.832 1 93.25 121 ARG B CA 1
ATOM 2434 C C . ARG B 1 121 ? 19.094 11.352 -9.211 1 93.25 121 ARG B C 1
ATOM 2436 O O . ARG B 1 121 ? 17.875 11.43 -9.344 1 93.25 121 ARG B O 1
ATOM 2443 N N . ALA B 1 122 ? 19.875 11.188 -10.25 1 94.25 122 ALA B N 1
ATOM 2444 C CA . ALA B 1 122 ? 19.344 11.031 -11.602 1 94.25 122 ALA B CA 1
ATOM 2445 C C . ALA B 1 122 ? 18.438 9.812 -11.703 1 94.25 122 ALA B C 1
ATOM 2447 O O . ALA B 1 122 ? 17.406 9.852 -12.367 1 94.25 122 ALA B O 1
ATOM 2448 N N . GLY B 1 123 ? 18.859 8.711 -11.055 1 92.12 123 GLY B N 1
ATOM 2449 C CA . GLY B 1 123 ? 18.016 7.527 -11.016 1 92.12 123 GLY B CA 1
ATOM 2450 C C . GLY B 1 123 ? 16.719 7.738 -10.266 1 92.12 123 GLY B C 1
ATOM 2451 O O . GLY B 1 123 ? 15.672 7.25 -10.688 1 92.12 123 GLY B O 1
ATOM 2452 N N . VAL B 1 124 ? 16.797 8.461 -9.188 1 94.81 124 VAL B N 1
ATOM 2453 C CA . VAL B 1 124 ? 15.609 8.781 -8.398 1 94.81 124 VAL B CA 1
ATOM 2454 C C . VAL B 1 124 ? 14.633 9.602 -9.242 1 94.81 124 VAL B C 1
ATOM 2456 O O . VAL B 1 124 ? 13.438 9.289 -9.305 1 94.81 124 VAL B O 1
ATOM 2459 N N . ILE B 1 125 ? 15.156 10.594 -9.922 1 97.31 125 ILE B N 1
ATOM 2460 C CA . ILE B 1 125 ? 14.32 11.469 -10.734 1 97.31 125 ILE B CA 1
ATOM 2461 C C . ILE B 1 125 ? 13.695 10.672 -11.875 1 97.31 125 ILE B C 1
ATOM 2463 O O . ILE B 1 125 ? 12.523 10.859 -12.203 1 97.31 125 ILE B O 1
ATOM 2467 N N . ALA B 1 126 ? 14.438 9.805 -12.484 1 96.12 126 ALA B N 1
ATOM 2468 C CA . ALA B 1 126 ? 13.906 8.961 -13.555 1 96.12 126 ALA B CA 1
ATOM 2469 C C . ALA B 1 126 ? 12.734 8.117 -13.055 1 96.12 126 ALA B C 1
ATOM 2471 O O . ALA B 1 126 ? 11.734 7.957 -13.75 1 96.12 126 ALA B O 1
ATOM 2472 N N . ASN B 1 127 ? 12.93 7.574 -11.875 1 95.56 127 ASN B N 1
ATOM 2473 C CA . ASN B 1 127 ? 11.859 6.77 -11.297 1 95.56 127 ASN B CA 1
ATOM 2474 C C . ASN B 1 127 ? 10.633 7.617 -10.961 1 95.56 127 ASN B C 1
ATOM 2476 O O . ASN B 1 127 ? 9.5 7.18 -11.141 1 95.56 127 ASN B O 1
ATOM 2480 N N . ILE B 1 128 ? 10.836 8.797 -10.422 1 98.31 128 ILE B N 1
ATOM 2481 C CA . ILE B 1 128 ? 9.758 9.734 -10.148 1 98.31 128 ILE B CA 1
ATOM 2482 C C . ILE B 1 128 ? 9.008 10.055 -11.445 1 98.31 128 ILE B C 1
ATOM 2484 O O . ILE B 1 128 ? 7.781 10.016 -11.484 1 98.31 128 ILE B O 1
ATOM 2488 N N . ASN B 1 129 ? 9.75 10.312 -12.5 1 98.5 129 ASN B N 1
ATOM 2489 C CA . ASN B 1 129 ? 9.141 10.625 -13.789 1 98.5 129 ASN B CA 1
ATOM 2490 C C . ASN B 1 129 ? 8.32 9.445 -14.32 1 98.5 129 ASN B C 1
ATOM 2492 O O . ASN B 1 129 ? 7.242 9.641 -14.875 1 98.5 129 ASN B O 1
ATOM 2496 N N . ARG B 1 130 ? 8.828 8.289 -14.148 1 97.06 130 ARG B N 1
ATOM 2497 C CA . ARG B 1 130 ? 8.086 7.094 -14.555 1 97.06 130 ARG B CA 1
ATOM 2498 C C . ARG B 1 130 ? 6.754 7.004 -13.82 1 97.06 130 ARG B C 1
ATOM 2500 O O . ARG B 1 130 ? 5.707 6.812 -14.445 1 97.06 130 ARG B O 1
ATOM 2507 N N . ARG B 1 131 ? 6.773 7.168 -12.555 1 98 131 ARG B N 1
ATOM 2508 C CA . ARG B 1 131 ? 5.562 7.047 -11.75 1 98 131 ARG B CA 1
ATOM 2509 C C . ARG B 1 131 ? 4.609 8.203 -12.008 1 98 131 ARG B C 1
ATOM 2511 O O . ARG B 1 131 ? 3.395 8.008 -12.102 1 98 131 ARG B O 1
ATOM 2518 N N . LEU B 1 132 ? 5.137 9.391 -12.109 1 98.56 132 LEU B N 1
ATOM 2519 C CA . LEU B 1 132 ? 4.289 10.547 -12.406 1 98.56 132 LEU B CA 1
ATOM 2520 C C . LEU B 1 132 ? 3.66 10.414 -13.789 1 98.56 132 LEU B C 1
ATOM 2522 O O . LEU B 1 132 ? 2.52 10.836 -14 1 98.56 132 LEU B O 1
ATOM 2526 N N . GLY B 1 133 ? 4.465 9.906 -14.711 1 98.38 133 GLY B N 1
ATOM 2527 C CA . GLY B 1 133 ? 3.889 9.633 -16.016 1 98.38 133 GLY B CA 1
ATOM 2528 C C . GLY B 1 133 ? 2.703 8.688 -15.961 1 98.38 133 GLY B C 1
ATOM 2529 O O . GLY B 1 133 ? 1.693 8.906 -16.625 1 98.38 133 GLY B O 1
ATOM 2530 N N . GLN B 1 134 ? 2.826 7.656 -15.18 1 97.69 134 GLN B N 1
ATOM 2531 C CA . GLN B 1 134 ? 1.734 6.707 -14.992 1 97.69 134 GLN B CA 1
ATOM 2532 C C . GLN B 1 134 ? 0.532 7.371 -14.328 1 97.69 134 GLN B C 1
ATOM 2534 O O . GLN B 1 134 ? -0.608 7.164 -14.75 1 97.69 134 GLN B O 1
ATOM 2539 N N . LEU B 1 135 ? 0.764 8.164 -13.273 1 98.5 135 LEU B N 1
ATOM 2540 C CA . LEU B 1 135 ? -0.325 8.891 -12.633 1 98.5 135 LEU B CA 1
ATOM 2541 C C . LEU B 1 135 ? -1.029 9.805 -13.625 1 98.5 135 LEU B C 1
ATOM 2543 O O . LEU B 1 135 ? -2.262 9.844 -13.68 1 98.5 135 LEU B O 1
ATOM 2547 N N . GLU B 1 136 ? -0.243 10.539 -14.383 1 98.5 136 GLU B N 1
ATOM 2548 C CA . GLU B 1 136 ? -0.778 11.453 -15.383 1 98.5 136 GLU B CA 1
ATOM 2549 C C . GLU B 1 136 ? -1.731 10.742 -16.344 1 98.5 136 GLU B C 1
ATOM 2551 O O . GLU B 1 136 ? -2.787 11.281 -16.688 1 98.5 136 GLU B O 1
ATOM 2556 N N . ALA B 1 137 ? -1.356 9.539 -16.688 1 96.81 137 ALA B N 1
ATOM 2557 C CA . ALA B 1 137 ? -2.156 8.758 -17.625 1 96.81 137 ALA B CA 1
ATOM 2558 C C . ALA B 1 137 ? -3.445 8.266 -16.984 1 96.81 137 ALA B C 1
ATOM 2560 O O . ALA B 1 137 ? -4.461 8.086 -17.656 1 96.81 137 ALA B O 1
ATOM 2561 N N . MET B 1 138 ? -3.459 8.07 -15.688 1 96.38 138 MET B N 1
ATOM 2562 C CA . MET B 1 138 ? -4.621 7.559 -14.969 1 96.38 138 MET B CA 1
ATOM 2563 C C . MET B 1 138 ? -5.633 8.664 -14.711 1 96.38 138 MET B C 1
ATOM 2565 O O . MET B 1 138 ? -6.82 8.398 -14.508 1 96.38 138 MET B O 1
ATOM 2569 N N . LEU B 1 139 ? -5.184 9.875 -14.633 1 97.69 139 LEU B N 1
ATOM 2570 C CA . LEU B 1 139 ? -6.055 10.992 -14.305 1 97.69 139 LEU B CA 1
ATOM 2571 C C . LEU B 1 139 ? -6.863 11.43 -15.523 1 97.69 139 LEU B C 1
ATOM 2573 O O . LEU B 1 139 ? -6.363 11.391 -16.641 1 97.69 139 LEU B O 1
ATOM 2577 N N . SER B 1 140 ? -8.117 11.766 -15.25 1 95 140 SER B N 1
ATOM 2578 C CA . SER B 1 140 ? -9.023 12.234 -16.297 1 95 140 SER B CA 1
ATOM 2579 C C . SER B 1 140 ? -9.109 13.758 -16.297 1 95 140 SER B C 1
ATOM 2581 O O . SER B 1 140 ? -9.055 14.391 -15.25 1 95 140 SER B O 1
ATOM 2583 N N . ASP B 1 141 ? -9.375 14.32 -17.438 1 92.5 141 ASP B N 1
ATOM 2584 C CA . ASP B 1 141 ? -9.602 15.758 -17.562 1 92.5 141 ASP B CA 1
ATOM 2585 C C . ASP B 1 141 ? -11.055 16.109 -17.25 1 92.5 141 ASP B C 1
ATOM 2587 O O . ASP B 1 141 ? -11.391 17.281 -17.062 1 92.5 141 ASP B O 1
ATOM 2591 N N . LYS B 1 142 ? -11.789 15.102 -17.141 1 94.38 142 LYS B N 1
ATOM 2592 C CA . LYS B 1 142 ? -13.219 15.328 -16.984 1 94.38 142 LYS B CA 1
ATOM 2593 C C . LYS B 1 142 ? -13.617 15.289 -15.508 1 94.38 142 LYS B C 1
ATOM 2595 O O . LYS B 1 142 ? -14.641 15.859 -15.117 1 94.38 142 LYS B O 1
ATOM 2600 N N . ASN B 1 143 ? -12.836 14.609 -14.773 1 95.62 143 ASN B N 1
ATOM 2601 C CA . ASN B 1 143 ? -13.148 14.453 -13.352 1 95.62 143 ASN B CA 1
ATOM 2602 C C . ASN B 1 143 ? -12.438 15.508 -12.508 1 95.62 143 ASN B C 1
ATOM 2604 O O . ASN B 1 143 ? -11.297 15.875 -12.789 1 95.62 143 ASN B O 1
ATOM 2608 N N . ALA B 1 144 ? -13.109 15.922 -11.5 1 96.88 144 ALA B N 1
ATOM 2609 C CA . ALA B 1 144 ? -12.508 16.875 -10.586 1 96.88 144 ALA B CA 1
ATOM 2610 C C . ALA B 1 144 ? -11.375 16.234 -9.789 1 96.88 144 ALA B C 1
ATOM 2612 O O . ALA B 1 144 ? -10.391 16.906 -9.445 1 96.88 144 ALA B O 1
ATOM 2613 N N . TYR B 1 145 ? -11.586 15.008 -9.5 1 98.69 145 TYR B N 1
ATOM 2614 C CA . TYR B 1 145 ? -10.602 14.305 -8.688 1 98.69 145 TYR B CA 1
ATOM 2615 C C . TYR B 1 145 ? -10.219 12.977 -9.328 1 98.69 145 TYR B C 1
ATOM 2617 O O . TYR B 1 145 ? -10.664 12.656 -10.43 1 98.69 145 TYR B O 1
ATOM 2625 N N . TRP B 1 146 ? -9.281 12.195 -8.734 1 98.62 146 TRP B N 1
ATOM 2626 C CA . TRP B 1 146 ? -8.648 11.016 -9.297 1 98.62 146 TRP B CA 1
ATOM 2627 C C . TRP B 1 146 ? -9.68 9.938 -9.617 1 98.62 146 TRP B C 1
ATOM 2629 O O . TRP B 1 146 ? -9.617 9.289 -10.664 1 98.62 146 TRP B O 1
ATOM 2639 N N . LEU B 1 147 ? -10.617 9.711 -8.656 1 98.19 147 LEU B N 1
ATOM 2640 C CA . LEU B 1 147 ? -11.539 8.594 -8.82 1 98.19 147 LEU B CA 1
ATOM 2641 C C . LEU B 1 147 ? -12.914 9.078 -9.25 1 98.19 147 LEU B C 1
ATOM 2643 O O . LEU B 1 147 ? -13.867 8.297 -9.305 1 98.19 147 LEU B O 1
ATOM 2647 N N . GLY B 1 148 ? -13.055 10.359 -9.547 1 97.56 148 GLY B N 1
ATOM 2648 C CA . GLY B 1 148 ? -14.328 10.922 -9.961 1 97.56 148 GLY B CA 1
ATOM 2649 C C . GLY B 1 148 ? -14.508 12.367 -9.539 1 97.56 148 GLY B C 1
ATOM 2650 O O . GLY B 1 148 ? -13.547 13.141 -9.539 1 97.56 148 GLY B O 1
ATOM 2651 N N . ASP B 1 149 ? -15.695 12.672 -9.234 1 97.25 149 ASP B N 1
ATOM 2652 C CA . ASP B 1 149 ? -15.992 14.07 -8.945 1 97.25 149 ASP B CA 1
ATOM 2653 C C . ASP B 1 149 ? -15.828 14.375 -7.461 1 97.25 149 ASP B C 1
ATOM 2655 O O . ASP B 1 149 ? -15.734 15.547 -7.07 1 97.25 149 ASP B O 1
ATOM 2659 N N . ASP B 1 150 ? -15.836 13.367 -6.695 1 98.12 150 ASP B N 1
ATOM 2660 C CA . ASP B 1 150 ? -15.727 13.562 -5.254 1 98.12 150 ASP B CA 1
ATOM 2661 C C . ASP B 1 150 ? -14.273 13.414 -4.793 1 98.12 150 ASP B C 1
ATOM 2663 O O . ASP B 1 150 ? -13.539 12.57 -5.301 1 98.12 150 ASP B O 1
ATOM 2667 N N . PHE B 1 151 ? -13.883 14.266 -3.832 1 98.75 151 PHE B N 1
ATOM 2668 C CA . PHE B 1 151 ? -12.594 14.172 -3.164 1 98.75 151 PHE B CA 1
ATOM 2669 C C . PHE B 1 151 ? -12.516 12.906 -2.322 1 98.75 151 PHE B C 1
ATOM 2671 O O . PHE B 1 151 ? -13.453 12.578 -1.595 1 98.75 151 PHE B O 1
ATOM 2678 N N . THR B 1 152 ? -11.438 12.125 -2.492 1 98.81 152 THR B N 1
ATOM 2679 C CA . THR B 1 152 ? -11.242 10.922 -1.692 1 98.81 152 THR B CA 1
ATOM 2680 C C . THR B 1 152 ? -9.812 10.859 -1.157 1 98.81 152 THR B C 1
ATOM 2682 O O . THR B 1 152 ? -9 11.742 -1.432 1 98.81 152 THR B O 1
ATOM 2685 N N . GLN B 1 153 ? -9.461 9.844 -0.422 1 98.88 153 GLN B N 1
ATOM 2686 C CA . GLN B 1 153 ? -8.227 9.672 0.329 1 98.88 153 GLN B CA 1
ATOM 2687 C C . GLN B 1 153 ? -7.016 9.672 -0.602 1 98.88 153 GLN B C 1
ATOM 2689 O O . GLN B 1 153 ? -5.992 10.289 -0.302 1 98.88 153 GLN B O 1
ATOM 2694 N N . PRO B 1 154 ? -7.066 8.984 -1.771 1 98.88 154 PRO B N 1
ATOM 2695 C CA . PRO B 1 154 ? -5.867 8.984 -2.615 1 98.88 154 PRO B CA 1
ATOM 2696 C C . PRO B 1 154 ? -5.543 10.367 -3.178 1 98.88 154 PRO B C 1
ATOM 2698 O O . PRO B 1 154 ? -4.383 10.656 -3.482 1 98.88 154 PRO B O 1
ATOM 2701 N N . ASP B 1 155 ? -6.559 11.242 -3.348 1 98.94 155 ASP B N 1
ATOM 2702 C CA . ASP B 1 155 ? -6.277 12.609 -3.785 1 98.94 155 ASP B CA 1
ATOM 2703 C C . ASP B 1 155 ? -5.359 13.328 -2.801 1 98.94 155 ASP B C 1
ATOM 2705 O O . ASP B 1 155 ? -4.395 13.977 -3.205 1 98.94 155 ASP B O 1
ATOM 2709 N N . ALA B 1 156 ? -5.691 13.219 -1.529 1 98.88 156 ALA B N 1
ATOM 2710 C CA . ALA B 1 156 ? -4.875 13.836 -0.486 1 98.88 156 ALA B CA 1
ATOM 2711 C C . ALA B 1 156 ? -3.461 13.266 -0.487 1 98.88 156 ALA B C 1
ATOM 2713 O O . ALA B 1 156 ? -2.48 14.016 -0.472 1 98.88 156 ALA B O 1
ATOM 2714 N N . TYR B 1 157 ? -3.35 11.945 -0.531 1 98.88 157 TYR B N 1
ATOM 2715 C CA . TYR B 1 157 ? -2.064 11.258 -0.445 1 98.88 157 TYR B CA 1
ATOM 2716 C C . TYR B 1 157 ? -1.175 11.617 -1.629 1 98.88 157 TYR B C 1
ATOM 2718 O O . TYR B 1 157 ? -0.022 12.016 -1.447 1 98.88 157 TYR B O 1
ATOM 2726 N N . ALA B 1 158 ? -1.737 11.555 -2.801 1 98.88 158 ALA B N 1
ATOM 2727 C CA . ALA B 1 158 ? -0.983 11.898 -4.004 1 98.88 158 ALA B CA 1
ATOM 2728 C C . ALA B 1 158 ? -0.536 13.359 -3.969 1 98.88 158 ALA B C 1
ATOM 2730 O O . ALA B 1 158 ? 0.597 13.672 -4.336 1 98.88 158 ALA B O 1
ATOM 2731 N N . SER B 1 159 ? -1.395 14.219 -3.531 1 98.75 159 SER B N 1
ATOM 2732 C CA . SER B 1 159 ? -1.08 15.648 -3.527 1 98.75 159 SER B CA 1
ATOM 2733 C C . SER B 1 159 ? 0.064 15.961 -2.568 1 98.75 159 SER B C 1
ATOM 2735 O O . SER B 1 159 ? 0.901 16.812 -2.85 1 98.75 159 SER B O 1
ATOM 2737 N N . VAL B 1 160 ? 0.071 15.297 -1.423 1 98.56 160 VAL B N 1
ATOM 2738 C CA . VAL B 1 160 ? 1.174 15.461 -0.48 1 98.56 160 VAL B CA 1
ATOM 2739 C C . VAL B 1 160 ? 2.486 15.047 -1.143 1 98.56 160 VAL B C 1
ATOM 2741 O O . VAL B 1 160 ? 3.477 15.773 -1.08 1 98.56 160 VAL B O 1
ATOM 2744 N N . ILE B 1 161 ? 2.52 13.938 -1.813 1 98.69 161 ILE B N 1
ATOM 2745 C CA . ILE B 1 161 ? 3.721 13.398 -2.443 1 98.69 161 ILE B CA 1
ATOM 2746 C C . ILE B 1 161 ? 4.172 14.328 -3.568 1 98.69 161 ILE B C 1
ATOM 2748 O O . ILE B 1 161 ? 5.355 14.656 -3.672 1 98.69 161 ILE B O 1
ATOM 2752 N N . ILE B 1 162 ? 3.162 14.734 -4.445 1 98.62 162 ILE B N 1
ATOM 2753 C CA . ILE B 1 162 ? 3.486 15.68 -5.512 1 98.62 162 ILE B CA 1
ATOM 2754 C C . ILE B 1 162 ? 4.086 16.953 -4.914 1 98.62 162 ILE B C 1
ATOM 2756 O O . ILE B 1 162 ? 5.004 17.547 -5.488 1 98.62 162 ILE B O 1
ATOM 2760 N N . GLY B 1 163 ? 3.619 17.344 -3.76 1 97.88 163 GLY B N 1
ATOM 2761 C CA . GLY B 1 163 ? 4.129 18.516 -3.061 1 97.88 163 GLY B CA 1
ATOM 2762 C C . GLY B 1 163 ? 5.602 18.406 -2.719 1 97.88 163 GLY B C 1
ATOM 2763 O O . GLY B 1 163 ? 6.316 19.422 -2.713 1 97.88 163 GLY B O 1
ATOM 2764 N N . TRP B 1 164 ? 6.098 17.25 -2.385 1 98.19 164 TRP B N 1
ATOM 2765 C CA . TRP B 1 164 ? 7.523 17.047 -2.143 1 98.19 164 TRP B CA 1
ATOM 2766 C C . TRP B 1 164 ? 8.344 17.406 -3.375 1 98.19 164 TRP B C 1
ATOM 2768 O O . TRP B 1 164 ? 9.422 17.984 -3.26 1 98.19 164 TRP B O 1
ATOM 2778 N N . GLY B 1 165 ? 7.844 16.953 -4.555 1 97.75 165 GLY B N 1
ATOM 2779 C CA . GLY B 1 165 ? 8.523 17.312 -5.789 1 97.75 165 GLY B CA 1
ATOM 2780 C C . GLY B 1 165 ? 8.602 18.812 -6.02 1 97.75 165 GLY B C 1
ATOM 2781 O O . GLY B 1 165 ? 9.648 19.328 -6.414 1 97.75 165 GLY B O 1
ATOM 2782 N N . VAL B 1 166 ? 7.484 19.516 -5.758 1 96.69 166 VAL B N 1
ATOM 2783 C CA . VAL B 1 166 ? 7.453 20.969 -5.879 1 96.69 166 VAL B CA 1
ATOM 2784 C C . VAL B 1 166 ? 8.461 21.594 -4.914 1 96.69 166 VAL B C 1
ATOM 2786 O O . VAL B 1 166 ? 9.242 22.469 -5.297 1 96.69 166 VAL B O 1
ATOM 2789 N N . GLY B 1 167 ? 8.453 21.109 -3.699 1 95.94 167 GLY B N 1
ATOM 2790 C CA . GLY B 1 167 ? 9.375 21.609 -2.691 1 95.94 167 GLY B CA 1
ATOM 2791 C C . GLY B 1 167 ? 10.836 21.406 -3.064 1 95.94 167 GLY B C 1
ATOM 2792 O O . GLY B 1 167 ? 11.688 22.219 -2.707 1 95.94 167 GLY B O 1
ATOM 2793 N N . GLN B 1 168 ? 11.109 20.344 -3.764 1 95.75 168 GLN B N 1
ATOM 2794 C CA . GLN B 1 168 ? 12.469 20.016 -4.18 1 95.75 168 GLN B CA 1
ATOM 2795 C C . GLN B 1 168 ? 12.797 20.656 -5.527 1 95.75 168 GLN B C 1
ATOM 2797 O O . GLN B 1 168 ? 13.82 20.344 -6.137 1 95.75 168 GLN B O 1
ATOM 2802 N N . LYS B 1 169 ? 11.859 21.484 -6.062 1 96.56 169 LYS B N 1
ATOM 2803 C CA . LYS B 1 169 ? 12 22.281 -7.277 1 96.56 169 LYS B CA 1
ATOM 2804 C C . LYS B 1 169 ? 12.188 21.391 -8.5 1 96.56 169 LYS B C 1
ATOM 2806 O O . LYS B 1 169 ? 12.969 21.719 -9.398 1 96.56 169 LYS B O 1
ATOM 2811 N N . LEU B 1 170 ? 11.586 20.281 -8.43 1 97.5 170 LEU B N 1
ATOM 2812 C CA . LEU B 1 170 ? 11.562 19.453 -9.633 1 97.5 170 LEU B CA 1
ATOM 2813 C C . LEU B 1 170 ? 10.742 20.125 -10.734 1 97.5 170 LEU B C 1
ATOM 2815 O O . LEU B 1 170 ? 9.766 20.812 -10.445 1 97.5 170 LEU B O 1
ATOM 2819 N N . ASP B 1 171 ? 11.195 19.938 -11.984 1 97.81 171 ASP B N 1
ATOM 2820 C CA . ASP B 1 171 ? 10.344 20.328 -13.102 1 97.81 171 ASP B CA 1
ATOM 2821 C C . ASP B 1 171 ? 9.211 19.328 -13.305 1 97.81 171 ASP B C 1
ATOM 2823 O O . ASP B 1 171 ? 9.43 18.234 -13.828 1 97.81 171 ASP B O 1
ATOM 2827 N N . LEU B 1 172 ? 8.008 19.734 -12.93 1 98.31 172 LEU B N 1
ATOM 2828 C CA . LEU B 1 172 ? 6.855 18.844 -13.008 1 98.31 172 LEU B CA 1
ATOM 2829 C C . LEU B 1 172 ? 5.895 19.281 -14.102 1 98.31 172 LEU B C 1
ATOM 2831 O O . LEU B 1 172 ? 4.738 18.859 -14.133 1 98.31 172 LEU B O 1
ATOM 2835 N N . SER B 1 173 ? 6.324 20.109 -15.039 1 98.25 173 SER B N 1
ATOM 2836 C CA . SER B 1 173 ? 5.473 20.719 -16.062 1 98.25 173 SER B CA 1
ATOM 2837 C C . SER B 1 173 ? 4.949 19.672 -17.031 1 98.25 173 SER B C 1
ATOM 2839 O O . SER B 1 173 ? 3.939 19.875 -17.703 1 98.25 173 SER B O 1
ATOM 2841 N N . ALA B 1 174 ? 5.578 18.469 -17.156 1 98.5 174 ALA B N 1
ATOM 2842 C CA . ALA B 1 174 ? 5.168 17.391 -18.047 1 98.5 174 ALA B CA 1
ATOM 2843 C C . ALA B 1 174 ? 3.934 16.672 -17.516 1 98.5 174 ALA B C 1
ATOM 2845 O O . ALA B 1 174 ? 3.336 15.852 -18.203 1 98.5 174 ALA B O 1
ATOM 2846 N N . TYR B 1 175 ? 3.463 17.125 -16.328 1 98.62 175 TYR B N 1
ATOM 2847 C CA . TYR B 1 175 ? 2.369 16.422 -15.664 1 98.62 175 TYR B CA 1
ATOM 2848 C C . TYR B 1 175 ? 1.282 17.391 -15.219 1 98.62 175 TYR B C 1
ATOM 2850 O O . TYR B 1 175 ? 0.973 17.484 -14.031 1 98.62 175 TYR B O 1
ATOM 2858 N N . PRO B 1 176 ? 0.646 18.016 -16.156 1 98.38 176 PRO B N 1
ATOM 2859 C CA . PRO B 1 176 ? -0.306 19.078 -15.836 1 98.38 176 PRO B CA 1
ATOM 2860 C C . PRO B 1 176 ? -1.538 18.562 -15.094 1 98.38 176 PRO B C 1
ATOM 2862 O O . PRO B 1 176 ? -2.109 19.266 -14.266 1 98.38 176 PRO B O 1
ATOM 2865 N N . LYS B 1 177 ? -2.062 17.375 -15.422 1 98.62 177 LYS B N 1
ATOM 2866 C CA . LYS B 1 177 ? -3.23 16.844 -14.719 1 98.62 177 LYS B CA 1
ATOM 2867 C C . LYS B 1 177 ? -2.922 16.609 -13.242 1 98.62 177 LYS B C 1
ATOM 2869 O O . LYS B 1 177 ? -3.75 16.891 -12.375 1 98.62 177 LYS B O 1
ATOM 2874 N N . ALA B 1 178 ? -1.675 16.062 -12.977 1 98.69 178 ALA B N 1
ATOM 2875 C CA . ALA B 1 178 ? -1.256 15.828 -11.602 1 98.69 178 ALA B CA 1
ATOM 2876 C C . ALA B 1 178 ? -1.157 17.141 -10.828 1 98.69 178 ALA B C 1
ATOM 2878 O O . ALA B 1 178 ? -1.595 17.234 -9.68 1 98.69 178 ALA B O 1
ATOM 2879 N N . LEU B 1 179 ? -0.586 18.141 -11.461 1 98.44 179 LEU B N 1
ATOM 2880 C CA . LEU B 1 179 ? -0.445 19.453 -10.82 1 98.44 179 LEU B CA 1
ATOM 2881 C C . LEU B 1 179 ? -1.81 20.094 -10.578 1 98.44 179 LEU B C 1
ATOM 2883 O O . LEU B 1 179 ? -2.037 20.703 -9.531 1 98.44 179 LEU B O 1
ATOM 2887 N N . LYS B 1 180 ? -2.691 19.938 -11.508 1 98.25 180 LYS B N 1
ATOM 2888 C CA . LYS B 1 180 ? -4.047 20.453 -11.352 1 98.25 180 LYS B CA 1
ATOM 2889 C C . LYS B 1 180 ? -4.773 19.766 -10.203 1 98.25 180 LYS B C 1
ATOM 2891 O O . LYS B 1 180 ? -5.492 20.422 -9.438 1 98.25 180 LYS B O 1
ATOM 2896 N N . LEU B 1 181 ? -4.656 18.438 -10.141 1 98.62 181 LEU B N 1
ATOM 2897 C CA . LEU B 1 181 ? -5.23 17.719 -9.016 1 98.62 181 LEU B CA 1
ATOM 2898 C C . LEU B 1 181 ? -4.719 18.266 -7.691 1 98.62 181 LEU B C 1
ATOM 2900 O O . LEU B 1 181 ? -5.508 18.531 -6.777 1 98.62 181 LEU B O 1
ATOM 2904 N N . ARG B 1 182 ? -3.404 18.422 -7.598 1 98.44 182 ARG B N 1
ATOM 2905 C CA . ARG B 1 182 ? -2.816 18.953 -6.367 1 98.44 182 ARG B CA 1
ATOM 2906 C C . ARG B 1 182 ? -3.375 20.328 -6.035 1 98.44 182 ARG B C 1
ATOM 2908 O O . ARG B 1 182 ? -3.719 20.609 -4.883 1 98.44 182 ARG B O 1
ATOM 2915 N N . GLU B 1 183 ? -3.42 21.188 -7.008 1 97.88 183 GLU B N 1
ATOM 2916 C CA . GLU B 1 183 ? -3.939 22.531 -6.793 1 97.88 183 GLU B CA 1
ATOM 2917 C C . GLU B 1 183 ? -5.371 22.5 -6.266 1 97.88 183 GLU B C 1
ATOM 2919 O O . GLU B 1 183 ? -5.727 23.25 -5.359 1 97.88 183 GLU B O 1
ATOM 2924 N N . ARG B 1 184 ? -6.195 21.688 -6.828 1 98.25 184 ARG B N 1
ATOM 2925 C CA . ARG B 1 184 ? -7.582 21.547 -6.402 1 98.25 184 ARG B CA 1
ATOM 2926 C C . ARG B 1 184 ? -7.664 21.047 -4.965 1 98.25 184 ARG B C 1
ATOM 2928 O O . ARG B 1 184 ? -8.484 21.531 -4.18 1 98.25 184 ARG B O 1
ATOM 2935 N N . VAL B 1 185 ? -6.84 20.078 -4.676 1 98.62 185 VAL B N 1
ATOM 2936 C CA . VAL B 1 185 ? -6.824 19.516 -3.326 1 98.62 185 VAL B CA 1
ATOM 2937 C C . VAL B 1 185 ? -6.379 20.594 -2.33 1 98.62 185 VAL B C 1
ATOM 2939 O O . VAL B 1 185 ? -7.008 20.766 -1.284 1 98.62 185 VAL B O 1
ATOM 2942 N N . LEU B 1 186 ? -5.352 21.391 -2.629 1 97.5 186 LEU B N 1
ATOM 2943 C CA . LEU B 1 186 ? -4.785 22.391 -1.728 1 97.5 186 LEU B CA 1
ATOM 2944 C C . LEU B 1 186 ? -5.766 23.531 -1.496 1 97.5 186 LEU B C 1
ATOM 2946 O O . LEU B 1 186 ? -5.723 24.188 -0.455 1 97.5 186 LEU B O 1
ATOM 2950 N N . ALA B 1 187 ? -6.641 23.719 -2.439 1 98 187 ALA B N 1
ATOM 2951 C CA . ALA B 1 187 ? -7.582 24.844 -2.355 1 98 187 ALA B CA 1
ATOM 2952 C C . ALA B 1 187 ? -8.719 24.531 -1.385 1 98 187 ALA B C 1
ATOM 2954 O O . ALA B 1 187 ? -9.461 25.422 -0.983 1 98 187 ALA B O 1
ATOM 2955 N N . ARG B 1 188 ? -8.898 23.297 -1.006 1 98.44 188 ARG B N 1
ATOM 2956 C CA . ARG B 1 188 ? -9.984 22.922 -0.103 1 98.44 188 ARG B CA 1
ATOM 2957 C C . ARG B 1 188 ? -9.758 23.516 1.288 1 98.44 188 ARG B C 1
ATOM 2959 O O . ARG B 1 188 ? -8.656 23.422 1.834 1 98.44 188 ARG B O 1
ATOM 2966 N N . PRO B 1 189 ? -10.797 24 1.928 1 98.38 189 PRO B N 1
ATOM 2967 C CA . PRO B 1 189 ? -10.664 24.672 3.225 1 98.38 189 PRO B CA 1
ATOM 2968 C C . PRO B 1 189 ? -10.086 23.75 4.301 1 98.38 189 PRO B C 1
ATOM 2970 O O . PRO B 1 189 ? -9.25 24.188 5.102 1 98.38 189 PRO B O 1
ATOM 2973 N N . ASN B 1 190 ? -10.5 22.531 4.324 1 98.25 190 ASN B N 1
ATOM 2974 C CA . ASN B 1 190 ? -10.023 21.625 5.359 1 98.25 190 ASN B CA 1
ATOM 2975 C C . ASN B 1 190 ? -8.578 21.203 5.117 1 98.25 190 ASN B C 1
ATOM 2977 O O . ASN B 1 190 ? -7.875 20.812 6.055 1 98.25 190 ASN B O 1
ATOM 2981 N N . VAL B 1 191 ? -8.102 21.25 3.877 1 98.12 191 VAL B N 1
ATOM 2982 C CA . VAL B 1 191 ? -6.695 21.016 3.576 1 98.12 191 VAL B CA 1
ATOM 2983 C C . VAL B 1 191 ? -5.863 22.203 4.059 1 98.12 191 VAL B C 1
ATOM 2985 O O . VAL B 1 191 ? -4.82 22.031 4.688 1 98.12 191 VAL B O 1
ATOM 2988 N N . GLN B 1 192 ? -6.352 23.406 3.832 1 97.88 192 GLN B N 1
ATOM 2989 C CA . GLN B 1 192 ? -5.691 24.609 4.328 1 97.88 192 GLN B CA 1
ATOM 2990 C C . GLN B 1 192 ? -5.605 24.594 5.852 1 97.88 192 GLN B C 1
ATOM 2992 O O . GLN B 1 192 ? -4.598 25.016 6.422 1 97.88 192 GLN B O 1
ATOM 2997 N N . LYS B 1 193 ? -6.676 24.156 6.43 1 97.62 193 LYS B N 1
ATOM 2998 C CA . LYS B 1 193 ? -6.676 24.031 7.887 1 97.62 193 LYS B CA 1
ATOM 2999 C C . LYS B 1 193 ? -5.562 23.094 8.359 1 97.62 193 LYS B C 1
ATOM 3001 O O . LYS B 1 193 ? -4.832 23.422 9.297 1 97.62 193 LYS B O 1
ATOM 3006 N N . ALA B 1 194 ? -5.434 21.891 7.738 1 97.5 194 ALA B N 1
ATOM 3007 C CA . ALA B 1 194 ? -4.387 20.938 8.102 1 97.5 194 ALA B CA 1
ATOM 3008 C C . ALA B 1 194 ? -3.002 21.547 7.898 1 97.5 194 ALA B C 1
ATOM 3010 O O . ALA B 1 194 ? -2.109 21.375 8.734 1 97.5 194 ALA B O 1
ATOM 3011 N N . PHE B 1 195 ? -2.801 22.297 6.777 1 96.62 195 PHE B N 1
ATOM 3012 C CA . PHE B 1 195 ? -1.54 22.984 6.504 1 96.62 195 PHE B CA 1
ATOM 3013 C C . PHE B 1 195 ? -1.205 23.969 7.613 1 96.62 195 PHE B C 1
ATOM 3015 O O . PHE B 1 195 ? -0.078 24 8.109 1 96.62 195 PHE B O 1
ATOM 3022 N N . LYS B 1 196 ? -2.197 24.734 8.016 1 96.31 196 LYS B N 1
ATOM 3023 C CA . LYS B 1 196 ? -2.002 25.734 9.055 1 96.31 196 LYS B CA 1
ATOM 3024 C C . LYS B 1 196 ? -1.636 25.078 10.391 1 96.31 196 LYS B C 1
ATOM 3026 O O . LYS B 1 196 ? -0.739 25.562 11.086 1 96.31 196 LYS B O 1
ATOM 3031 N N . GLU B 1 197 ? -2.328 24 10.672 1 96.12 197 GLU B N 1
ATOM 3032 C CA . GLU B 1 197 ? -2.078 23.297 11.93 1 96.12 197 GLU B CA 1
ATOM 3033 C C . GLU B 1 197 ? -0.662 22.734 11.977 1 96.12 197 GLU B C 1
ATOM 3035 O O . GLU B 1 197 ? -0.074 22.609 13.055 1 96.12 197 GLU B O 1
ATOM 3040 N N . GLU B 1 198 ? -0.074 22.406 10.789 1 95.44 198 GLU B N 1
ATOM 3041 C CA . GLU B 1 198 ? 1.286 21.875 10.75 1 95.44 198 GLU B CA 1
ATOM 3042 C C . GLU B 1 198 ? 2.305 23 10.516 1 95.44 198 GLU B C 1
ATOM 3044 O O . GLU B 1 198 ? 3.51 22.734 10.477 1 95.44 198 GLU B O 1
ATOM 3049 N N . GLY B 1 199 ? 1.838 24.219 10.273 1 92.81 199 GLY B N 1
ATOM 3050 C CA . GLY B 1 199 ? 2.719 25.344 10.039 1 92.81 199 GLY B CA 1
ATOM 3051 C C . GLY B 1 199 ? 3.303 25.375 8.641 1 92.81 199 GLY B C 1
ATOM 3052 O O . GLY B 1 199 ? 4.449 25.781 8.445 1 92.81 199 GLY B O 1
ATOM 3053 N N . LEU B 1 200 ? 2.658 24.828 7.66 1 87.81 200 LEU B N 1
ATOM 3054 C CA . LEU B 1 200 ? 3.15 24.703 6.293 1 87.81 200 LEU B CA 1
ATOM 3055 C C . LEU B 1 200 ? 2.691 25.891 5.445 1 87.81 200 LEU B C 1
ATOM 3057 O O . LEU B 1 200 ? 3.164 26.078 4.32 1 87.81 200 LEU B O 1
ATOM 3061 N N . ASN B 1 201 ? 1.769 26.75 5.906 1 76.25 201 ASN B N 1
ATOM 3062 C CA . ASN B 1 201 ? 1.37 27.922 5.129 1 76.25 201 ASN B CA 1
ATOM 3063 C C . ASN B 1 201 ? 2.324 29.094 5.352 1 76.25 201 ASN B C 1
ATOM 3065 O O . ASN B 1 201 ? 2.941 29.203 6.41 1 76.25 201 ASN B O 1
#

InterPro domains:
  IPR004045 Glutathione S-transferase, N-terminal [PF02798] (1-74)
  IPR004045 Glutathione S-transferase, N-terminal [PS50404] (1-81)
  IPR004046 Glutathione S-transferase, C-terminal [PF00043] (120-189)
  IPR010987 Glutathione S-transferase, C-terminal-like [PS50405] (87-201)
  IPR036249 Thioredoxin-like superfamily [SSF52833] (1-76)
  IPR036282 Glutathione S-transferase, C-terminal domain superfamily [SSF47616] (89-198)
  IPR040079 Glutathione transferase family [SFLDS00019] (1-200)

Secondary structure (DSSP, 8-state):
-EEEE-TTSTTHHHHHHHHHHT---EEEEEETTTTEETTS-BGGGT-TT--S-EEEEETTEEEESHHHHHHHHHHTSS-GGGSPPTTSHHHHHHHHHHHHHHHHHHHHHGGG-TT--HHHHHHHHHHHHHHHHHHHHH--SS-SBTTBSS--HHHHHHHHHHHHHHHTT---TT-HHHHHHHHHHHTSHHHHHHHHHHT--/-EEEE-TTSTTHHHHHHHHHHT---EEEEEETTTTEETTS-BGGGT-TT--S-EEEEETTEEEESHHHHHHHHHHTSS-GGGSPPTTSHHHHHHHHHHHHHHHHHHHHHGGG-TT--HHHHHHHHHHHHHHHHHHHHH--SS-SBTTBSS--HHHHHHHHHHHHHHHTT---TT-HHHHHHHHHHHTSHHHHHHHHHHT--

Nearest PDB structures (foldseek):
  2pvq-assembly1_A-2  TM=9.971E-01  e=2.955E-31  Brucella anthropi
  2nto-assembly1_A-2  TM=9.969E-01  e=7.426E-31  Brucella anthropi
  2dsa-assembly2_C  TM=9.556E-01  e=2.834E-17  Paraburkholderia xenovorans LB400
  6m1t-assembly1_B  TM=9.413E-01  e=2.694E-16  Sphingobium chungbukense
  4kgi-assembly1_B  TM=9.406E-01  e=4.058E-16  Shigella flexneri 2a str. 2457T

Organism: Brucella anthropi (NCBI:txid529)

Solvent-accessible surface area (backbone atoms only — not comparable to full-atom values): 21547 Å² total; per-residue (Å²): 71,38,36,35,26,39,77,89,38,75,23,49,25,53,47,29,49,38,47,67,47,67,51,75,70,44,80,40,49,42,43,69,87,80,37,21,32,77,88,64,44,65,31,47,80,72,34,78,82,53,61,63,38,33,37,32,70,46,95,92,42,64,41,41,43,66,63,15,43,45,45,45,54,18,50,72,37,86,46,64,71,42,44,47,55,82,67,35,69,65,29,36,49,52,39,23,45,31,45,49,39,51,54,44,44,58,31,55,51,54,76,69,47,82,85,64,45,72,72,56,44,54,54,32,51,52,45,33,50,51,46,47,51,52,49,37,69,64,45,52,92,85,34,72,27,73,89,30,73,57,78,38,62,48,51,45,41,42,31,53,51,54,44,52,41,55,75,68,65,51,88,58,79,92,28,57,62,52,52,48,43,28,51,57,51,56,67,34,69,42,38,43,48,40,34,51,76,58,62,70,110,70,38,36,35,26,38,77,88,39,76,23,48,25,53,46,27,48,38,46,68,46,67,52,77,68,44,80,41,49,43,42,68,87,78,38,20,33,77,88,64,45,64,32,46,79,73,33,80,81,55,60,64,37,33,37,31,69,46,96,91,43,64,41,40,43,67,62,16,42,43,45,45,53,18,50,71,36,85,44,64,70,42,44,48,56,82,67,36,70,64,29,37,48,51,38,23,45,31,45,48,39,52,54,46,44,58,30,55,51,53,77,69,47,83,85,65,45,72,72,56,46,53,54,31,50,51,45,35,50,53,44,48,52,53,52,37,69,65,45,53,91,84,34,73,28,70,89,29,74,57,77,38,61,48,52,44,41,44,30,54,52,54,46,51,42,56,74,68,65,51,88,59,78,92,29,58,64,51,52,49,43,30,52,56,52,56,68,34,69,42,38,43,49,42,34,51,76,57,63,71,110

GO terms:
  GO:0004364 glutathione transferase activity (F, EXP)

pLDDT: mean 96.94, std 2.94, range [76.25, 98.94]

Foldseek 3Di:
DEWEDAQLDLSLLLLLLCLVLVHDYHYWYADLVVCAIPVGHRVCQQPVVSDDTWDDPDVPRIDHDLLVSQLVSLVPGPDCLAHPDPPDVSVVVSSVLSVLLVQLQVLLVQVVDPPQDPVNVVVSVVSNCVSLVVQLVQADPVALANSHPDDYSSLSSLLSSVVSCVVVVHDPVVRVRSVSSNVSSCPDPSSVVSCVVSVND/DEWEDAQLDLSLLLLLLCLVLVHDYHYWYADLVVCAIPVGHRVCQQPVVSDDTWDDPDVPRIDHDLLVSQLVSLVPGPDCLAHPDPPDVSVVVSSVLSVLLVQLQVLLVQVVDPPQDPVNVVVSVVSNCVSLVVQLVQADPVALANSHPDDYSSLSSLLSSVVSCVVVVHDPVVRVRSVSSNVSSCPDPSSVVSCVVSVND